Protein AF-A0A357BQ06-F1 (afdb_monomer)

Sequence (525 aa):
MIRSLVMKHKNCSFFTSNKGFTLLEILMVIILIGIVAATAVMFIGNILEQQSVDLTLKDMQNLNHAIVGNPDLVEGGVRNSFGYTGDMGALPANLTALILQGGQLGWRADTGFGGLTNLGTGAGWRGPYVEDKQDDSGTYLALLDGWGRLYSYDAATGRVGSAGSNGVFGGFAAPDADDIIYPQTSVGTILGTVSGRVTNPNGGSIQAPPATNNVTIYAPPPVGAVNLTTYTGATDANGYYTITNVPIGKHKLSVTVGGTTADRAVTALPSATTNMDIVFSTAMTIPDITDVTSFTATPVSTSTIRLDWSPPVTTNTDNSALWDLKGYNIYKGLAVNPTSLYAFLPNTQTSGTVSYIDSNATYFNTYNYRITAVNTSGIESNYSANVSTLGVYGSASIFQTSGASIWNTSCIQFQVKNYSSANIAVANNTVTWSGGPGGYKIAVSTAGQPACPATGAAGCTASGVSVNNAYTLNANGGNIGYITVSFFTNSNNCNNTQAINASNNPYLGFNNNAYIIGDTNNGLR

Mean predicted aligned error: 19.09 Å

Foldseek 3Di:
DDDDDDDDDPPPDDDDDPPPDDPVNVVVVVVVCVVVVVVVVVVVVVVLQVVLVVQQVVLQVLLLCQFQNDQVCDDPNHHAGGHQCQQAVFGDPDSVVLQDLPPWFAWDDPCVAPDDPDQPDTHIDDDNSDDFDADPVRDTQSQATSVRHGWDADRVQRKIKALGPVRDAPDLVDGDPRMDMPPVGRPAAQWFKEKEFEEEPVRAGDFAFPPDQQKWKFGHDHTPDPHTDIFTWGADPRRMIMTTRGGFHWIWIWGDHLNDIDIHIDGGDGHYYHYDYHYDPHGPDPAAAAEWPPWEWAADALQKIKIKTWHGPCAGPVRGGDRFFQWKFKFKDLDWPGPHTDDTDGDPDSGDMDMDMGRGAHAPGKMKMWMWTAGNVGDTHDIYHIYIDHSDAAEKEWEWDPDDPDPPDDWDWDWDWFYQKYKYWYDDDPDDDPDDDDWWKFKAAAPPDPGDKPPDDPRIDIDTDDPGDMDMGGDPPDIRGTTTGTGDDDDDIPPDDDDDPPPDDQWDDDDGTTIGIDGPVDPDD

Structure (mmCIF, N/CA/C/O backbone):
data_AF-A0A357BQ06-F1
#
_entry.id   AF-A0A357BQ06-F1
#
loop_
_atom_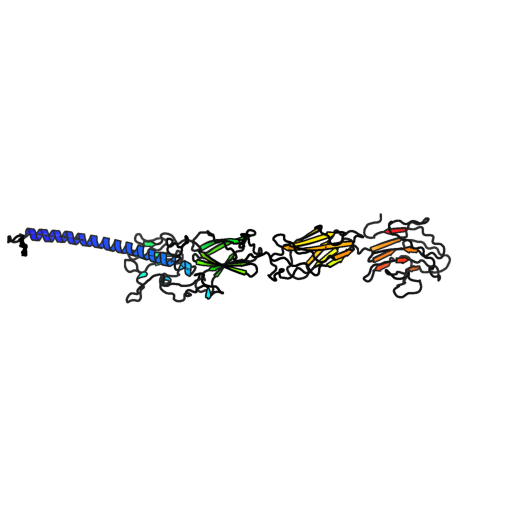site.group_PDB
_atom_site.id
_atom_site.type_symbol
_atom_site.label_atom_id
_atom_site.label_alt_id
_atom_site.label_comp_id
_atom_site.label_asym_id
_atom_site.label_entity_id
_atom_site.label_seq_id
_atom_site.pdbx_PDB_ins_code
_atom_site.Cartn_x
_atom_site.Cartn_y
_atom_site.Cartn_z
_atom_site.occupancy
_atom_site.B_iso_or_equiv
_atom_site.auth_seq_id
_atom_site.auth_comp_id
_atom_site.auth_asym_id
_atom_site.auth_atom_id
_atom_site.pdbx_PDB_model_num
ATOM 1 N N . MET A 1 1 ? -80.725 35.048 26.398 1.00 47.25 1 MET A N 1
ATOM 2 C CA . MET A 1 1 ? -81.448 33.753 26.358 1.00 47.25 1 MET A CA 1
ATOM 3 C C . MET A 1 1 ? -80.541 32.802 25.582 1.00 47.25 1 MET A C 1
ATOM 5 O O . MET A 1 1 ? -80.209 33.160 24.472 1.00 47.25 1 MET A O 1
ATOM 9 N N . ILE A 1 2 ? -79.982 31.701 26.088 1.00 42.41 2 ILE A N 1
ATOM 10 C CA . ILE A 1 2 ? -80.550 30.636 26.921 1.00 42.41 2 ILE A CA 1
ATOM 11 C C . ILE A 1 2 ? -79.471 30.053 27.863 1.00 42.41 2 ILE A C 1
ATOM 13 O O . ILE A 1 2 ? -78.348 29.774 27.468 1.00 42.41 2 ILE A O 1
ATOM 17 N N . ARG A 1 3 ? -79.907 29.930 29.119 1.00 42.78 3 ARG A N 1
ATOM 18 C CA . ARG A 1 3 ? -79.492 29.151 30.299 1.00 42.78 3 ARG A CA 1
ATOM 19 C C . ARG A 1 3 ? -78.233 28.262 30.267 1.00 42.78 3 ARG A C 1
ATOM 21 O O . ARG A 1 3 ? -78.184 27.238 29.598 1.00 42.78 3 ARG A O 1
ATOM 28 N N . SER A 1 4 ? -77.345 28.589 31.212 1.00 46.84 4 SER A N 1
ATOM 29 C CA . SER A 1 4 ? -76.441 27.683 31.934 1.00 46.84 4 SER A CA 1
ATOM 30 C C . SER A 1 4 ? -77.192 26.463 32.488 1.00 46.84 4 SER A C 1
ATOM 32 O O . SER A 1 4 ? -78.196 26.614 33.191 1.00 46.84 4 SER A O 1
ATOM 34 N N . LEU A 1 5 ? -76.698 25.263 32.170 1.00 46.69 5 LEU A N 1
ATOM 35 C CA . LEU A 1 5 ? -77.151 23.998 32.739 1.00 46.69 5 LEU A CA 1
ATOM 36 C C . LEU A 1 5 ? -76.070 23.495 33.706 1.00 46.69 5 LEU A C 1
ATOM 38 O O . LEU A 1 5 ? -75.055 22.932 33.305 1.00 46.69 5 LEU A O 1
ATOM 42 N N . VAL A 1 6 ? -76.289 23.735 34.997 1.00 49.53 6 VAL A N 1
ATOM 43 C CA . VAL A 1 6 ? -75.472 23.195 36.086 1.00 49.53 6 VAL A CA 1
ATOM 44 C C . VAL A 1 6 ? -75.711 21.685 36.169 1.00 49.53 6 VAL A C 1
ATOM 46 O O . VAL A 1 6 ? -76.798 21.239 36.539 1.00 49.53 6 VAL A O 1
ATOM 49 N N . MET A 1 7 ? -74.697 20.888 35.826 1.00 43.00 7 MET A N 1
ATOM 50 C CA . MET A 1 7 ? -74.695 19.444 36.062 1.00 43.00 7 MET A CA 1
ATOM 51 C C . MET A 1 7 ? -74.479 19.165 37.555 1.00 43.00 7 MET A C 1
ATOM 53 O O . MET A 1 7 ? -73.404 19.394 38.105 1.00 43.00 7 MET A O 1
ATOM 57 N N . LYS A 1 8 ? -75.527 18.653 38.212 1.00 46.50 8 LYS A N 1
ATOM 58 C CA . LYS A 1 8 ? -75.477 18.102 39.572 1.00 46.50 8 LYS A CA 1
ATOM 59 C C . LYS A 1 8 ? -74.469 16.950 39.632 1.00 46.50 8 LYS A C 1
ATOM 61 O O . LYS A 1 8 ? -74.704 15.897 39.043 1.00 46.50 8 LYS A O 1
ATOM 66 N N . HIS A 1 9 ? -73.398 17.125 40.404 1.00 47.69 9 HIS A N 1
ATOM 67 C CA . HIS A 1 9 ? -72.592 16.015 40.905 1.00 47.69 9 HIS A CA 1
ATOM 68 C C . HIS A 1 9 ? -73.476 15.091 41.747 1.00 47.69 9 HIS A C 1
ATOM 70 O O . HIS A 1 9 ? -73.965 15.469 42.813 1.00 47.69 9 HIS A O 1
ATOM 76 N N . LYS A 1 10 ? -73.693 13.865 41.265 1.00 52.84 10 LYS A N 1
ATOM 77 C CA . LYS A 1 10 ? -74.113 12.764 42.127 1.00 52.84 10 LYS A CA 1
ATOM 78 C C . LYS A 1 10 ? -72.867 12.284 42.861 1.00 52.84 10 LYS A C 1
ATOM 80 O O . LYS A 1 10 ? -72.077 11.528 42.306 1.00 52.84 10 LYS A O 1
ATOM 85 N N . ASN A 1 11 ? -72.704 12.738 44.099 1.00 49.91 11 ASN A N 1
ATOM 86 C CA . ASN A 1 11 ? -71.793 12.113 45.048 1.00 49.91 11 ASN A CA 1
ATOM 87 C C . ASN A 1 11 ? -72.277 10.680 45.279 1.00 49.91 11 ASN A C 1
ATOM 89 O O . ASN A 1 11 ? -73.255 10.450 45.990 1.00 49.91 11 ASN A O 1
ATOM 93 N N . CYS A 1 12 ? -71.623 9.721 44.630 1.00 50.25 12 CYS A N 1
ATOM 94 C CA . CYS A 1 12 ? -71.807 8.312 44.920 1.00 50.25 12 CYS A CA 1
ATOM 95 C C . CYS A 1 12 ? -71.008 8.013 46.193 1.00 50.25 12 CYS A C 1
ATOM 97 O O . CYS A 1 12 ? -69.803 7.779 46.145 1.00 50.25 12 CYS A O 1
ATOM 99 N N . SER A 1 13 ? -71.668 8.107 47.346 1.00 48.69 13 SER A N 1
ATOM 100 C CA . SER A 1 13 ? -71.112 7.712 48.638 1.00 48.69 13 SER A CA 1
ATOM 101 C C . SER A 1 13 ? -70.910 6.194 48.661 1.00 48.69 13 SER A C 1
ATOM 103 O O . SER A 1 13 ? -71.863 5.438 48.857 1.00 48.69 13 SER A O 1
ATOM 105 N N . PHE A 1 14 ? -69.674 5.744 48.450 1.00 50.91 14 PHE A N 1
ATOM 106 C CA . PHE A 1 14 ? -69.263 4.381 48.770 1.00 50.91 14 PHE A CA 1
ATOM 107 C C . PHE A 1 14 ? -69.140 4.265 50.303 1.00 50.91 14 PHE A C 1
ATOM 109 O O . PHE A 1 14 ? -68.244 4.840 50.906 1.00 50.91 14 PHE A O 1
ATOM 116 N N . PHE A 1 15 ? -70.098 3.549 50.900 1.00 51.62 15 PHE A N 1
ATOM 117 C CA . PHE A 1 15 ? -70.088 2.911 52.224 1.00 51.62 15 PHE A CA 1
ATOM 118 C C . PHE A 1 15 ? -69.736 3.755 53.466 1.00 51.62 15 PHE A C 1
ATOM 120 O O . PHE A 1 15 ? -68.591 3.835 53.893 1.00 51.62 15 PHE A O 1
ATOM 127 N N . THR A 1 16 ? -70.769 4.199 54.187 1.00 52.97 16 THR A N 1
ATOM 128 C CA . THR A 1 16 ? -70.725 4.328 55.653 1.00 52.97 16 THR A CA 1
ATOM 129 C C . THR A 1 16 ? -71.482 3.160 56.284 1.00 52.97 16 THR A C 1
ATOM 131 O O . THR A 1 16 ? -72.656 3.245 56.632 1.00 52.97 16 THR A O 1
ATOM 134 N N . SER A 1 17 ? -70.791 2.031 56.436 1.00 54.25 17 SER A N 1
ATOM 135 C CA . SER A 1 17 ? -71.146 1.011 57.421 1.00 54.25 17 SER A CA 1
ATOM 136 C C . SER A 1 17 ? -69.936 0.836 58.325 1.00 54.25 17 SER A C 1
ATOM 138 O O . SER A 1 17 ? -68.965 0.187 57.950 1.00 54.25 17 SER A O 1
ATOM 140 N N . ASN A 1 18 ? -69.982 1.445 59.512 1.00 56.81 18 ASN A N 1
ATOM 141 C CA . ASN A 1 18 ? -69.029 1.176 60.586 1.00 56.81 18 ASN A CA 1
ATOM 142 C C . ASN A 1 18 ? -69.325 -0.214 61.166 1.00 56.81 18 ASN A C 1
ATOM 144 O O . ASN A 1 18 ? -69.843 -0.344 62.273 1.00 56.81 18 ASN A O 1
ATOM 148 N N . LYS A 1 19 ? -69.028 -1.268 60.405 1.00 63.31 19 LYS A N 1
ATOM 149 C CA . LYS A 1 19 ? -68.700 -2.559 61.000 1.00 63.31 19 LYS A CA 1
ATOM 150 C C . LYS A 1 19 ? -67.218 -2.479 61.327 1.00 63.31 19 LYS A C 1
ATOM 152 O O . LYS A 1 19 ? -66.405 -2.307 60.425 1.00 63.31 19 LYS A O 1
ATOM 157 N N . GLY A 1 20 ? -66.880 -2.500 62.615 1.00 65.94 20 GLY A N 1
ATOM 158 C CA . GLY A 1 20 ? -65.485 -2.596 63.032 1.00 65.94 20 GLY A CA 1
ATOM 159 C C . GLY A 1 20 ? -64.841 -3.786 62.326 1.00 65.94 20 GLY A C 1
ATOM 160 O O . GLY A 1 20 ? -65.440 -4.864 62.293 1.00 65.94 20 GLY A O 1
ATOM 161 N N . PHE A 1 21 ? -63.671 -3.567 61.721 1.00 65.81 21 PHE A N 1
ATOM 162 C CA . PHE A 1 21 ? -62.886 -4.634 61.111 1.00 65.81 21 PHE A CA 1
ATOM 163 C C . PHE A 1 21 ? -62.759 -5.783 62.107 1.00 65.81 21 PHE A C 1
ATOM 165 O O . PHE A 1 21 ? -62.376 -5.581 63.263 1.00 65.81 21 PHE A O 1
ATOM 172 N N . THR A 1 22 ? -63.121 -6.989 61.677 1.00 84.81 22 THR A N 1
ATOM 173 C CA . THR A 1 22 ? -62.916 -8.161 62.523 1.00 84.81 22 THR A CA 1
ATOM 174 C C . THR A 1 22 ? -61.415 -8.411 62.635 1.00 84.81 22 THR A C 1
ATOM 176 O O . THR A 1 22 ? -60.661 -8.188 61.687 1.00 84.81 22 THR A O 1
ATOM 179 N N . LEU A 1 23 ? -60.962 -8.885 63.796 1.00 83.62 23 LEU A N 1
ATOM 180 C CA . LEU A 1 23 ? -59.544 -9.177 64.028 1.00 83.62 23 LEU A CA 1
ATOM 181 C C . LEU A 1 23 ? -58.988 -10.170 62.984 1.00 83.62 23 LEU A C 1
ATOM 183 O O . LEU A 1 23 ? -57.826 -10.075 62.601 1.00 83.62 23 LEU A O 1
ATOM 187 N N . LEU A 1 24 ? -59.844 -11.057 62.460 1.00 86.44 24 LEU A N 1
ATOM 188 C CA . LEU A 1 24 ? -59.527 -12.010 61.394 1.00 86.44 24 LEU A CA 1
ATOM 189 C C . LEU A 1 24 ? -59.248 -11.341 60.038 1.00 86.44 24 LEU A C 1
ATOM 191 O O . LEU A 1 24 ? -58.394 -11.804 59.292 1.00 86.44 24 LEU A O 1
ATOM 195 N N . GLU A 1 25 ? -59.950 -10.260 59.715 1.00 83.56 25 GLU A N 1
ATOM 196 C CA . GLU A 1 25 ? -59.814 -9.562 58.434 1.00 83.56 25 GLU A CA 1
ATOM 197 C C . GLU A 1 25 ? -58.505 -8.774 58.373 1.00 83.56 25 GLU A C 1
ATOM 199 O O . GLU A 1 25 ? -57.763 -8.872 57.398 1.00 83.56 25 GLU A O 1
ATOM 204 N N . ILE A 1 26 ? -58.146 -8.102 59.472 1.00 90.12 26 ILE A N 1
ATOM 205 C CA . ILE A 1 26 ? -56.821 -7.486 59.608 1.00 90.12 26 ILE A CA 1
ATOM 206 C C . ILE A 1 26 ? -55.724 -8.560 59.615 1.00 90.12 26 ILE A C 1
ATOM 208 O O . ILE A 1 26 ? -54.704 -8.375 58.958 1.00 90.12 26 ILE A O 1
ATOM 212 N N . LEU A 1 27 ? -55.945 -9.708 60.270 1.00 90.12 27 LEU A N 1
ATOM 213 C CA . LEU A 1 27 ? -55.002 -10.833 60.265 1.00 90.12 27 LEU A CA 1
ATOM 214 C C . LEU A 1 27 ? -54.775 -11.406 58.853 1.00 90.12 27 LEU A C 1
ATOM 216 O O . LEU A 1 27 ? -53.636 -11.654 58.467 1.00 90.12 27 LEU A O 1
ATOM 220 N N . MET A 1 28 ? -55.830 -11.587 58.055 1.00 89.75 28 MET A N 1
ATOM 221 C CA . MET A 1 28 ? -55.695 -12.053 56.670 1.00 89.75 28 MET A CA 1
ATOM 222 C C . MET A 1 28 ? -54.955 -11.039 55.800 1.00 89.75 28 MET A C 1
ATOM 224 O O . MET A 1 28 ? -54.078 -11.427 55.032 1.00 89.75 28 MET A O 1
ATOM 228 N N . VAL A 1 29 ? -55.258 -9.746 55.937 1.00 92.94 29 VAL A N 1
ATOM 229 C CA . VAL A 1 29 ? -54.598 -8.693 55.154 1.00 92.94 29 VAL A CA 1
ATOM 230 C C . VAL A 1 29 ? -53.103 -8.629 55.463 1.00 92.94 29 VAL A C 1
ATOM 232 O O . VAL A 1 29 ? -52.306 -8.588 54.528 1.00 92.94 29 VAL A O 1
ATOM 235 N N . ILE A 1 30 ? -52.690 -8.688 56.734 1.00 92.56 30 ILE A N 1
ATOM 236 C CA . ILE A 1 30 ? -51.254 -8.666 57.064 1.00 92.56 30 ILE A CA 1
ATOM 237 C C . ILE A 1 30 ? -50.524 -9.924 56.573 1.00 92.56 30 ILE A C 1
ATOM 239 O O . ILE A 1 30 ? -49.382 -9.823 56.130 1.00 92.56 30 ILE A O 1
ATOM 243 N N . ILE A 1 31 ? -51.184 -11.090 56.573 1.00 94.38 31 ILE A N 1
ATOM 244 C CA . ILE A 1 31 ? -50.615 -12.329 56.019 1.00 94.38 31 ILE A CA 1
ATOM 245 C C . ILE A 1 31 ? -50.461 -12.213 54.495 1.00 94.38 31 ILE A C 1
ATOM 247 O O . ILE A 1 31 ? -49.400 -12.528 53.959 1.00 94.38 31 ILE A O 1
ATOM 251 N N . LEU A 1 32 ? -51.485 -11.718 53.793 1.00 93.56 32 LEU A N 1
ATOM 252 C CA . LEU A 1 32 ? -51.449 -11.543 52.339 1.00 93.56 32 LEU A CA 1
ATOM 253 C C . LEU A 1 32 ? -50.403 -10.509 51.912 1.00 93.56 32 LEU A C 1
ATOM 255 O O . LEU A 1 32 ? -49.639 -10.771 50.985 1.00 93.56 32 LEU A O 1
ATOM 259 N N . ILE A 1 33 ? -50.316 -9.372 52.608 1.00 93.00 33 ILE A N 1
ATOM 260 C CA . ILE A 1 33 ? -49.286 -8.357 52.346 1.00 93.00 33 ILE A CA 1
ATOM 261 C C . ILE A 1 33 ? -47.892 -8.941 52.590 1.00 93.00 33 ILE A C 1
ATOM 263 O O . ILE A 1 33 ? -46.998 -8.691 51.788 1.00 93.00 33 ILE A O 1
ATOM 267 N N . GLY A 1 34 ? -47.705 -9.758 53.633 1.00 93.50 34 GLY A N 1
ATOM 268 C CA . GLY A 1 34 ? -46.431 -10.430 53.897 1.00 93.50 34 GLY A CA 1
ATOM 269 C C . GLY A 1 34 ? -45.986 -11.344 52.750 1.00 93.50 34 GLY A C 1
ATOM 270 O O . GLY A 1 34 ? -44.834 -11.280 52.323 1.00 93.50 34 GLY A O 1
ATOM 271 N N . ILE A 1 35 ? -46.906 -12.144 52.202 1.00 93.56 35 ILE A N 1
ATOM 272 C CA . ILE A 1 35 ? -46.618 -13.039 51.069 1.00 93.56 35 ILE A CA 1
ATOM 273 C C . ILE A 1 35 ? -46.313 -12.228 49.802 1.00 93.56 35 ILE A C 1
ATOM 275 O O . ILE A 1 35 ? -45.305 -12.476 49.136 1.00 93.56 35 ILE A O 1
ATOM 279 N N . VAL A 1 36 ? -47.144 -11.229 49.485 1.00 94.25 36 VAL A N 1
ATOM 280 C CA . VAL A 1 36 ? -46.954 -10.382 48.297 1.00 94.25 36 VAL A CA 1
ATOM 281 C C . VAL A 1 36 ? -45.628 -9.628 48.383 1.00 94.25 36 VAL A C 1
ATOM 283 O O . VAL A 1 36 ? -44.859 -9.655 47.425 1.00 94.25 36 VAL A O 1
ATOM 286 N N . ALA A 1 37 ? -45.309 -9.034 49.535 1.00 90.19 37 ALA A N 1
ATOM 287 C CA . ALA A 1 37 ? -44.057 -8.312 49.740 1.00 90.19 37 ALA A CA 1
ATOM 288 C C . ALA A 1 37 ? -42.829 -9.217 49.553 1.00 90.19 37 ALA A C 1
ATOM 290 O O . ALA A 1 37 ? -41.893 -8.828 48.857 1.00 90.19 37 ALA A O 1
ATOM 291 N N . ALA A 1 38 ? -42.844 -10.439 50.098 1.00 87.06 38 ALA A N 1
ATOM 292 C CA . ALA A 1 38 ? -41.739 -11.385 49.933 1.00 87.06 38 ALA A CA 1
ATOM 293 C C . ALA A 1 38 ? -41.524 -11.784 48.461 1.00 87.06 38 ALA A C 1
ATOM 295 O O . ALA A 1 38 ? -40.394 -11.789 47.973 1.00 87.06 38 ALA A O 1
ATOM 296 N N . THR A 1 39 ? -42.604 -12.069 47.724 1.00 88.69 39 THR A N 1
ATOM 297 C CA . THR A 1 39 ? -42.511 -12.409 46.291 1.00 88.69 39 THR A CA 1
ATOM 298 C C . THR A 1 39 ? -42.099 -11.225 45.415 1.00 88.69 39 THR A C 1
ATOM 300 O O . THR A 1 39 ? -41.363 -11.410 44.446 1.00 88.69 39 THR A O 1
ATOM 303 N N . ALA A 1 40 ? -42.501 -10.005 45.780 1.00 86.31 40 ALA A N 1
ATOM 304 C CA . ALA A 1 40 ? -42.143 -8.792 45.054 1.00 86.31 40 ALA A CA 1
ATOM 305 C C . ALA A 1 40 ? -40.630 -8.521 45.084 1.00 86.31 40 ALA A C 1
ATOM 307 O O . ALA A 1 40 ? -40.060 -8.164 44.057 1.00 86.31 40 ALA A O 1
ATOM 308 N N . VAL A 1 41 ? -39.959 -8.744 46.222 1.00 86.44 41 VAL A N 1
ATOM 309 C CA . VAL A 1 41 ? -38.501 -8.545 46.343 1.00 86.44 41 VAL A CA 1
ATOM 310 C C . VAL A 1 41 ? -37.726 -9.488 45.418 1.00 86.44 41 VAL A C 1
ATOM 312 O O . VAL A 1 41 ? -36.820 -9.044 44.715 1.00 86.44 41 VAL A O 1
ATOM 315 N N . MET A 1 42 ? -38.109 -10.768 45.365 1.00 84.38 42 MET A N 1
ATOM 316 C CA . MET A 1 42 ? -37.467 -11.745 44.473 1.00 84.38 42 MET A CA 1
ATOM 317 C C . MET A 1 42 ? -37.643 -11.377 42.993 1.00 84.38 42 MET A C 1
ATOM 319 O O . MET A 1 42 ? -36.725 -11.547 42.197 1.00 84.38 42 MET A O 1
ATOM 323 N N . PHE A 1 43 ? -38.804 -10.832 42.622 1.00 87.94 43 PHE A N 1
ATOM 324 C CA . PHE A 1 43 ? -39.073 -10.400 41.251 1.00 87.94 43 PHE A CA 1
ATOM 325 C C . PHE A 1 43 ? -38.254 -9.164 40.847 1.00 87.94 43 PHE A C 1
ATOM 327 O O . PHE A 1 43 ? -37.738 -9.110 39.732 1.00 87.94 43 PHE A O 1
ATOM 334 N N . ILE A 1 44 ? -38.088 -8.198 41.757 1.00 87.75 44 ILE A N 1
ATOM 335 C CA . ILE A 1 44 ? -37.289 -6.989 41.507 1.00 87.75 44 ILE A CA 1
ATOM 336 C C . ILE A 1 44 ? -35.820 -7.342 41.241 1.00 87.75 44 ILE A C 1
ATOM 338 O O . ILE A 1 44 ? -35.234 -6.784 40.318 1.00 87.75 44 ILE A O 1
ATOM 342 N N . GLY A 1 45 ? -35.243 -8.288 41.992 1.00 84.56 45 GLY A N 1
ATOM 343 C CA . GLY A 1 45 ? -33.855 -8.723 41.788 1.00 84.56 45 GLY A CA 1
ATOM 344 C C . GLY A 1 45 ? -33.593 -9.234 40.367 1.00 84.56 45 GLY A C 1
ATOM 345 O O . GLY A 1 45 ? -32.654 -8.786 39.718 1.00 84.56 45 GLY A O 1
ATOM 346 N N . ASN A 1 46 ? -34.480 -10.086 39.845 1.00 87.81 46 ASN A N 1
ATOM 347 C CA . ASN A 1 46 ? -34.353 -10.627 38.487 1.00 87.81 46 ASN A CA 1
ATOM 348 C C . ASN A 1 46 ? -34.516 -9.553 37.397 1.00 87.81 46 ASN A C 1
ATOM 350 O O . ASN A 1 46 ? -33.894 -9.651 36.343 1.00 87.81 46 ASN A O 1
ATOM 354 N N . ILE A 1 47 ? -35.350 -8.531 37.632 1.00 90.06 47 ILE A N 1
ATOM 355 C CA . ILE A 1 47 ? -35.511 -7.415 36.688 1.00 90.06 47 ILE A CA 1
ATOM 356 C C . ILE A 1 47 ? -34.241 -6.575 36.623 1.00 90.06 47 ILE A C 1
ATOM 358 O O . ILE A 1 47 ? -33.797 -6.248 35.527 1.00 90.06 47 ILE A O 1
ATOM 362 N N . LEU A 1 48 ? -33.679 -6.211 37.778 1.00 90.00 48 LEU A N 1
ATOM 363 C CA . LEU A 1 48 ? -32.456 -5.410 37.830 1.00 90.00 48 LEU A CA 1
ATOM 364 C C . LEU A 1 48 ? -31.295 -6.152 37.167 1.00 90.00 48 LEU A C 1
ATOM 366 O O . LEU A 1 48 ? -30.560 -5.554 36.392 1.00 90.00 48 LEU A O 1
ATOM 370 N N . GLU A 1 49 ? -31.196 -7.460 37.392 1.00 91.06 49 GLU A N 1
ATOM 371 C CA . GLU A 1 49 ? -30.180 -8.295 36.758 1.00 91.06 49 GLU A CA 1
ATOM 372 C C . GLU A 1 49 ? -30.320 -8.315 35.230 1.00 91.06 49 GLU A C 1
ATOM 374 O O . GLU A 1 49 ? -29.355 -8.061 34.511 1.00 91.06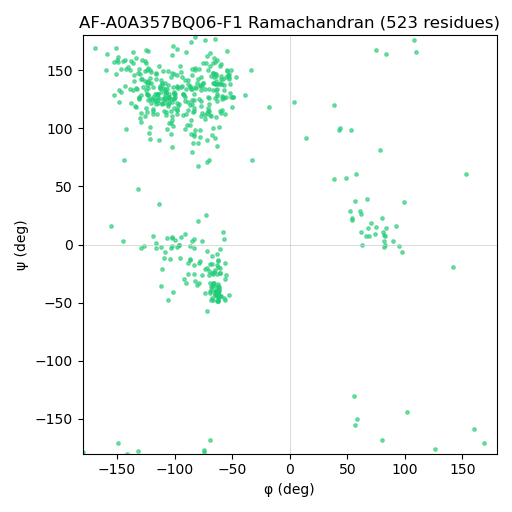 49 GLU A O 1
ATOM 379 N N . GLN A 1 50 ? -31.537 -8.522 34.713 1.00 93.50 50 GLN A N 1
ATOM 380 C CA . GLN A 1 50 ? -31.779 -8.466 33.270 1.00 93.50 50 GLN A CA 1
ATOM 381 C C . GLN A 1 50 ? -31.451 -7.081 32.692 1.00 93.50 50 GLN A C 1
ATOM 383 O O . GLN A 1 50 ? -30.892 -6.984 31.602 1.00 93.50 50 GLN A O 1
ATOM 388 N N . GLN A 1 51 ? -31.760 -6.008 33.427 1.00 95.38 51 GLN A N 1
ATOM 389 C CA . GLN A 1 51 ? -31.402 -4.648 33.025 1.00 95.38 51 GLN A CA 1
ATOM 390 C C . GLN A 1 51 ? -29.884 -4.457 32.963 1.00 95.38 51 GLN A C 1
ATOM 392 O O . GLN A 1 51 ? -29.397 -3.880 31.993 1.00 95.38 51 GLN A O 1
ATOM 397 N N . SER A 1 52 ? -29.134 -4.958 33.946 1.00 95.69 52 SER A N 1
ATOM 398 C CA . SER A 1 52 ? -27.670 -4.900 33.944 1.00 95.69 52 SER A CA 1
ATOM 399 C C . SER A 1 52 ? -27.075 -5.665 32.761 1.00 95.69 52 SER A C 1
ATOM 401 O O . SER A 1 52 ? -26.183 -5.137 32.097 1.00 95.69 52 SER A O 1
ATOM 403 N N . VAL A 1 53 ? -27.605 -6.844 32.422 1.00 95.94 53 VAL A N 1
ATOM 404 C CA . VAL A 1 53 ? -27.186 -7.615 31.236 1.00 95.94 53 VAL A CA 1
ATOM 405 C C . VAL A 1 53 ? -27.471 -6.849 29.938 1.00 95.94 53 VAL A C 1
ATOM 407 O O . VAL A 1 53 ? -26.580 -6.709 29.097 1.00 95.94 53 VAL A O 1
ATOM 410 N N . ASP A 1 54 ? -28.686 -6.320 29.775 1.00 95.81 54 ASP A N 1
ATOM 411 C CA . ASP A 1 54 ? -29.098 -5.613 28.557 1.00 95.81 54 ASP A CA 1
ATOM 412 C C . ASP A 1 54 ? -28.288 -4.320 28.343 1.00 95.81 54 ASP A C 1
ATOM 414 O O . ASP A 1 54 ? -27.874 -4.019 27.218 1.00 95.81 54 ASP A O 1
ATOM 418 N N . LEU A 1 55 ? -28.030 -3.568 29.421 1.00 94.81 55 LEU A N 1
ATOM 419 C CA . LEU A 1 55 ? -27.165 -2.384 29.399 1.00 94.81 55 LEU A CA 1
ATOM 420 C C . LEU A 1 55 ? -25.733 -2.761 29.019 1.00 94.81 55 LEU A C 1
ATOM 422 O O . LEU A 1 55 ? -25.179 -2.186 28.086 1.00 94.81 55 LEU A O 1
ATOM 426 N N . THR A 1 56 ? -25.182 -3.787 29.668 1.00 96.56 56 THR A N 1
ATOM 427 C CA . THR A 1 56 ? -23.829 -4.288 29.403 1.00 96.56 56 THR A CA 1
ATOM 428 C C . THR A 1 56 ? -23.649 -4.666 27.936 1.00 96.56 56 THR A C 1
ATOM 430 O O . THR A 1 56 ? -22.687 -4.253 27.292 1.00 96.56 56 THR A O 1
ATOM 433 N N . LEU A 1 57 ? -24.593 -5.417 27.363 1.00 96.00 57 LEU A N 1
ATOM 434 C CA . LEU A 1 57 ? -24.512 -5.824 25.963 1.00 96.00 57 LEU A CA 1
ATOM 435 C C . LEU A 1 57 ? -24.562 -4.616 25.019 1.00 96.00 57 LEU A C 1
ATOM 437 O O . LEU A 1 57 ? -23.801 -4.553 24.052 1.00 96.00 57 LEU A O 1
ATOM 441 N N . LYS A 1 58 ? -25.439 -3.650 25.302 1.00 94.88 58 LYS A N 1
ATOM 442 C CA . LYS A 1 58 ? -25.558 -2.424 24.512 1.00 94.88 58 LYS A CA 1
ATOM 443 C C . LYS A 1 58 ? -24.284 -1.581 24.571 1.00 94.88 58 LYS A C 1
ATOM 445 O O . LYS A 1 58 ? -23.833 -1.080 23.540 1.00 94.88 58 LYS A O 1
ATOM 450 N N . ASP A 1 59 ? -23.686 -1.455 25.745 1.00 95.00 59 ASP A N 1
ATOM 451 C CA . ASP A 1 59 ? -22.454 -0.696 25.931 1.00 95.00 59 ASP A CA 1
ATOM 452 C C . ASP A 1 59 ? -21.270 -1.395 25.266 1.00 95.00 59 ASP A C 1
ATOM 454 O O . ASP A 1 59 ? -20.513 -0.757 24.536 1.00 95.00 59 ASP A O 1
ATOM 458 N N . MET A 1 60 ? -21.164 -2.721 25.374 1.00 95.88 60 MET A N 1
ATOM 459 C CA . MET A 1 60 ? -20.160 -3.481 24.629 1.00 95.88 60 MET A CA 1
ATOM 460 C C . MET A 1 60 ? -20.329 -3.375 23.108 1.00 95.88 60 MET A C 1
ATOM 462 O O . MET A 1 60 ? -19.334 -3.330 22.383 1.00 95.88 60 MET A O 1
ATOM 466 N N . GLN A 1 61 ? -21.564 -3.317 22.600 1.00 94.75 61 GLN A N 1
ATOM 467 C CA . GLN A 1 61 ? -21.824 -3.062 21.179 1.00 94.75 61 GLN A CA 1
ATOM 468 C C . GLN A 1 61 ? -21.343 -1.669 20.766 1.00 94.75 61 GLN A C 1
ATOM 470 O O . GLN A 1 61 ? -20.680 -1.530 19.737 1.00 94.75 61 GLN A O 1
ATOM 475 N N . ASN A 1 62 ? -21.612 -0.651 21.585 1.00 94.38 62 ASN A N 1
ATOM 476 C CA . ASN A 1 62 ? -21.112 0.703 21.356 1.00 94.38 62 ASN A CA 1
ATOM 477 C C . ASN A 1 62 ? -19.576 0.750 21.381 1.00 94.38 62 ASN A C 1
ATOM 479 O O . ASN A 1 62 ? -18.972 1.332 20.481 1.00 94.38 62 ASN A O 1
ATOM 483 N N . LEU A 1 63 ? -18.938 0.081 22.347 1.00 95.75 63 LEU A N 1
ATOM 484 C CA . LEU A 1 63 ? -17.481 -0.046 22.426 1.00 95.75 63 LEU A CA 1
ATOM 485 C C . LEU A 1 63 ? -16.917 -0.759 21.196 1.00 95.75 63 LEU A C 1
ATOM 487 O O . LEU A 1 63 ? -15.943 -0.299 20.607 1.00 95.75 63 LEU A O 1
ATOM 491 N N . ASN A 1 64 ? -17.541 -1.846 20.749 1.00 95.00 64 ASN A N 1
ATOM 492 C CA . ASN A 1 64 ? -17.109 -2.543 19.545 1.00 95.00 64 ASN A CA 1
ATOM 493 C C . ASN A 1 64 ? -17.221 -1.654 18.296 1.00 95.00 64 ASN A C 1
ATOM 495 O O . ASN A 1 64 ? -16.271 -1.583 17.518 1.00 95.00 64 ASN A O 1
ATOM 499 N N . HIS A 1 65 ? -18.322 -0.916 18.135 1.00 94.00 65 HIS A N 1
ATOM 500 C CA . HIS A 1 65 ? -18.457 0.067 17.059 1.00 94.00 65 HIS A CA 1
ATOM 501 C C . HIS A 1 65 ? -17.426 1.196 17.166 1.00 94.00 65 HIS A C 1
ATOM 503 O O . HIS A 1 65 ? -16.938 1.666 16.141 1.00 94.00 65 HIS A O 1
ATOM 509 N N . ALA A 1 66 ? -17.036 1.611 18.369 1.00 95.38 66 ALA A N 1
ATOM 510 C CA . ALA A 1 66 ? -15.949 2.565 18.548 1.00 95.38 66 ALA A CA 1
ATOM 511 C C . ALA A 1 66 ? -14.583 1.972 18.158 1.00 95.38 66 ALA A C 1
ATOM 513 O O . ALA A 1 66 ? -13.762 2.672 17.569 1.00 95.38 66 ALA A O 1
ATOM 514 N N . ILE A 1 67 ? -14.344 0.682 18.423 1.00 94.81 67 ILE A N 1
ATOM 515 C CA . ILE A 1 67 ? -13.093 -0.010 18.080 1.00 94.81 67 ILE A CA 1
ATOM 516 C C . ILE A 1 67 ? -12.981 -0.235 16.568 1.00 94.81 67 ILE A C 1
ATOM 518 O O . ILE A 1 67 ? -11.997 0.192 15.966 1.00 94.81 67 ILE A O 1
ATOM 522 N N . VAL A 1 68 ? -13.952 -0.911 15.945 1.00 92.81 68 VAL A N 1
ATOM 523 C CA . VAL A 1 68 ? -13.859 -1.373 14.543 1.00 92.81 68 VAL A CA 1
ATOM 524 C C . VAL A 1 68 ? -14.808 -0.668 13.576 1.00 92.81 68 VAL A C 1
ATOM 526 O O . VAL A 1 68 ? -14.772 -0.952 12.376 1.00 92.81 68 VAL A O 1
ATOM 529 N N . GLY A 1 69 ? -15.653 0.243 14.059 1.00 92.56 69 GLY A N 1
ATOM 530 C CA . GLY A 1 69 ? -16.686 0.919 13.275 1.00 92.56 69 GLY A CA 1
ATOM 531 C C . GLY A 1 69 ? -17.973 0.110 13.144 1.00 92.56 69 GLY A C 1
ATOM 532 O O . GLY A 1 69 ? -17.985 -1.107 13.312 1.00 92.56 69 GLY A O 1
ATOM 533 N N . ASN A 1 70 ? -19.056 0.770 12.742 1.00 90.94 70 ASN A N 1
ATOM 534 C CA . ASN A 1 70 ? -20.318 0.099 12.432 1.00 90.94 70 ASN A CA 1
ATOM 535 C C . ASN A 1 70 ? -20.329 -0.367 10.953 1.00 90.94 70 ASN A C 1
ATOM 537 O O . ASN A 1 70 ? -20.168 0.468 10.056 1.00 90.94 70 ASN A O 1
ATOM 541 N N . PRO A 1 71 ? -20.473 -1.675 10.659 1.00 87.69 71 PRO A N 1
ATOM 542 C CA . PRO A 1 71 ? -20.532 -2.185 9.286 1.00 87.69 71 PRO A CA 1
ATOM 543 C C . PRO A 1 71 ? -21.776 -1.748 8.499 1.00 87.69 71 PRO A C 1
ATOM 545 O O . PRO A 1 71 ? -21.689 -1.642 7.277 1.00 87.69 71 PRO A O 1
ATOM 548 N N . ASP A 1 72 ? -22.880 -1.424 9.173 1.00 88.25 72 ASP A N 1
ATOM 549 C CA . ASP A 1 72 ? -24.155 -1.060 8.542 1.00 88.25 72 ASP A CA 1
ATOM 550 C C . ASP A 1 72 ? -24.175 0.387 8.027 1.00 88.25 72 ASP A C 1
ATOM 552 O O . ASP A 1 72 ? -25.022 0.768 7.216 1.00 88.25 72 ASP A O 1
ATOM 556 N N . LEU A 1 73 ? -23.224 1.216 8.473 1.00 86.12 73 LEU A N 1
ATOM 557 C CA . LEU A 1 73 ? -23.080 2.594 8.010 1.00 86.12 73 LEU A CA 1
ATOM 558 C C . LEU A 1 73 ? -22.360 2.622 6.659 1.00 86.12 73 LEU A C 1
ATOM 560 O O . LEU A 1 73 ? -21.135 2.756 6.576 1.00 86.12 73 LEU A O 1
ATOM 564 N N . VAL A 1 74 ? -23.154 2.503 5.599 1.00 84.31 74 VAL A N 1
ATOM 565 C CA . VAL A 1 74 ? -22.726 2.516 4.198 1.00 84.31 74 VAL A CA 1
ATOM 566 C C . VAL A 1 74 ? -23.162 3.825 3.538 1.00 84.31 74 VAL A C 1
ATOM 568 O O . VAL A 1 74 ? -24.333 4.191 3.579 1.00 84.31 74 VAL A O 1
ATOM 571 N N . GLU A 1 75 ? -22.232 4.522 2.889 1.00 77.62 75 GLU A N 1
ATOM 572 C CA . GLU A 1 75 ? -22.500 5.736 2.112 1.00 77.62 75 GLU A CA 1
ATOM 573 C C . GLU A 1 75 ? -21.983 5.541 0.684 1.00 77.62 75 GLU A C 1
ATOM 575 O O . GLU A 1 75 ? -20.862 5.080 0.475 1.00 77.62 75 GLU A O 1
ATOM 580 N N . GLY A 1 76 ? -22.817 5.820 -0.323 1.00 73.50 76 GLY A N 1
ATOM 581 C CA . GLY A 1 76 ? -22.445 5.592 -1.726 1.00 73.50 76 GLY A CA 1
ATOM 582 C C . GLY A 1 76 ? -22.149 4.123 -2.071 1.00 73.50 76 GLY A C 1
ATOM 583 O O . GLY A 1 76 ? -21.379 3.858 -2.988 1.00 73.50 76 GLY A O 1
ATOM 584 N N . GLY A 1 77 ? -22.725 3.168 -1.330 1.00 76.12 77 GLY A N 1
ATOM 585 C CA . GLY A 1 77 ? -22.496 1.729 -1.524 1.00 76.12 77 GLY A CA 1
ATOM 586 C C . GLY A 1 77 ? -21.213 1.187 -0.884 1.00 76.12 77 GLY A C 1
ATOM 587 O O . GLY A 1 77 ? -20.930 0.000 -1.019 1.00 76.12 77 GLY A O 1
ATOM 588 N N . VAL A 1 78 ? -20.456 2.022 -0.162 1.00 78.50 78 VAL A N 1
ATOM 589 C CA . VAL A 1 78 ? -19.212 1.636 0.517 1.00 78.50 78 VAL A CA 1
ATOM 590 C C . VAL A 1 78 ? -19.300 1.947 2.014 1.00 78.50 78 VAL A C 1
ATOM 592 O O . VAL A 1 78 ? -19.860 2.964 2.422 1.00 78.50 78 VAL A O 1
ATOM 595 N N . ARG A 1 79 ? -18.759 1.061 2.858 1.00 85.06 79 ARG A N 1
ATOM 596 C CA . ARG A 1 79 ? -18.709 1.262 4.316 1.00 85.06 79 ARG A CA 1
ATOM 597 C C . ARG A 1 79 ? -17.988 2.570 4.654 1.00 85.06 79 ARG A C 1
ATOM 599 O O . ARG A 1 79 ? -16.909 2.837 4.133 1.00 85.06 79 ARG A O 1
ATOM 606 N N . ASN A 1 80 ? -18.570 3.367 5.545 1.00 83.00 80 ASN A N 1
ATOM 607 C CA . ASN A 1 80 ? -18.054 4.681 5.932 1.00 83.00 80 ASN A CA 1
ATOM 608 C C . ASN A 1 80 ? -17.517 4.723 7.376 1.00 83.00 80 ASN A C 1
ATOM 610 O O . ASN A 1 80 ? -16.701 5.580 7.705 1.00 83.00 80 ASN A O 1
ATOM 614 N N . SER A 1 81 ? -17.930 3.795 8.243 1.00 89.31 81 SER A N 1
ATOM 615 C CA . SER A 1 81 ? -17.517 3.766 9.652 1.00 89.31 81 SER A CA 1
ATOM 616 C C . SER A 1 81 ? -16.506 2.654 9.929 1.00 89.31 81 SER A C 1
ATOM 618 O O . SER A 1 81 ? -16.816 1.479 9.743 1.00 89.31 81 SER A O 1
ATOM 620 N N . PHE A 1 82 ? -15.316 3.026 10.412 1.00 91.50 82 PHE A N 1
ATOM 621 C CA . PHE A 1 82 ? -14.225 2.096 10.753 1.00 91.50 82 PHE A CA 1
ATOM 622 C C . PHE A 1 82 ? -13.678 2.263 12.180 1.00 91.50 82 PHE A C 1
ATOM 624 O O . PHE A 1 82 ? -12.790 1.513 12.587 1.00 91.50 82 PHE A O 1
ATOM 631 N N . GLY A 1 83 ? -14.220 3.220 12.939 1.00 92.31 83 GLY A N 1
ATOM 632 C CA . GLY A 1 83 ? -13.828 3.486 14.322 1.00 92.31 83 GLY A CA 1
ATOM 633 C C . GLY A 1 83 ? -12.334 3.774 14.484 1.00 92.31 83 GLY A C 1
ATOM 634 O O . GLY A 1 83 ? -11.647 4.173 13.542 1.00 92.31 83 GLY A O 1
ATOM 635 N N . TYR A 1 84 ? -11.834 3.510 15.686 1.00 93.06 84 TYR A N 1
ATOM 636 C CA . TYR A 1 84 ? -10.429 3.642 16.053 1.00 93.06 84 TYR A CA 1
ATOM 637 C C . TYR A 1 84 ? -9.504 2.886 15.093 1.00 93.06 84 TYR A C 1
ATOM 639 O O . TYR A 1 84 ? -8.483 3.416 14.665 1.00 93.06 84 TYR A O 1
ATOM 647 N N . THR A 1 85 ? -9.870 1.659 14.721 1.00 91.56 85 THR A N 1
ATOM 648 C CA . THR A 1 85 ? -9.025 0.787 13.895 1.00 91.56 85 THR A CA 1
ATOM 649 C C . THR A 1 85 ? -8.826 1.345 12.490 1.00 91.56 85 THR A C 1
ATOM 651 O O . THR A 1 85 ? -7.735 1.223 11.943 1.00 91.56 85 THR A O 1
ATOM 654 N N . GLY A 1 86 ? -9.844 1.986 11.909 1.00 90.56 86 GLY A N 1
ATOM 655 C CA . GLY A 1 86 ? -9.718 2.623 10.598 1.00 90.56 86 GLY A CA 1
ATOM 656 C C . GLY A 1 86 ? -8.791 3.830 10.587 1.00 90.56 86 GLY A C 1
ATOM 657 O O . GLY A 1 86 ? -8.030 4.023 9.642 1.00 90.56 86 GLY A O 1
ATOM 658 N N . ASP A 1 87 ? -8.852 4.619 11.654 1.00 89.31 87 ASP A N 1
ATOM 659 C CA . ASP A 1 87 ? -8.103 5.867 11.777 1.00 89.31 87 ASP A CA 1
ATOM 660 C C . ASP A 1 87 ? -6.654 5.622 12.242 1.00 89.31 87 ASP A C 1
ATOM 662 O O . ASP A 1 87 ? -5.733 6.344 11.851 1.00 89.31 87 ASP A O 1
ATOM 666 N N . MET A 1 88 ? -6.435 4.575 13.046 1.00 87.69 88 MET A N 1
ATOM 667 C CA . MET A 1 88 ? -5.141 4.226 13.649 1.00 87.69 88 MET A CA 1
ATOM 668 C C . MET A 1 88 ? -4.442 3.037 12.981 1.00 87.69 88 MET A C 1
ATOM 670 O O . MET A 1 88 ? -3.270 2.795 13.252 1.00 87.69 88 MET A O 1
ATOM 674 N N . GLY A 1 89 ? -5.133 2.277 12.126 1.00 88.19 89 GLY A N 1
ATOM 675 C CA . GLY A 1 89 ? -4.595 1.095 11.440 1.00 88.19 89 GLY A CA 1
ATOM 676 C C . GLY A 1 89 ? -4.309 -0.107 12.351 1.00 88.19 89 GLY A C 1
ATOM 677 O O . GLY A 1 89 ? -3.721 -1.088 11.897 1.00 88.19 89 GLY A O 1
ATOM 678 N N . ALA A 1 90 ? -4.700 -0.039 13.626 1.00 89.50 90 ALA A N 1
ATOM 679 C CA . ALA A 1 90 ? -4.463 -1.057 14.643 1.00 89.50 90 ALA A CA 1
ATOM 680 C C . ALA A 1 90 ? -5.583 -1.053 15.694 1.00 89.50 90 ALA A C 1
ATOM 682 O O . ALA A 1 90 ? -6.266 -0.044 15.878 1.00 89.50 90 ALA A O 1
ATOM 683 N N . LEU A 1 91 ? -5.746 -2.170 16.408 1.00 91.88 91 LEU A N 1
ATOM 684 C CA . LEU A 1 91 ? -6.629 -2.229 17.573 1.00 91.88 91 LEU A CA 1
ATOM 685 C C . LEU A 1 91 ? -6.076 -1.351 18.709 1.00 91.88 91 LEU A C 1
ATOM 687 O O . LEU A 1 91 ? -4.854 -1.231 18.852 1.00 91.88 91 LEU A O 1
ATOM 691 N N . PRO A 1 92 ? -6.945 -0.738 19.531 1.00 93.12 92 PRO A N 1
ATOM 692 C CA . PRO A 1 92 ? -6.492 0.057 20.660 1.00 93.12 92 PRO A CA 1
ATOM 693 C C . PRO A 1 92 ? -5.764 -0.835 21.665 1.00 93.12 92 PRO A C 1
ATOM 695 O O . PRO A 1 92 ? -6.135 -1.989 21.865 1.00 93.12 92 PRO A O 1
ATOM 698 N N . ALA A 1 93 ? -4.737 -0.296 22.322 1.00 92.62 93 ALA A N 1
ATOM 699 C CA . ALA A 1 93 ? -3.992 -1.027 23.351 1.00 92.62 93 ALA A CA 1
ATOM 700 C C . ALA A 1 93 ? -4.816 -1.242 24.636 1.00 92.62 93 ALA A C 1
ATOM 702 O O . ALA A 1 93 ? -4.563 -2.171 25.396 1.00 92.62 93 ALA A O 1
ATOM 703 N N . ASN A 1 94 ? -5.788 -0.365 24.889 1.00 93.31 94 ASN A N 1
ATOM 704 C CA . ASN A 1 94 ? -6.721 -0.398 26.011 1.00 93.31 94 ASN A CA 1
ATOM 705 C C . ASN A 1 94 ? -7.968 0.433 25.667 1.00 93.31 94 ASN A C 1
ATOM 707 O O . ASN A 1 94 ? -7.938 1.253 24.750 1.00 93.31 94 ASN A O 1
ATOM 711 N N . LEU A 1 95 ? -9.061 0.254 26.413 1.00 94.94 95 LEU A N 1
ATOM 712 C CA . LEU A 1 95 ? -10.311 0.974 26.141 1.00 94.94 95 LEU A CA 1
ATOM 713 C C . LEU A 1 95 ? -10.214 2.484 26.400 1.00 94.94 95 LEU A C 1
ATOM 715 O O . LEU A 1 95 ? -10.922 3.258 25.761 1.00 94.94 95 LEU A O 1
ATOM 719 N N . THR A 1 96 ? -9.302 2.937 27.266 1.00 93.56 96 THR A N 1
ATOM 720 C CA . THR A 1 96 ? -9.107 4.375 27.509 1.00 93.56 96 THR A CA 1
ATOM 721 C C . THR A 1 96 ? -8.566 5.108 26.278 1.00 93.56 96 THR A C 1
ATOM 723 O O . THR A 1 96 ? -8.851 6.294 26.117 1.00 93.56 96 THR A O 1
ATOM 726 N N . ALA A 1 97 ? -7.890 4.415 25.352 1.00 92.94 97 ALA A N 1
ATOM 727 C CA . ALA A 1 97 ? -7.467 4.970 24.064 1.00 92.94 97 ALA A CA 1
ATOM 728 C C . ALA A 1 97 ? -8.638 5.421 23.167 1.00 92.94 97 ALA A C 1
ATOM 730 O O . ALA A 1 97 ? -8.428 6.225 22.256 1.00 92.94 97 ALA A O 1
ATOM 731 N N . LEU A 1 98 ? -9.859 4.931 23.419 1.00 94.62 98 LEU A N 1
ATOM 732 C CA . LEU A 1 98 ? -11.070 5.360 22.714 1.00 94.62 98 LEU A CA 1
ATOM 733 C C . LEU A 1 98 ? -11.565 6.733 23.189 1.00 94.62 98 LEU A C 1
ATOM 735 O O . LEU A 1 98 ? -12.200 7.450 22.421 1.00 94.62 98 LEU A O 1
ATOM 739 N N . ILE A 1 99 ? -11.258 7.105 24.433 1.00 94.31 99 ILE A N 1
ATOM 740 C CA . ILE A 1 99 ? -11.751 8.326 25.088 1.00 94.31 99 ILE A CA 1
ATOM 741 C C . ILE A 1 99 ? -10.669 9.410 25.083 1.00 94.31 99 ILE A C 1
ATOM 743 O O . ILE A 1 99 ? -10.945 10.576 24.809 1.00 94.31 99 ILE A O 1
ATOM 747 N N . LEU A 1 100 ? -9.415 9.031 25.341 1.00 91.19 100 LEU A N 1
ATOM 748 C CA . LEU A 1 100 ? -8.287 9.949 25.425 1.00 91.19 100 LEU A CA 1
ATOM 749 C C . LEU A 1 100 ? -7.296 9.749 24.284 1.00 91.19 100 LEU A C 1
ATOM 751 O O . LEU A 1 100 ? -6.819 8.641 24.037 1.00 91.19 100 LEU A O 1
ATOM 755 N N . GLN A 1 101 ? -6.864 10.860 23.688 1.00 88.81 101 GLN A N 1
ATOM 756 C CA . GLN A 1 101 ? -5.728 10.856 22.773 1.00 88.81 101 GLN A CA 1
ATOM 757 C C . GLN A 1 101 ? -4.440 10.417 23.491 1.00 88.81 101 GLN A C 1
ATOM 759 O O . GLN A 1 101 ? -3.722 9.540 23.015 1.00 88.81 101 GLN A O 1
ATOM 764 N N . GLY A 1 102 ? -4.135 11.002 24.656 1.00 86.06 102 GLY A N 1
ATOM 765 C CA . GLY A 1 102 ? -2.883 10.740 25.372 1.00 86.06 102 GLY A CA 1
ATOM 766 C C . GLY A 1 102 ? -1.651 11.011 24.497 1.00 86.06 102 GLY A C 1
ATOM 767 O O . GLY A 1 102 ? -1.557 12.054 23.857 1.00 86.06 102 GLY A O 1
ATOM 768 N N . GLY A 1 103 ? -0.713 10.058 24.452 1.00 83.75 103 GLY A N 1
ATOM 769 C CA . GLY A 1 103 ? 0.482 10.115 23.594 1.00 83.75 103 GLY A CA 1
ATOM 770 C C . GLY A 1 103 ? 0.261 9.660 22.145 1.00 83.75 103 GLY A C 1
ATOM 771 O O . GLY A 1 103 ? 1.225 9.548 21.390 1.00 83.75 103 GLY A O 1
ATOM 772 N N . GLN A 1 104 ? -0.977 9.352 21.754 1.00 86.19 104 GLN A N 1
ATOM 773 C CA . GLN A 1 104 ? -1.291 8.939 20.391 1.00 86.19 104 GLN A CA 1
ATOM 774 C C . GLN A 1 104 ? -1.177 10.125 19.431 1.00 86.19 104 GLN A C 1
ATOM 776 O O . GLN A 1 104 ? -1.428 11.283 19.779 1.00 86.19 104 GLN A O 1
ATOM 781 N N . LEU A 1 105 ? -0.822 9.833 18.185 1.00 81.88 105 LEU A N 1
ATOM 782 C CA . LEU A 1 105 ? -0.768 10.848 17.141 1.00 81.88 105 LEU A CA 1
ATOM 783 C C . LEU A 1 105 ? -2.172 11.371 16.890 1.00 81.88 105 LEU A C 1
ATOM 785 O O . LEU A 1 105 ? -3.063 10.579 16.611 1.00 81.88 105 LEU A O 1
ATOM 789 N N . GLY A 1 106 ? -2.365 12.683 16.971 1.00 85.19 106 GLY A N 1
ATOM 790 C CA . GLY A 1 106 ? -3.647 13.293 16.628 1.00 85.19 106 GLY A CA 1
ATOM 791 C C . GLY A 1 106 ? -3.946 13.155 15.140 1.00 85.19 106 GLY A C 1
ATOM 792 O O . GLY A 1 106 ? -3.022 13.028 14.331 1.00 85.19 106 GLY A O 1
ATOM 793 N N . TRP A 1 107 ? -5.230 13.202 14.791 1.00 85.06 107 TRP A N 1
ATOM 794 C CA . TRP A 1 107 ? -5.690 13.159 13.410 1.00 85.06 107 TRP A CA 1
ATOM 795 C C . TRP A 1 107 ? -4.972 14.197 12.550 1.00 85.06 107 TRP A C 1
ATOM 797 O O . TRP A 1 107 ? -4.953 15.396 12.844 1.00 85.06 107 TRP A O 1
ATOM 807 N N . ARG A 1 108 ? -4.408 13.723 11.446 1.00 78.88 108 ARG A N 1
ATOM 808 C CA . ARG A 1 108 ? -3.775 14.538 10.420 1.00 78.88 108 ARG A CA 1
ATOM 809 C C . ARG A 1 108 ? -4.445 14.226 9.095 1.00 78.88 108 ARG A C 1
ATOM 811 O O . ARG A 1 108 ? -4.336 13.118 8.571 1.00 78.88 108 ARG A O 1
ATOM 818 N N . ALA A 1 109 ? -5.137 15.232 8.569 1.00 72.25 109 ALA A N 1
ATOM 819 C CA . ALA A 1 109 ? -5.609 15.212 7.195 1.00 72.25 109 ALA A CA 1
ATOM 820 C C . ALA A 1 109 ? -4.413 15.176 6.229 1.00 72.25 109 ALA A C 1
ATOM 822 O O . ALA A 1 109 ? -3.294 15.561 6.589 1.00 72.25 109 ALA A O 1
ATOM 823 N N . ASP A 1 110 ? -4.657 14.719 5.003 1.00 63.06 110 ASP A N 1
ATOM 824 C CA . ASP A 1 110 ? -3.605 14.446 4.017 1.00 63.06 110 ASP A CA 1
ATOM 825 C C . ASP A 1 110 ? -2.665 15.636 3.687 1.00 63.06 110 ASP A C 1
ATOM 827 O O . ASP A 1 110 ? -1.544 15.426 3.214 1.00 63.06 110 ASP A O 1
ATOM 831 N N . THR A 1 111 ? -3.049 16.871 4.034 1.00 54.31 111 THR A N 1
ATOM 832 C CA . THR A 1 111 ? -2.269 18.099 3.814 1.00 54.31 111 THR A CA 1
ATOM 833 C C . THR A 1 111 ? -0.941 18.123 4.585 1.00 54.31 111 THR A C 1
ATOM 835 O O . THR A 1 111 ? -0.045 18.888 4.231 1.00 54.31 111 THR A O 1
ATOM 838 N N . GLY A 1 112 ? -0.773 17.269 5.605 1.00 50.97 112 GLY A N 1
ATOM 839 C CA . GLY A 1 112 ? 0.437 17.171 6.434 1.00 50.97 112 GLY A CA 1
ATOM 840 C C . GLY A 1 112 ? 1.436 16.066 6.056 1.00 50.97 112 GLY A C 1
ATOM 841 O O . GLY A 1 112 ? 2.475 15.971 6.706 1.00 50.97 112 GLY A O 1
ATOM 842 N N . PHE A 1 113 ? 1.148 15.238 5.041 1.00 56.97 113 PHE A N 1
ATOM 843 C CA . PHE A 1 113 ? 1.928 14.034 4.700 1.00 56.97 113 PHE A CA 1
ATOM 844 C C . PHE A 1 113 ? 2.272 13.920 3.206 1.00 56.97 113 PHE A C 1
ATOM 846 O O . PHE A 1 113 ? 2.122 12.866 2.593 1.00 56.97 113 PHE A O 1
ATOM 853 N N . GLY A 1 114 ? 2.777 15.005 2.612 1.00 50.69 114 GLY A N 1
ATOM 854 C CA . GLY A 1 114 ? 3.313 14.966 1.244 1.00 50.69 114 GLY A CA 1
ATOM 855 C C . GLY A 1 114 ? 2.368 15.473 0.155 1.00 50.69 114 GLY A C 1
ATOM 856 O O . GLY A 1 114 ? 2.399 14.959 -0.957 1.00 50.69 114 GLY A O 1
ATOM 857 N N . GLY A 1 115 ? 1.582 16.511 0.452 1.00 49.00 115 GLY A N 1
ATOM 858 C CA . GLY A 1 115 ? 0.980 17.368 -0.573 1.00 49.00 115 GLY A CA 1
ATOM 859 C C . GLY A 1 115 ? -0.252 16.775 -1.247 1.00 49.00 115 GLY A C 1
ATOM 860 O O . GLY A 1 115 ? -0.188 16.287 -2.371 1.00 49.00 115 GLY A O 1
ATOM 861 N N . LEU A 1 116 ? -1.396 16.897 -0.585 1.00 50.12 116 LEU A N 1
ATOM 862 C CA . LEU A 1 116 ? -2.697 16.640 -1.182 1.00 50.12 116 LEU A CA 1
ATOM 863 C C . LEU A 1 116 ? -3.700 17.749 -0.865 1.00 50.12 116 LEU A C 1
ATOM 865 O O . LEU A 1 116 ? -3.527 18.533 0.069 1.00 50.12 116 LEU A O 1
ATOM 869 N N . THR A 1 117 ? -4.750 17.800 -1.685 1.00 48.22 117 THR A N 1
ATOM 870 C CA . THR A 1 117 ? -5.917 18.662 -1.530 1.00 48.22 117 THR A CA 1
ATOM 871 C C . THR A 1 117 ? -7.182 17.806 -1.366 1.00 48.22 117 THR A C 1
ATOM 873 O O . THR A 1 117 ? -7.628 17.136 -2.290 1.00 48.22 117 THR A O 1
ATOM 876 N N . ASN A 1 118 ? -7.813 17.887 -0.190 1.00 56.69 118 ASN A N 1
ATOM 877 C CA . ASN A 1 118 ? -9.250 17.653 0.029 1.00 56.69 118 ASN A CA 1
ATOM 878 C C . ASN A 1 118 ? -9.854 16.293 -0.404 1.00 56.69 118 ASN A C 1
ATOM 880 O O . ASN A 1 118 ? -11.013 16.263 -0.818 1.00 56.69 118 ASN A O 1
ATOM 884 N N . LEU A 1 119 ? -9.157 15.157 -0.256 1.00 69.00 119 LEU A N 1
ATOM 885 C CA . LEU A 1 119 ? -9.773 13.831 -0.489 1.00 69.00 119 LEU A CA 1
ATOM 886 C C . LEU A 1 119 ? -10.553 13.279 0.718 1.00 69.00 119 LEU A C 1
ATOM 888 O O . LEU A 1 119 ? -11.145 12.203 0.639 1.00 69.00 119 LEU A O 1
ATOM 892 N N . GLY A 1 120 ? -10.557 13.995 1.848 1.00 70.62 120 GLY A N 1
ATOM 893 C CA . GLY A 1 120 ? -11.205 13.538 3.083 1.00 70.62 120 GLY A CA 1
ATOM 894 C C . GLY A 1 120 ? -10.524 12.321 3.722 1.00 70.62 120 GLY A C 1
ATOM 895 O O . GLY A 1 120 ? -11.112 11.679 4.588 1.00 70.62 120 GLY A O 1
ATOM 896 N N . THR A 1 121 ? -9.299 12.002 3.296 1.00 75.94 121 THR A N 1
ATOM 897 C CA . THR A 1 121 ? -8.454 10.942 3.856 1.00 75.94 121 THR A CA 1
ATOM 898 C C . THR A 1 121 ? -7.482 11.506 4.890 1.00 75.94 121 THR A C 1
ATOM 900 O O . THR A 1 121 ? -7.098 12.679 4.839 1.00 75.94 121 THR A O 1
ATOM 903 N N . GLY A 1 122 ? -7.059 10.667 5.827 1.00 77.75 122 GLY A N 1
ATOM 904 C CA . GLY A 1 122 ? -6.116 11.031 6.875 1.00 77.75 122 GLY A CA 1
ATOM 905 C C . GLY A 1 122 ? -5.828 9.844 7.780 1.00 77.75 122 GLY A C 1
ATOM 906 O O . GLY A 1 122 ? -6.337 8.748 7.555 1.00 77.75 122 GLY A O 1
ATOM 907 N N . ALA A 1 123 ? -4.998 10.072 8.788 1.00 83.25 123 ALA A N 1
ATOM 908 C CA . ALA A 1 123 ? -4.713 9.074 9.805 1.00 83.25 123 ALA A CA 1
ATOM 909 C C . ALA A 1 123 ? -4.411 9.728 11.148 1.00 83.25 123 ALA A C 1
ATOM 911 O O . ALA A 1 123 ? -4.031 10.900 11.221 1.00 83.25 123 ALA A O 1
ATOM 912 N N . GLY A 1 124 ? -4.516 8.932 12.203 1.00 86.19 124 GLY A N 1
ATOM 913 C CA . GLY A 1 124 ? -4.289 9.352 13.576 1.00 86.19 124 GLY A CA 1
ATOM 914 C C . GLY A 1 124 ? -5.589 9.444 14.360 1.00 86.19 124 GLY A C 1
ATOM 915 O O . GLY A 1 124 ? -6.682 9.255 13.847 1.00 86.19 124 GLY A O 1
ATOM 916 N N . TRP A 1 125 ? -5.463 9.736 15.641 1.00 89.31 125 TRP A N 1
ATOM 917 C CA . TRP A 1 125 ? -6.559 9.717 16.586 1.00 89.31 125 TRP A CA 1
ATOM 918 C C . TRP A 1 125 ? -7.546 10.843 16.269 1.00 89.31 125 TRP A C 1
ATOM 920 O O . TRP A 1 125 ? -7.224 12.023 16.427 1.00 89.31 125 TRP A O 1
ATOM 930 N N . ARG A 1 126 ? -8.740 10.472 15.801 1.00 88.31 126 ARG A N 1
ATOM 931 C CA . ARG A 1 126 ? -9.831 11.377 15.407 1.00 88.31 126 ARG A CA 1
ATOM 932 C C . ARG A 1 126 ? -10.941 11.476 16.457 1.00 88.31 126 ARG A C 1
ATOM 934 O O . ARG A 1 126 ? -11.989 12.060 16.198 1.00 88.31 126 ARG A O 1
ATOM 941 N N . GLY A 1 127 ? -10.713 10.860 17.612 1.00 87.81 127 GLY A N 1
ATOM 942 C CA . GLY A 1 127 ? -11.685 10.738 18.681 1.00 87.81 127 GLY A CA 1
ATOM 943 C C . GLY A 1 127 ? -12.022 12.058 19.393 1.00 87.81 127 GLY A C 1
ATOM 944 O O . GLY A 1 127 ? -11.637 13.144 18.948 1.00 87.81 127 GLY A O 1
ATOM 945 N N . PRO A 1 128 ? -12.723 11.968 20.535 1.00 93.19 128 PRO A N 1
ATOM 946 C CA . PRO A 1 128 ? -13.093 10.732 21.235 1.00 93.19 128 PRO A CA 1
ATOM 947 C C . PRO A 1 128 ? -14.069 9.861 20.426 1.00 93.19 128 PRO A C 1
ATOM 949 O O . PRO A 1 128 ? -14.968 10.371 19.767 1.00 93.19 128 PRO A O 1
ATOM 952 N N . TYR A 1 129 ? -13.859 8.543 20.442 1.00 94.00 129 TYR A N 1
ATOM 953 C CA . TYR A 1 129 ? -14.692 7.559 19.732 1.00 94.00 129 TYR A CA 1
ATOM 954 C C . TYR A 1 129 ? -15.877 7.072 20.571 1.00 94.00 129 TYR A C 1
ATOM 956 O O . TYR A 1 129 ? -16.811 6.478 20.037 1.00 94.00 129 TYR A O 1
ATOM 964 N N . VAL A 1 130 ? -15.824 7.313 21.880 1.00 93.56 130 VAL A N 1
ATOM 965 C CA . VAL A 1 130 ? -16.888 7.035 22.843 1.00 93.56 130 VAL A CA 1
ATOM 966 C C . VAL A 1 130 ? -17.111 8.314 23.634 1.00 93.56 130 VAL A C 1
ATOM 968 O O . VAL A 1 130 ? -16.153 8.908 24.133 1.00 93.56 130 VAL A O 1
ATOM 971 N N . GLU A 1 131 ? -18.362 8.756 23.720 1.00 86.50 131 GLU A N 1
ATOM 972 C CA . GLU A 1 131 ? -18.731 9.845 24.619 1.00 86.50 131 GLU A CA 1
ATOM 973 C C . GLU A 1 131 ? -18.736 9.332 26.050 1.00 86.50 131 GLU A C 1
ATOM 975 O O . GLU A 1 131 ? -19.290 8.269 26.326 1.00 86.50 131 GLU A O 1
ATOM 980 N N . ASP A 1 132 ? -18.139 10.094 26.962 1.00 87.50 132 ASP A N 1
ATOM 981 C CA . ASP A 1 132 ? -18.069 9.664 28.344 1.00 87.50 132 ASP A CA 1
ATOM 982 C C . ASP A 1 132 ? -18.076 10.814 29.356 1.00 87.50 132 ASP A C 1
ATOM 984 O O . ASP A 1 132 ? -17.730 11.959 29.052 1.00 87.50 132 ASP A O 1
ATOM 988 N N . LYS A 1 133 ? -18.480 10.480 30.582 1.00 82.62 133 LYS A N 1
ATOM 989 C CA . LYS A 1 133 ? -18.378 11.303 31.781 1.00 82.62 133 LYS A CA 1
ATOM 990 C C . LYS A 1 133 ? -17.556 10.548 32.816 1.00 82.62 133 LYS A C 1
ATOM 992 O O . LYS A 1 133 ? -17.687 9.340 32.957 1.00 82.62 133 LYS A O 1
ATOM 997 N N . GLN A 1 134 ? -16.752 11.282 33.572 1.00 88.19 134 GLN A N 1
ATOM 998 C CA . GLN A 1 134 ? -16.071 10.715 34.728 1.00 88.19 134 GLN A CA 1
ATOM 999 C C . GLN A 1 134 ? -16.974 10.761 35.962 1.00 88.19 134 GLN A C 1
ATOM 1001 O O . GLN A 1 134 ? -17.750 11.707 36.123 1.00 88.19 134 GLN A O 1
ATOM 1006 N N . ASP A 1 135 ? -16.860 9.756 36.826 1.00 85.75 135 ASP A N 1
ATOM 1007 C CA . ASP A 1 135 ? -17.369 9.830 38.195 1.00 85.75 135 ASP A CA 1
ATOM 1008 C C . ASP A 1 135 ? -16.488 10.736 39.081 1.00 85.75 135 ASP A C 1
ATOM 1010 O O . ASP A 1 135 ? -15.432 11.221 38.663 1.00 85.75 135 ASP A O 1
ATOM 1014 N N . ASP A 1 136 ? -16.898 10.946 40.335 1.00 86.38 136 ASP A N 1
ATOM 1015 C CA . ASP A 1 136 ? -16.150 11.758 41.310 1.00 86.38 136 ASP A CA 1
ATOM 1016 C C . ASP A 1 136 ? -14.751 11.188 41.636 1.00 86.38 136 ASP A C 1
ATOM 1018 O O . ASP A 1 136 ? -13.914 11.880 42.218 1.00 86.38 136 ASP A O 1
ATOM 1022 N N . SER A 1 137 ? -14.483 9.934 41.256 1.00 84.44 137 SER A N 1
ATOM 1023 C CA . SER A 1 137 ? -13.194 9.252 41.418 1.00 84.44 137 SER A CA 1
ATOM 1024 C C . SER A 1 137 ? -12.318 9.324 40.156 1.00 84.44 137 SER A C 1
ATOM 1026 O O . SER A 1 137 ? -11.193 8.822 40.166 1.00 84.44 137 SER A O 1
ATOM 1028 N N . GLY A 1 138 ? -12.798 9.957 39.078 1.00 83.69 138 GLY A N 1
ATOM 1029 C CA . GLY A 1 138 ? -12.104 10.061 37.793 1.00 83.69 138 GLY A CA 1
ATOM 1030 C C . GLY A 1 138 ? -12.253 8.832 36.887 1.00 83.69 138 GLY A C 1
ATOM 1031 O O . GLY A 1 138 ? -11.584 8.761 35.852 1.00 83.69 138 GLY A O 1
ATOM 1032 N N . THR A 1 139 ? -13.107 7.870 37.245 1.00 88.12 139 THR A N 1
ATOM 1033 C CA . THR A 1 139 ? -13.383 6.667 36.452 1.00 88.12 139 THR A CA 1
ATOM 1034 C C . THR A 1 139 ? -14.304 7.005 35.294 1.00 88.12 139 THR A C 1
ATOM 1036 O O . THR A 1 139 ? -15.333 7.651 35.471 1.00 88.12 139 THR A O 1
ATOM 1039 N N . TYR A 1 140 ? -13.946 6.533 34.109 1.00 90.12 140 TYR A N 1
ATOM 1040 C CA . TYR A 1 140 ? -14.737 6.681 32.896 1.00 90.12 140 TYR A CA 1
ATOM 1041 C C . TYR A 1 140 ? -15.981 5.780 32.935 1.00 90.12 140 TYR A C 1
ATOM 1043 O O . TYR A 1 140 ? -15.847 4.554 32.934 1.00 90.12 140 TYR A O 1
ATOM 1051 N N . LEU A 1 141 ? -17.179 6.370 32.991 1.00 89.50 141 LEU A N 1
ATOM 1052 C CA . LEU A 1 141 ? -18.441 5.640 33.178 1.00 89.50 141 LEU A CA 1
ATOM 1053 C C . LEU A 1 141 ? -18.772 4.724 31.992 1.00 89.50 141 LEU A C 1
ATOM 1055 O O . LEU A 1 141 ? -19.300 3.637 32.191 1.00 89.50 141 LEU A O 1
ATOM 1059 N N . ALA A 1 142 ? -18.399 5.112 30.774 1.00 89.75 142 ALA A N 1
ATOM 1060 C CA . ALA A 1 142 ? -18.556 4.322 29.554 1.00 89.75 142 ALA A CA 1
ATOM 1061 C C . ALA A 1 142 ? -17.675 3.061 29.533 1.00 89.75 142 ALA A C 1
ATOM 1063 O O . ALA A 1 142 ? -17.810 2.224 28.640 1.00 89.75 142 ALA A O 1
ATOM 1064 N N . LEU A 1 143 ? -16.747 2.933 30.488 1.00 94.50 143 LEU A N 1
ATOM 1065 C CA . LEU A 1 143 ? -15.914 1.747 30.669 1.00 94.50 143 LEU A CA 1
ATOM 1066 C C . LEU A 1 143 ? -16.424 0.828 31.786 1.00 94.50 143 LEU A C 1
ATOM 1068 O O . LEU A 1 143 ? -15.753 -0.162 32.087 1.00 94.50 143 LEU A O 1
ATOM 1072 N N . LEU A 1 144 ? -17.571 1.150 32.391 1.00 94.50 144 LEU A N 1
ATOM 1073 C CA . LEU A 1 144 ? -18.227 0.328 33.398 1.00 94.50 144 LEU A CA 1
ATOM 1074 C C . LEU A 1 144 ? -19.348 -0.515 32.781 1.00 94.50 144 LEU A C 1
ATOM 1076 O O . LEU A 1 144 ? -20.031 -0.090 31.852 1.00 94.50 144 LEU A O 1
ATOM 1080 N N . ASP A 1 145 ? -19.535 -1.712 33.322 1.00 95.62 145 ASP A N 1
ATOM 1081 C CA . ASP A 1 145 ? -20.655 -2.588 33.006 1.00 95.62 145 ASP A CA 1
ATOM 1082 C C . ASP A 1 145 ? -21.926 -2.224 33.786 1.00 95.62 145 ASP A C 1
ATOM 1084 O O . ASP A 1 145 ? -21.948 -1.318 34.625 1.00 95.62 145 ASP A O 1
ATOM 1088 N N . GLY A 1 146 ? -23.010 -2.959 33.525 1.00 93.38 146 GLY A N 1
ATOM 1089 C CA . GLY A 1 146 ? -24.303 -2.765 34.180 1.00 93.38 146 GLY A CA 1
ATOM 1090 C C . GLY A 1 146 ? -24.302 -3.015 35.694 1.00 93.38 146 GLY A C 1
ATOM 1091 O O . GLY A 1 146 ? -25.303 -2.716 36.347 1.00 93.38 146 GLY A O 1
ATOM 1092 N N . TRP A 1 147 ? -23.209 -3.535 36.262 1.00 94.62 147 TRP A N 1
ATOM 1093 C CA . TRP A 1 147 ? -22.998 -3.689 37.705 1.00 94.62 147 TRP A CA 1
ATOM 1094 C C . TRP A 1 147 ? -21.981 -2.675 38.262 1.00 94.62 147 TRP A C 1
ATOM 1096 O O . TRP A 1 147 ? -21.640 -2.734 39.446 1.00 94.62 147 TRP A O 1
ATOM 1106 N N . GLY A 1 148 ? -21.511 -1.728 37.442 1.00 92.62 148 GLY A N 1
ATOM 1107 C CA . GLY A 1 148 ? -20.587 -0.666 37.834 1.00 92.62 148 GLY A CA 1
ATOM 1108 C C . GLY A 1 148 ? -19.122 -1.099 37.909 1.00 92.62 148 GLY A C 1
ATOM 1109 O O . GLY A 1 148 ? -18.345 -0.476 38.634 1.00 92.62 148 GLY A O 1
ATOM 1110 N N . ARG A 1 149 ? -18.727 -2.169 37.209 1.00 93.75 149 ARG A N 1
ATOM 1111 C CA . ARG A 1 149 ? -17.353 -2.703 37.204 1.00 93.75 149 ARG A CA 1
ATOM 1112 C C . ARG A 1 149 ? -16.673 -2.459 35.866 1.00 93.75 149 ARG A C 1
ATOM 1114 O O . ARG A 1 149 ? -17.324 -2.442 34.833 1.00 93.75 149 ARG A O 1
ATOM 1121 N N . LEU A 1 150 ? -15.351 -2.292 35.872 1.00 94.62 150 LEU A N 1
ATOM 1122 C CA . LEU A 1 150 ? -14.594 -2.062 34.640 1.00 94.62 150 LEU A CA 1
ATOM 1123 C C . LEU A 1 150 ? -14.642 -3.273 33.707 1.00 94.62 150 LEU A C 1
ATOM 1125 O O . LEU A 1 150 ? -14.436 -4.410 34.134 1.00 94.62 150 LEU A O 1
ATOM 1129 N N . TYR A 1 151 ? -14.804 -3.003 32.415 1.00 97.19 151 TYR A N 1
ATOM 1130 C CA . TYR A 1 151 ? -14.643 -4.021 31.389 1.00 97.19 151 TYR A CA 1
ATOM 1131 C C . TYR A 1 151 ? -13.210 -4.561 31.325 1.00 97.19 151 TYR A C 1
ATOM 1133 O O . TYR A 1 151 ? -12.226 -3.817 31.361 1.00 97.19 151 TYR A O 1
ATOM 1141 N N . SER A 1 152 ? -13.101 -5.868 31.114 1.00 96.44 152 SER A N 1
ATOM 1142 C CA . SER A 1 152 ? -11.876 -6.511 30.645 1.00 96.44 152 SER A CA 1
ATOM 1143 C C . SER A 1 152 ? -11.749 -6.336 29.132 1.00 96.44 152 SER A C 1
ATOM 1145 O O . SER A 1 152 ? -12.740 -6.414 28.408 1.00 96.44 152 SER A O 1
ATOM 1147 N N . TYR A 1 153 ? -10.534 -6.128 28.624 1.00 97.00 153 TYR A N 1
ATOM 1148 C CA . TYR A 1 153 ? -10.288 -5.949 27.192 1.00 97.00 153 TYR A CA 1
ATOM 1149 C C . TYR A 1 153 ? -9.073 -6.746 26.723 1.00 97.00 153 TYR A C 1
ATOM 1151 O O . TYR A 1 153 ? -8.008 -6.686 27.337 1.00 97.00 153 TYR A O 1
ATOM 1159 N N . ASP A 1 154 ? -9.236 -7.463 25.614 1.00 95.69 154 ASP A N 1
ATOM 1160 C CA . ASP A 1 154 ? -8.162 -8.178 24.934 1.00 95.69 154 ASP A CA 1
ATOM 1161 C C . ASP A 1 154 ? -7.741 -7.425 23.666 1.00 95.69 154 ASP A C 1
ATOM 1163 O O . ASP A 1 154 ? -8.413 -7.472 22.632 1.00 95.69 154 ASP A O 1
ATOM 1167 N N . ALA A 1 155 ? -6.587 -6.759 23.741 1.00 92.69 155 ALA A N 1
ATOM 1168 C CA . ALA A 1 155 ? -6.030 -5.969 22.646 1.00 92.69 155 ALA A CA 1
ATOM 1169 C C . ALA A 1 155 ? -5.636 -6.796 21.413 1.00 92.69 155 ALA A C 1
ATOM 1171 O O . ALA A 1 155 ? -5.561 -6.244 20.316 1.00 92.69 155 ALA A O 1
ATOM 1172 N N . ALA A 1 156 ? -5.390 -8.103 21.564 1.00 91.50 156 ALA A N 1
ATOM 1173 C CA . ALA A 1 156 ? -5.036 -8.963 20.438 1.00 91.50 156 ALA A CA 1
ATOM 1174 C C . ALA A 1 156 ? -6.267 -9.357 19.615 1.00 91.50 156 ALA A C 1
ATOM 1176 O O . ALA A 1 156 ? -6.173 -9.521 18.399 1.00 91.50 156 ALA A O 1
ATOM 1177 N N . THR A 1 157 ? -7.421 -9.511 20.270 1.00 93.19 157 THR A N 1
ATOM 1178 C CA . THR A 1 157 ? -8.644 -9.998 19.621 1.00 93.19 157 THR A CA 1
ATOM 1179 C C . THR A 1 157 ? -9.725 -8.938 19.447 1.00 93.19 157 THR A C 1
ATOM 1181 O O . THR A 1 157 ? -10.689 -9.202 18.720 1.00 93.19 157 THR A O 1
ATOM 1184 N N . GLY A 1 158 ? -9.582 -7.772 20.084 1.00 94.00 158 GLY A N 1
ATOM 1185 C CA . GLY A 1 158 ? -10.559 -6.683 20.080 1.00 94.00 158 GLY A CA 1
ATOM 1186 C C . GLY A 1 158 ? -11.829 -6.999 20.876 1.00 94.00 158 GLY A C 1
ATOM 1187 O O . GLY A 1 158 ? -12.861 -6.370 20.640 1.00 94.00 158 GLY A O 1
ATOM 1188 N N . ARG A 1 159 ? -11.783 -8.002 21.764 1.00 95.94 159 ARG A N 1
ATOM 1189 C CA . ARG A 1 159 ? -12.933 -8.467 22.554 1.00 95.94 159 ARG A CA 1
ATOM 1190 C C . ARG A 1 159 ? -13.013 -7.724 23.881 1.00 95.94 159 ARG A C 1
ATOM 1192 O O . ARG A 1 159 ? -11.996 -7.464 24.523 1.00 95.94 159 ARG A O 1
ATOM 1199 N N . VAL A 1 160 ? -14.239 -7.423 24.292 1.00 97.44 160 VAL A N 1
ATOM 1200 C CA . VAL A 1 160 ? -14.582 -6.790 25.567 1.00 97.44 160 VAL A CA 1
ATOM 1201 C C . VAL A 1 160 ? -15.342 -7.806 26.416 1.00 97.44 160 VAL A C 1
ATOM 1203 O O . VAL A 1 160 ? -16.186 -8.534 25.895 1.00 97.44 160 VAL A O 1
ATOM 1206 N N . GLY A 1 161 ? -15.010 -7.893 27.701 1.00 96.75 161 GLY A N 1
ATOM 1207 C CA . GLY A 1 161 ? -15.596 -8.830 28.655 1.00 96.75 161 GLY A CA 1
ATOM 1208 C C . GLY A 1 161 ? -16.095 -8.130 29.916 1.00 96.75 161 GLY A C 1
ATOM 1209 O O . GLY A 1 161 ? -15.458 -7.192 30.391 1.00 96.75 161 GLY A O 1
ATOM 1210 N N . SER A 1 162 ? -17.220 -8.583 30.459 1.00 97.50 162 SER A N 1
ATOM 1211 C CA . SER A 1 162 ? -17.752 -8.195 31.770 1.00 97.50 162 SER A CA 1
ATOM 1212 C C . SER A 1 162 ? -17.760 -9.425 32.662 1.00 97.50 162 SER A C 1
ATOM 1214 O O . SER A 1 162 ? -18.062 -10.522 32.196 1.00 97.50 162 SER A O 1
ATOM 1216 N N . ALA A 1 163 ? -17.443 -9.196 33.934 1.00 96.19 163 ALA A N 1
ATOM 1217 C CA . ALA A 1 163 ? -17.428 -10.197 34.994 1.00 96.19 163 ALA A CA 1
ATOM 1218 C C . ALA A 1 163 ? -18.836 -10.584 35.492 1.00 96.19 163 ALA A C 1
ATOM 1220 O O . ALA A 1 163 ? -18.968 -11.282 36.493 1.00 96.19 163 ALA A O 1
ATOM 1221 N N . GLY A 1 164 ? -19.882 -10.028 34.874 1.00 94.75 164 GLY A N 1
ATOM 1222 C CA . GLY A 1 164 ? -21.265 -10.380 35.149 1.00 94.75 164 GLY A CA 1
ATOM 1223 C C . GLY A 1 164 ? -21.701 -10.177 36.601 1.00 94.75 164 GLY A C 1
ATOM 1224 O O . GLY A 1 164 ? -21.221 -9.309 37.344 1.00 94.75 164 GLY A O 1
ATOM 1225 N N . SER A 1 165 ? -22.653 -11.017 36.994 1.00 92.94 165 SER A N 1
ATOM 1226 C CA . SER A 1 165 ? -23.351 -10.977 38.278 1.00 92.94 165 SER A CA 1
ATOM 1227 C C . SER A 1 165 ? -22.421 -11.199 39.476 1.00 92.94 165 SER A C 1
ATOM 1229 O O . SER A 1 165 ? -22.533 -10.518 40.503 1.00 92.94 165 SER A O 1
ATOM 1231 N N . ASN A 1 166 ? -21.468 -12.126 39.340 1.00 92.31 166 ASN A N 1
ATOM 1232 C CA . ASN A 1 166 ? -20.603 -12.590 40.417 1.00 92.31 166 ASN A CA 1
ATOM 1233 C C . ASN A 1 166 ? -19.393 -11.655 40.629 1.00 92.31 166 ASN A C 1
ATOM 1235 O O . ASN A 1 166 ? -18.791 -11.658 41.706 1.00 92.31 166 ASN A O 1
ATOM 1239 N N . GLY A 1 167 ? -19.078 -10.806 39.640 1.00 93.75 167 GLY A N 1
ATOM 1240 C CA . GLY A 1 167 ? -17.985 -9.837 39.680 1.00 93.75 167 GLY A CA 1
ATOM 1241 C C . GLY A 1 167 ? -16.581 -10.432 39.520 1.00 93.75 167 GLY A C 1
ATOM 1242 O O . GLY A 1 167 ? -15.603 -9.741 39.811 1.00 93.75 167 GLY A O 1
ATOM 1243 N N . VAL A 1 168 ? -16.466 -11.678 39.068 1.00 95.25 168 VAL A N 1
ATOM 1244 C CA . VAL A 1 168 ? -15.229 -12.419 38.812 1.00 95.25 168 VAL A CA 1
ATOM 1245 C C . VAL A 1 168 ? -15.171 -12.786 37.333 1.00 95.25 168 VAL A C 1
ATOM 1247 O O . VAL A 1 168 ? -15.991 -13.549 36.854 1.00 95.25 168 VAL A O 1
ATOM 1250 N N . PHE A 1 169 ? -14.176 -12.252 36.620 1.00 95.88 169 PHE A N 1
ATOM 1251 C CA . PHE A 1 169 ? -13.978 -12.560 35.204 1.00 95.88 169 PHE A CA 1
ATOM 1252 C C . PHE A 1 169 ? -13.084 -13.795 35.044 1.00 95.88 169 PHE A C 1
ATOM 1254 O O . PHE A 1 169 ? -11.896 -13.745 35.385 1.00 95.88 169 PHE A O 1
ATOM 1261 N N . GLY A 1 170 ? -13.630 -14.878 34.490 1.00 93.50 170 GLY A N 1
ATOM 1262 C CA . GLY A 1 170 ? -12.921 -16.142 34.245 1.00 93.50 170 GLY A CA 1
ATOM 1263 C C . GLY A 1 170 ? -11.899 -16.061 33.104 1.00 93.50 170 GLY A C 1
ATOM 1264 O O . GLY A 1 170 ? -10.932 -16.826 33.048 1.00 93.50 170 GLY A O 1
ATOM 1265 N N . GLY A 1 171 ? -12.050 -15.067 32.222 1.00 94.06 171 GLY A N 1
ATOM 1266 C CA . GLY A 1 171 ? -11.119 -14.766 31.137 1.00 94.06 171 GLY A CA 1
ATOM 1267 C C . GLY A 1 171 ? -11.664 -15.085 29.743 1.00 94.06 171 GLY A C 1
ATOM 1268 O O . GLY A 1 171 ? -12.626 -15.819 29.554 1.00 94.06 171 GLY A O 1
ATOM 1269 N N . PHE A 1 172 ? -11.005 -14.564 28.706 1.00 94.25 172 PHE A N 1
ATOM 1270 C CA . PHE A 1 172 ? -11.506 -14.652 27.325 1.00 94.25 172 PHE A CA 1
ATOM 1271 C C . PHE A 1 172 ? -11.473 -16.051 26.693 1.00 94.25 172 PHE A C 1
ATOM 1273 O O . PHE A 1 172 ? -12.177 -16.287 25.705 1.00 94.25 172 PHE A O 1
ATOM 1280 N N . ALA A 1 173 ? -10.617 -16.940 27.203 1.00 92.31 173 ALA A N 1
ATOM 1281 C CA . ALA A 1 173 ? -10.434 -18.297 26.686 1.00 92.31 173 ALA A CA 1
ATOM 1282 C C . ALA A 1 173 ? -11.335 -19.327 27.384 1.00 92.31 173 ALA A C 1
ATOM 1284 O O . ALA A 1 173 ? -11.709 -20.324 26.770 1.00 92.31 173 ALA A O 1
ATOM 1285 N N . ALA A 1 174 ? -11.673 -19.081 28.650 1.00 92.12 174 ALA A N 1
ATOM 1286 C CA . ALA A 1 174 ? -12.510 -19.938 29.478 1.00 92.12 174 ALA A CA 1
ATOM 1287 C C . ALA A 1 174 ? -13.384 -19.049 30.384 1.00 92.12 174 ALA A C 1
ATOM 1289 O O . ALA A 1 174 ? -13.077 -18.923 31.565 1.00 92.12 174 ALA A O 1
ATOM 1290 N N . PRO A 1 175 ? -14.406 -18.381 29.814 1.00 93.25 175 PRO A N 1
ATOM 1291 C CA . PRO A 1 175 ? -15.301 -17.523 30.583 1.00 93.25 175 PRO A CA 1
ATOM 1292 C C . PRO A 1 175 ? -16.110 -18.326 31.600 1.00 93.25 175 PRO A C 1
ATOM 1294 O O . PRO A 1 175 ? -16.497 -19.470 31.330 1.00 93.25 175 PRO A O 1
ATOM 1297 N N . ASP A 1 176 ? -16.402 -17.698 32.734 1.00 94.69 176 ASP A N 1
ATOM 1298 C CA . ASP A 1 176 ? -17.360 -18.208 33.707 1.00 94.69 176 ASP A CA 1
ATOM 1299 C C . ASP A 1 176 ? -18.792 -18.134 33.145 1.00 94.69 176 ASP A C 1
ATOM 1301 O O . ASP A 1 176 ? -19.065 -17.496 32.127 1.00 94.69 176 ASP A O 1
ATOM 1305 N N . ALA A 1 177 ? -19.735 -18.838 33.776 1.00 93.31 177 ALA A N 1
ATOM 1306 C CA . ALA A 1 177 ? -21.091 -18.994 33.238 1.00 93.31 177 ALA A CA 1
ATOM 1307 C C . ALA A 1 177 ? -21.871 -17.673 33.118 1.00 93.31 177 ALA A C 1
ATOM 1309 O O . ALA A 1 177 ? -22.790 -17.583 32.304 1.00 93.31 177 ALA A O 1
ATOM 1310 N N . ASP A 1 178 ? -21.529 -16.679 33.933 1.00 93.31 178 ASP A N 1
ATOM 1311 C CA . ASP A 1 178 ? -22.127 -15.348 33.931 1.00 93.31 178 ASP A CA 1
ATOM 1312 C C . ASP A 1 178 ? -21.265 -14.281 33.245 1.00 93.31 178 ASP A C 1
ATOM 1314 O O . ASP A 1 178 ? -21.711 -13.140 33.117 1.00 93.31 178 ASP A O 1
ATOM 1318 N N . ASP A 1 179 ? -20.078 -14.641 32.747 1.00 96.00 179 ASP A N 1
ATOM 1319 C CA . ASP A 1 179 ? -19.254 -13.725 31.967 1.00 96.00 179 ASP A CA 1
ATOM 1320 C C . ASP A 1 179 ? -19.935 -13.394 30.637 1.00 96.00 179 ASP A C 1
ATOM 1322 O O . ASP A 1 179 ? -20.354 -14.261 29.862 1.00 96.00 179 ASP A O 1
ATOM 1326 N N . ILE A 1 180 ? -19.969 -12.104 30.318 1.00 96.81 180 ILE A N 1
ATOM 1327 C CA . ILE A 1 180 ? -20.472 -11.612 29.037 1.00 96.81 180 ILE A CA 1
ATOM 1328 C C . ILE A 1 180 ? -19.263 -11.219 28.202 1.00 96.81 180 ILE A C 1
ATOM 1330 O O . ILE A 1 180 ? -18.432 -10.435 28.650 1.00 96.81 180 ILE A O 1
ATOM 1334 N N . ILE A 1 181 ? -19.154 -11.741 26.979 1.00 97.06 181 ILE A N 1
ATOM 1335 C CA . ILE A 1 181 ? -18.090 -11.360 26.044 1.00 97.06 181 ILE A CA 1
ATOM 1336 C C . ILE A 1 181 ? -18.694 -10.881 24.730 1.00 97.06 181 ILE A C 1
ATOM 1338 O O . ILE A 1 181 ? -19.543 -11.546 24.133 1.00 97.06 181 ILE A O 1
ATOM 1342 N N . TYR A 1 182 ? -18.211 -9.750 24.230 1.00 95.62 182 TYR A N 1
ATOM 1343 C CA . TYR A 1 182 ? -18.603 -9.235 22.930 1.00 95.62 182 TYR A CA 1
ATOM 1344 C C . TYR A 1 182 ? -17.417 -8.576 22.201 1.00 95.62 182 TYR A C 1
ATOM 1346 O O . TYR A 1 182 ? -16.665 -7.808 22.802 1.00 95.62 182 TYR A O 1
ATOM 1354 N N . PRO A 1 183 ? -17.239 -8.827 20.893 1.00 93.94 183 PRO A N 1
ATOM 1355 C CA . PRO A 1 183 ? -17.917 -9.857 20.110 1.00 93.94 183 PRO A CA 1
ATOM 1356 C C . PRO A 1 183 ? -17.547 -11.280 20.572 1.00 93.94 183 PRO A C 1
ATOM 1358 O O . PRO A 1 183 ? -16.514 -11.523 21.202 1.00 93.94 183 PRO A O 1
ATOM 1361 N N . GLN A 1 184 ? -18.425 -12.239 20.265 1.00 91.12 184 GLN A N 1
ATOM 1362 C CA . GLN A 1 184 ? -18.249 -13.647 20.650 1.00 91.12 184 GLN A CA 1
ATOM 1363 C C . GLN A 1 184 ? -16.985 -14.255 20.030 1.00 91.12 184 GLN A C 1
ATOM 1365 O O . GLN A 1 184 ? -16.269 -15.007 20.688 1.00 91.12 184 GLN A O 1
ATOM 1370 N N . THR A 1 185 ? -16.665 -13.865 18.798 1.00 90.56 185 THR A N 1
ATOM 1371 C CA . THR A 1 185 ? -15.403 -14.170 18.119 1.00 90.56 185 THR A CA 1
ATOM 1372 C C . THR A 1 185 ? -14.482 -12.957 18.134 1.00 90.56 185 THR A C 1
ATOM 1374 O O . THR A 1 185 ? -14.937 -11.833 18.324 1.00 90.56 185 THR A O 1
ATOM 1377 N N . SER A 1 186 ? -13.187 -13.158 17.880 1.00 89.88 186 SER A N 1
ATOM 1378 C CA . SER A 1 186 ? -12.293 -12.032 17.587 1.00 89.88 186 SER A CA 1
ATOM 1379 C C . SER A 1 186 ? -12.849 -11.195 16.430 1.00 89.88 186 SER A C 1
ATOM 1381 O O . SER A 1 186 ? -13.499 -11.734 15.531 1.00 89.88 186 SER A O 1
ATOM 1383 N N . VAL A 1 187 ? -12.554 -9.893 16.430 1.00 84.25 187 VAL A N 1
ATOM 1384 C CA . VAL A 1 187 ? -12.941 -8.951 15.364 1.00 84.25 187 VAL A CA 1
ATOM 1385 C C . VAL A 1 187 ? -12.372 -9.302 13.977 1.00 84.25 187 VAL A C 1
ATOM 1387 O O . VAL A 1 187 ? -12.716 -8.658 12.988 1.00 84.25 187 VAL A O 1
ATOM 1390 N N . GLY A 1 188 ? -11.547 -10.349 13.885 1.00 79.12 188 GLY A N 1
ATOM 1391 C CA . GLY A 1 188 ? -11.024 -10.890 12.638 1.00 79.12 188 GLY A CA 1
ATOM 1392 C C . GLY A 1 188 ? -9.845 -10.086 12.104 1.00 79.12 188 GLY A C 1
ATOM 1393 O O . GLY A 1 188 ? -9.254 -9.254 12.793 1.00 79.12 188 GLY A O 1
ATOM 1394 N N . THR A 1 189 ? -9.469 -10.356 10.856 1.00 82.25 189 THR A N 1
ATOM 1395 C CA . THR A 1 189 ? -8.366 -9.645 10.211 1.00 82.25 189 THR A CA 1
ATOM 1396 C C . THR A 1 189 ? -8.777 -8.208 9.896 1.00 82.25 189 THR A C 1
ATOM 1398 O O .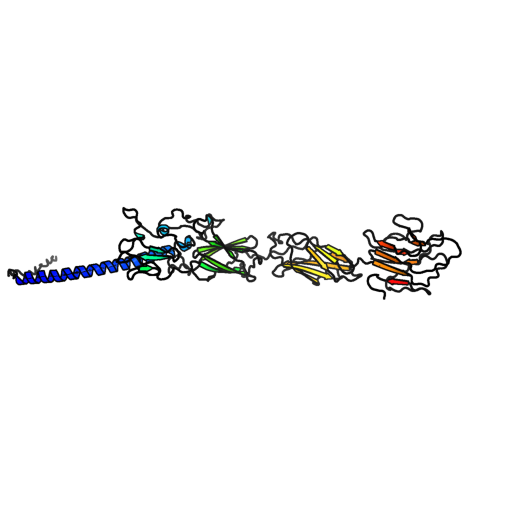 THR A 1 189 ? -9.648 -7.958 9.064 1.00 82.25 189 THR A O 1
ATOM 1401 N N . ILE A 1 190 ? -8.076 -7.257 10.514 1.00 87.69 190 ILE A N 1
ATOM 1402 C CA . ILE A 1 190 ? -8.196 -5.809 10.275 1.00 87.69 190 ILE A CA 1
ATOM 1403 C C . ILE A 1 190 ? -7.442 -5.348 9.018 1.00 87.69 190 ILE A C 1
ATOM 1405 O O . ILE A 1 190 ? -7.104 -4.174 8.882 1.00 87.69 190 ILE A O 1
ATOM 1409 N N . LEU A 1 191 ? -7.156 -6.279 8.110 1.00 91.31 191 LEU A N 1
ATOM 1410 C CA . LEU A 1 191 ? -6.449 -6.053 6.859 1.00 91.31 191 LEU A CA 1
ATOM 1411 C C . LEU A 1 191 ? -7.345 -6.458 5.685 1.00 91.31 191 LEU A C 1
ATOM 1413 O O . LEU A 1 191 ? -8.143 -7.392 5.783 1.00 91.31 191 LEU A O 1
ATOM 1417 N N . GLY A 1 192 ? -7.182 -5.768 4.568 1.00 92.44 192 GLY A N 1
ATOM 1418 C CA . GLY A 1 192 ? -7.847 -6.031 3.304 1.00 92.44 192 GLY A CA 1
ATOM 1419 C C . GLY A 1 192 ? -6.865 -6.044 2.141 1.00 92.44 192 GLY A C 1
ATOM 1420 O O . GLY A 1 192 ? -5.649 -5.883 2.298 1.00 92.44 192 GLY A O 1
ATOM 1421 N N . THR A 1 193 ? -7.419 -6.235 0.950 1.00 94.75 193 THR A N 1
ATOM 1422 C CA . THR A 1 193 ? -6.692 -6.141 -0.317 1.00 94.75 193 THR A CA 1
ATOM 1423 C C . THR A 1 193 ? -7.332 -5.059 -1.174 1.00 94.75 193 THR A C 1
ATOM 1425 O O . THR A 1 193 ? -8.553 -4.954 -1.241 1.00 94.75 193 THR A O 1
ATOM 1428 N N . VAL A 1 194 ? -6.520 -4.248 -1.844 1.00 96.00 194 VAL A N 1
ATOM 1429 C CA . VAL A 1 194 ? -6.982 -3.279 -2.841 1.00 96.00 194 VAL A CA 1
ATOM 1430 C C . VAL A 1 194 ? -6.420 -3.688 -4.191 1.00 96.00 194 VAL A C 1
ATOM 1432 O O . VAL A 1 194 ? -5.226 -3.934 -4.328 1.00 96.00 194 VAL A O 1
ATOM 1435 N N . SER A 1 195 ? -7.280 -3.775 -5.193 1.00 94.94 195 SER A N 1
ATOM 1436 C CA . SER A 1 195 ? -6.910 -4.118 -6.565 1.00 94.94 195 SER A CA 1
ATOM 1437 C C . SER A 1 195 ? -7.627 -3.197 -7.536 1.00 94.94 195 SER A C 1
ATOM 1439 O O . SER A 1 195 ? -8.579 -2.525 -7.160 1.00 94.94 195 SER A O 1
ATOM 1441 N N . GLY A 1 196 ? -7.200 -3.162 -8.786 1.00 93.31 196 GLY A N 1
ATOM 1442 C CA . GLY A 1 196 ? -7.877 -2.376 -9.809 1.00 93.31 196 GLY A CA 1
ATOM 1443 C C . GLY A 1 196 ? -7.039 -2.284 -11.064 1.00 93.31 196 GLY A C 1
ATOM 1444 O O . GLY A 1 196 ? -6.014 -2.959 -11.188 1.00 93.31 196 GLY A O 1
ATOM 1445 N N . ARG A 1 197 ? -7.469 -1.434 -11.988 1.00 88.38 197 ARG A N 1
ATOM 1446 C CA . ARG A 1 197 ? -6.782 -1.173 -13.246 1.00 88.38 197 ARG A CA 1
ATOM 1447 C C . ARG A 1 197 ? -6.441 0.304 -13.393 1.00 88.38 197 ARG A C 1
ATOM 1449 O O . ARG A 1 197 ? -7.246 1.181 -13.089 1.00 88.38 197 ARG A O 1
ATOM 1456 N N . VAL A 1 198 ? -5.245 0.575 -13.901 1.00 86.62 198 VAL A N 1
ATOM 1457 C CA . VAL A 1 198 ? -4.766 1.916 -14.236 1.00 86.62 198 VAL A CA 1
ATOM 1458 C C . VAL A 1 198 ? -4.859 2.117 -15.747 1.00 86.62 198 VAL A C 1
ATOM 1460 O O . VAL A 1 198 ? -4.298 1.346 -16.531 1.00 86.62 198 VAL A O 1
ATOM 1463 N N . THR A 1 199 ? -5.587 3.150 -16.168 1.00 82.62 199 THR A N 1
ATOM 1464 C CA . THR A 1 199 ? -5.869 3.422 -17.583 1.00 82.62 199 THR A CA 1
ATOM 1465 C C . THR A 1 199 ? -5.724 4.895 -17.952 1.00 82.62 199 THR A C 1
ATOM 1467 O O . THR A 1 199 ? -5.827 5.802 -17.122 1.00 82.62 199 THR A O 1
ATOM 1470 N N . ASN A 1 200 ? -5.483 5.122 -19.237 1.00 75.62 200 ASN A N 1
ATOM 1471 C CA . ASN A 1 200 ? -5.591 6.418 -19.889 1.00 75.62 200 ASN A CA 1
ATOM 1472 C C . ASN A 1 200 ? -7.070 6.838 -20.032 1.00 75.62 200 ASN A C 1
ATOM 1474 O O . ASN A 1 200 ? -7.946 5.970 -20.018 1.00 75.62 200 ASN A O 1
ATOM 1478 N N . PRO A 1 201 ? -7.380 8.131 -20.275 1.00 74.50 201 PRO A N 1
ATOM 1479 C CA . PRO A 1 201 ? -8.751 8.591 -20.529 1.00 74.50 201 PRO A CA 1
ATOM 1480 C C . PRO A 1 201 ? -9.453 7.861 -21.682 1.00 74.50 201 PRO A C 1
ATOM 1482 O O . PRO A 1 201 ? -10.675 7.776 -21.713 1.00 74.50 201 PRO A O 1
ATOM 1485 N N . ASN A 1 202 ? -8.683 7.338 -22.641 1.00 74.00 202 ASN A N 1
ATOM 1486 C CA . ASN A 1 202 ? -9.184 6.574 -23.784 1.00 74.00 202 ASN A CA 1
ATOM 1487 C C . ASN A 1 202 ? -9.397 5.074 -23.482 1.00 74.00 202 ASN A C 1
ATOM 1489 O O . ASN A 1 202 ? -9.730 4.319 -24.392 1.00 74.00 202 ASN A O 1
ATOM 1493 N N . GLY A 1 203 ? -9.176 4.628 -22.240 1.00 69.25 203 GLY A N 1
ATOM 1494 C CA . GLY A 1 203 ? -9.315 3.232 -21.812 1.00 69.25 203 GLY A CA 1
ATOM 1495 C C . GLY A 1 203 ? -8.106 2.333 -22.105 1.00 69.25 203 GLY A C 1
ATOM 1496 O O . GLY A 1 203 ? -8.126 1.150 -21.746 1.00 69.25 203 GLY A O 1
ATOM 1497 N N . GLY A 1 204 ? -7.045 2.867 -22.722 1.00 69.56 204 GLY A N 1
ATOM 1498 C CA . GLY A 1 204 ? -5.779 2.154 -22.902 1.00 69.56 204 GLY A CA 1
ATOM 1499 C C . GLY A 1 204 ? -5.122 1.848 -21.554 1.00 69.56 204 GLY A C 1
ATOM 1500 O O . GLY A 1 204 ? -5.135 2.690 -20.657 1.00 69.56 204 GLY A O 1
ATOM 1501 N N . SER A 1 205 ? -4.562 0.648 -21.391 1.00 68.62 205 SER A N 1
ATOM 1502 C CA . SER A 1 205 ? -3.821 0.285 -20.178 1.00 68.62 205 SER A CA 1
ATOM 1503 C C . SER A 1 205 ? -2.546 1.103 -20.054 1.00 68.62 205 SER A C 1
ATOM 1505 O O . SER A 1 205 ? -1.831 1.298 -21.035 1.00 68.62 205 SER A O 1
ATOM 1507 N N . ILE A 1 206 ? -2.246 1.534 -18.833 1.00 66.25 206 ILE A N 1
ATOM 1508 C CA . ILE A 1 206 ? -0.960 2.139 -18.507 1.00 66.25 206 ILE A CA 1
ATOM 1509 C C . ILE A 1 206 ? -0.138 1.074 -17.790 1.00 66.25 206 ILE A C 1
ATOM 1511 O O . ILE A 1 206 ? -0.451 0.687 -16.666 1.00 66.25 206 ILE A O 1
ATOM 1515 N N . GLN A 1 207 ? 0.905 0.596 -18.459 1.00 64.31 207 GLN A N 1
ATOM 1516 C CA . GLN A 1 207 ? 1.907 -0.262 -17.846 1.00 64.31 207 GLN A CA 1
ATOM 1517 C C . GLN A 1 207 ? 2.992 0.632 -17.233 1.00 64.31 207 GLN A C 1
ATOM 1519 O O . GLN A 1 207 ? 3.614 1.414 -17.946 1.00 64.31 207 GLN A O 1
ATOM 1524 N N . ALA A 1 208 ? 3.255 0.509 -15.932 1.00 55.88 208 ALA A N 1
ATOM 1525 C CA . ALA A 1 208 ? 4.527 0.959 -15.372 1.00 55.88 208 ALA A CA 1
ATOM 1526 C C . ALA A 1 208 ? 5.659 -0.024 -15.711 1.00 55.88 208 ALA A C 1
ATOM 1528 O O . ALA A 1 208 ? 5.396 -1.209 -15.944 1.00 55.88 208 ALA A O 1
ATOM 1529 N N . PRO A 1 209 ? 6.924 0.435 -15.724 1.00 49.06 209 PRO A N 1
ATOM 1530 C CA . PRO A 1 209 ? 8.072 -0.448 -15.874 1.00 49.06 209 PRO A CA 1
ATOM 1531 C C . PRO A 1 209 ? 7.952 -1.674 -14.953 1.00 49.06 209 PRO A C 1
ATOM 1533 O O . PRO A 1 209 ? 7.514 -1.511 -13.812 1.00 49.06 209 PRO A O 1
ATOM 1536 N N . PRO A 1 210 ? 8.409 -2.870 -15.371 1.00 44.16 210 PRO A N 1
ATOM 1537 C CA . PRO A 1 210 ? 8.346 -4.107 -14.577 1.00 44.16 210 PRO A CA 1
ATOM 1538 C C . PRO A 1 210 ? 9.049 -4.098 -13.198 1.00 44.16 210 PRO A C 1
ATOM 1540 O O . PRO A 1 210 ? 9.227 -5.158 -12.608 1.00 44.16 210 PRO A O 1
ATOM 1543 N N . ALA A 1 211 ? 9.488 -2.948 -12.679 1.00 45.12 211 ALA A N 1
ATOM 1544 C CA . ALA A 1 211 ? 10.273 -2.837 -11.452 1.00 45.12 211 ALA A CA 1
ATOM 1545 C C . ALA A 1 211 ? 9.973 -1.589 -10.597 1.00 45.12 211 ALA A C 1
ATOM 1547 O O . ALA A 1 211 ? 10.641 -1.390 -9.583 1.00 45.12 211 ALA A O 1
ATOM 1548 N N . THR A 1 212 ? 9.007 -0.738 -10.961 1.00 61.53 212 THR A N 1
ATOM 1549 C CA . THR A 1 212 ? 8.632 0.412 -10.126 1.00 61.53 212 THR A CA 1
ATOM 1550 C C . THR A 1 212 ? 7.291 0.174 -9.451 1.00 61.53 212 THR A C 1
ATOM 1552 O O . THR A 1 212 ? 6.276 -0.061 -10.100 1.00 61.53 212 THR A O 1
ATOM 1555 N N . ASN A 1 213 ? 7.293 0.275 -8.121 1.00 66.62 213 ASN A N 1
ATOM 1556 C CA . ASN A 1 213 ? 6.087 0.400 -7.314 1.00 66.62 213 ASN A CA 1
ATOM 1557 C C . ASN A 1 213 ? 5.380 1.713 -7.677 1.00 66.62 213 ASN A C 1
ATOM 1559 O O . ASN A 1 213 ? 5.631 2.755 -7.074 1.00 66.62 213 ASN A O 1
ATOM 1563 N N . ASN A 1 214 ? 4.563 1.675 -8.726 1.00 76.00 214 ASN A N 1
ATOM 1564 C CA . ASN A 1 214 ? 3.869 2.836 -9.267 1.00 76.00 214 ASN A CA 1
ATOM 1565 C C . ASN A 1 214 ? 2.537 3.097 -8.572 1.00 76.00 214 ASN A C 1
ATOM 1567 O O . ASN A 1 214 ? 1.972 4.165 -8.770 1.00 76.00 214 ASN A O 1
ATOM 1571 N N . VAL A 1 215 ? 2.040 2.148 -7.776 1.00 87.12 215 VAL A N 1
ATOM 1572 C CA . VAL A 1 215 ? 0.810 2.273 -6.998 1.00 87.12 215 VAL A CA 1
ATOM 1573 C C . VAL A 1 215 ? 1.182 2.251 -5.519 1.00 87.12 215 VAL A C 1
ATOM 1575 O O . VAL A 1 215 ? 1.825 1.318 -5.041 1.00 87.12 215 VAL A O 1
ATOM 1578 N N . THR A 1 216 ? 0.779 3.283 -4.787 1.00 89.44 216 THR A N 1
ATOM 1579 C CA . THR A 1 216 ? 1.066 3.457 -3.363 1.00 89.44 216 THR A CA 1
ATOM 1580 C C . THR A 1 216 ? -0.210 3.789 -2.607 1.00 89.44 216 THR A C 1
ATOM 1582 O O . THR A 1 216 ? -0.904 4.746 -2.935 1.00 89.44 216 THR A O 1
ATOM 1585 N N . ILE A 1 217 ? -0.502 3.030 -1.559 1.00 88.62 217 ILE A N 1
ATOM 1586 C CA . ILE A 1 217 ? -1.521 3.355 -0.567 1.00 88.62 217 ILE A CA 1
ATOM 1587 C C . ILE A 1 217 ? -0.833 3.928 0.662 1.00 88.62 217 ILE A C 1
ATOM 1589 O O . ILE A 1 217 ? 0.092 3.322 1.199 1.00 88.62 217 ILE A O 1
ATOM 1593 N N . TYR A 1 218 ? -1.309 5.079 1.118 1.00 86.69 218 TYR A N 1
ATOM 1594 C CA . TYR A 1 218 ? -0.876 5.694 2.363 1.00 86.69 218 TYR A CA 1
ATOM 1595 C C . TYR A 1 218 ? -1.911 5.397 3.438 1.00 86.69 218 TYR A C 1
ATOM 1597 O O . TYR A 1 218 ? -3.064 5.815 3.323 1.00 86.69 218 TYR A O 1
ATOM 1605 N N . ALA A 1 219 ? -1.481 4.675 4.464 1.00 85.56 219 ALA A N 1
ATOM 1606 C CA . ALA A 1 219 ? -2.319 4.204 5.554 1.00 85.56 219 ALA A CA 1
ATOM 1607 C C . ALA A 1 219 ? -1.754 4.661 6.910 1.00 85.56 219 ALA A C 1
ATOM 1609 O O . ALA A 1 219 ? -0.611 5.143 6.976 1.00 85.56 219 ALA A O 1
ATOM 1610 N N . PRO A 1 220 ? -2.539 4.529 7.996 1.00 78.81 220 PRO A N 1
ATOM 1611 C CA . PRO A 1 220 ? -2.122 4.984 9.307 1.00 78.81 220 PRO A CA 1
ATOM 1612 C C . PRO A 1 220 ? -0.770 4.422 9.761 1.00 78.81 220 PRO A C 1
ATOM 1614 O O . PRO A 1 220 ? -0.422 3.282 9.435 1.00 78.81 220 PRO A O 1
ATOM 1617 N N . PRO A 1 221 ? 0.015 5.222 10.502 1.00 73.00 221 PRO A N 1
ATOM 1618 C CA . PRO A 1 221 ? 1.241 4.749 11.121 1.00 73.00 221 PRO A CA 1
ATOM 1619 C C . PRO A 1 221 ? 0.949 3.671 12.173 1.00 73.00 221 PRO A C 1
ATOM 1621 O O . PRO A 1 221 ? -0.028 3.794 12.914 1.00 73.00 221 PRO A O 1
ATOM 1624 N N . PRO A 1 222 ? 1.851 2.691 12.352 1.00 66.81 222 PRO A N 1
ATOM 1625 C CA . PRO A 1 222 ? 1.929 1.928 13.585 1.00 66.81 222 PRO A CA 1
ATOM 1626 C C . PRO A 1 222 ? 1.994 2.862 14.795 1.00 66.81 222 PRO A C 1
ATOM 1628 O O . PRO A 1 222 ? 2.555 3.961 14.725 1.00 66.81 222 PRO A O 1
ATOM 1631 N N . VAL A 1 223 ? 1.462 2.404 15.927 1.00 65.06 223 VAL A N 1
ATOM 1632 C CA . VAL A 1 223 ? 1.468 3.159 17.185 1.00 65.06 223 VAL A CA 1
ATOM 1633 C C . VAL A 1 223 ? 2.891 3.658 17.496 1.00 65.06 223 VAL A C 1
ATOM 1635 O O . VAL A 1 223 ? 3.813 2.863 17.660 1.00 65.06 223 VAL A O 1
ATOM 1638 N N . GLY A 1 224 ? 3.065 4.985 17.554 1.00 60.22 224 GLY A N 1
ATOM 1639 C CA . GLY A 1 224 ? 4.342 5.656 17.845 1.00 60.22 224 GLY A CA 1
ATOM 1640 C C . GLY A 1 224 ? 5.147 6.156 16.633 1.00 60.22 224 GLY A C 1
ATOM 1641 O O . GLY A 1 224 ? 6.136 6.860 16.831 1.00 60.22 224 GLY A O 1
ATOM 1642 N N . ALA A 1 225 ? 4.747 5.857 15.392 1.00 65.75 225 ALA A N 1
ATOM 1643 C CA . ALA A 1 225 ? 5.468 6.300 14.192 1.00 65.75 225 ALA A CA 1
ATOM 1644 C C . ALA A 1 225 ? 4.981 7.661 13.667 1.00 65.75 225 ALA A C 1
ATOM 1646 O O . ALA A 1 225 ? 3.796 7.885 13.501 1.00 65.75 225 ALA A O 1
ATOM 1647 N N . VAL A 1 226 ? 5.886 8.581 13.330 1.00 64.38 226 VAL A N 1
ATOM 1648 C CA . VAL A 1 226 ? 5.513 9.965 12.964 1.00 64.38 226 VAL A CA 1
ATOM 1649 C C . VAL A 1 226 ? 4.957 10.147 11.544 1.00 64.38 226 VAL A C 1
ATOM 1651 O O . VAL A 1 226 ? 4.396 11.203 11.268 1.00 64.38 226 VAL A O 1
ATOM 1654 N N . ASN A 1 227 ? 5.101 9.154 10.658 1.00 70.62 227 ASN A N 1
ATOM 1655 C CA . ASN A 1 227 ? 4.753 9.235 9.232 1.00 70.62 227 ASN A CA 1
ATOM 1656 C C . ASN A 1 227 ? 3.794 8.123 8.806 1.00 70.62 227 ASN A C 1
ATOM 1658 O O . ASN A 1 227 ? 3.894 7.012 9.320 1.00 70.62 227 ASN A O 1
ATOM 1662 N N . LEU A 1 228 ? 2.933 8.402 7.817 1.00 78.06 228 LEU A N 1
ATOM 1663 C CA . LEU A 1 228 ? 2.087 7.382 7.185 1.00 78.06 228 LEU A CA 1
ATOM 1664 C C . LEU A 1 228 ? 2.922 6.192 6.706 1.00 78.06 228 LEU A C 1
ATOM 1666 O O . LEU A 1 228 ? 4.041 6.352 6.213 1.00 78.06 228 LEU A O 1
ATOM 1670 N N . THR A 1 229 ? 2.339 5.003 6.813 1.00 84.44 229 THR A N 1
ATOM 1671 C CA . THR A 1 229 ? 2.931 3.790 6.248 1.00 84.44 229 THR A CA 1
ATOM 1672 C C . THR A 1 229 ? 2.493 3.646 4.804 1.00 84.44 229 THR A C 1
ATOM 1674 O O . THR A 1 229 ? 1.320 3.847 4.482 1.00 84.44 229 THR A O 1
ATOM 1677 N N . THR A 1 230 ? 3.434 3.303 3.931 1.00 86.81 230 THR A N 1
ATOM 1678 C CA . THR A 1 230 ? 3.165 3.080 2.515 1.00 86.81 230 THR A CA 1
ATOM 1679 C C . THR A 1 230 ? 3.049 1.592 2.215 1.00 86.81 230 THR A C 1
ATOM 1681 O O . THR A 1 230 ? 3.920 0.792 2.549 1.00 86.81 230 THR A O 1
ATOM 1684 N N . TYR A 1 231 ? 1.966 1.227 1.541 1.00 89.75 231 TYR A N 1
ATOM 1685 C CA . TYR A 1 231 ? 1.735 -0.098 0.983 1.00 89.75 231 TYR A CA 1
ATOM 1686 C C . TYR A 1 231 ? 1.824 0.032 -0.526 1.00 89.75 231 TYR A C 1
ATOM 1688 O O . TYR A 1 231 ? 1.159 0.882 -1.110 1.00 89.75 231 TYR A O 1
ATOM 1696 N N . THR A 1 232 ? 2.680 -0.755 -1.162 1.00 90.88 232 THR A N 1
ATOM 1697 C CA . THR A 1 232 ? 3.044 -0.528 -2.561 1.00 90.88 232 THR A CA 1
ATOM 1698 C C . THR A 1 232 ? 2.756 -1.738 -3.431 1.00 90.88 232 THR A C 1
ATOM 1700 O O . THR A 1 232 ? 2.761 -2.874 -2.960 1.00 90.88 232 THR A O 1
ATOM 1703 N N . GLY A 1 233 ? 2.493 -1.477 -4.706 1.00 87.38 233 GLY A N 1
ATOM 1704 C CA . GLY A 1 233 ? 2.331 -2.485 -5.740 1.00 87.38 233 GLY A CA 1
ATOM 1705 C C . GLY A 1 233 ? 2.736 -1.936 -7.104 1.00 87.38 233 GLY A C 1
ATOM 1706 O O . GLY A 1 233 ? 2.933 -0.729 -7.275 1.00 87.38 233 GLY A O 1
ATOM 1707 N N . ALA A 1 234 ? 2.847 -2.840 -8.071 1.00 84.62 234 ALA A N 1
ATOM 1708 C CA . ALA A 1 234 ? 3.125 -2.518 -9.463 1.00 84.62 234 ALA A CA 1
ATOM 1709 C C . ALA A 1 234 ? 1.946 -2.935 -10.350 1.00 84.62 234 ALA A C 1
ATOM 1711 O O . ALA A 1 234 ? 1.276 -3.934 -10.077 1.00 84.62 234 ALA A O 1
ATOM 1712 N N . THR A 1 235 ? 1.699 -2.179 -11.417 1.00 83.62 235 THR A N 1
ATOM 1713 C CA . THR A 1 235 ? 0.779 -2.587 -12.485 1.00 83.62 235 THR A CA 1
ATOM 1714 C C . THR A 1 235 ? 1.411 -3.652 -13.382 1.00 83.62 235 THR A C 1
ATOM 1716 O O . THR A 1 235 ? 2.574 -3.513 -13.761 1.00 83.62 235 THR A O 1
ATOM 1719 N N . ASP A 1 236 ? 0.642 -4.660 -13.787 1.00 79.31 236 ASP A N 1
ATOM 1720 C CA . ASP A 1 236 ? 1.032 -5.639 -14.802 1.00 79.31 236 ASP A CA 1
ATOM 1721 C C . ASP A 1 236 ? 0.998 -5.056 -16.234 1.00 79.31 236 ASP A C 1
ATOM 1723 O O . ASP A 1 236 ? 0.706 -3.876 -16.452 1.00 79.31 236 ASP A O 1
ATOM 1727 N N . ALA A 1 237 ? 1.275 -5.897 -17.238 1.00 70.12 237 ALA A N 1
ATOM 1728 C CA . ALA A 1 237 ? 1.258 -5.505 -18.652 1.00 70.12 237 ALA A CA 1
ATOM 1729 C C . ALA A 1 237 ? -0.114 -5.002 -19.152 1.00 70.12 237 ALA A C 1
ATOM 1731 O O . ALA A 1 237 ? -0.193 -4.305 -20.159 1.00 70.12 237 ALA A O 1
ATOM 1732 N N . ASN A 1 238 ? -1.198 -5.333 -18.447 1.00 75.44 238 ASN A N 1
ATOM 1733 C CA . ASN A 1 238 ? -2.566 -4.929 -18.767 1.00 75.44 238 ASN A CA 1
ATOM 1734 C C . ASN A 1 238 ? -3.061 -3.767 -17.880 1.00 75.44 238 ASN A C 1
ATOM 1736 O O . ASN A 1 238 ? -4.228 -3.361 -17.985 1.00 75.44 238 ASN A O 1
ATOM 1740 N N . GLY A 1 239 ? -2.186 -3.213 -17.034 1.00 78.56 239 GLY A N 1
ATOM 1741 C CA . GLY A 1 239 ? -2.477 -2.121 -16.112 1.00 78.56 239 GLY A CA 1
ATOM 1742 C C . GLY A 1 239 ? -3.134 -2.555 -14.798 1.00 78.56 239 GLY A C 1
ATOM 1743 O O . GLY A 1 239 ? -3.564 -1.684 -14.044 1.00 78.56 239 GLY A O 1
ATOM 1744 N N . TYR A 1 240 ? -3.256 -3.855 -14.506 1.00 88.06 240 TYR A N 1
ATOM 1745 C CA . TYR A 1 240 ? -3.846 -4.332 -13.251 1.00 88.06 240 TYR A CA 1
ATOM 1746 C C . TYR A 1 240 ? -2.844 -4.283 -12.109 1.00 88.06 240 TYR A C 1
ATOM 1748 O O . TYR A 1 240 ? -1.693 -4.669 -12.275 1.00 88.06 240 TYR A O 1
ATOM 1756 N N . TYR A 1 241 ? -3.289 -3.869 -10.931 1.00 91.44 241 TYR A N 1
ATOM 1757 C CA . TYR A 1 241 ? -2.477 -3.863 -9.721 1.00 91.44 241 TYR A CA 1
ATOM 1758 C C . TYR A 1 241 ? -3.196 -4.576 -8.576 1.00 91.44 241 TYR A C 1
ATOM 1760 O O . TYR A 1 241 ? -4.421 -4.728 -8.568 1.00 91.44 241 TYR A O 1
ATOM 1768 N N . THR A 1 242 ? -2.429 -5.022 -7.584 1.00 93.81 242 THR A N 1
ATOM 1769 C CA . THR A 1 242 ? -2.949 -5.581 -6.331 1.00 93.81 242 THR A CA 1
ATOM 1770 C C . THR A 1 242 ? -2.009 -5.222 -5.187 1.00 93.81 242 THR A C 1
ATOM 1772 O O . THR A 1 242 ? -0.800 -5.408 -5.291 1.00 93.81 242 THR A O 1
ATOM 1775 N N . ILE A 1 243 ? -2.571 -4.704 -4.097 1.00 94.12 243 ILE A N 1
ATOM 1776 C CA . ILE A 1 243 ? -1.881 -4.364 -2.855 1.00 94.12 243 ILE A CA 1
ATOM 1777 C C . ILE A 1 243 ? -2.588 -5.101 -1.721 1.00 94.12 243 ILE A C 1
ATOM 1779 O O . ILE A 1 243 ? -3.769 -4.878 -1.460 1.00 94.12 243 ILE A O 1
ATOM 1783 N N . THR A 1 244 ? -1.866 -5.992 -1.051 1.00 93.88 244 THR A N 1
ATOM 1784 C CA . THR A 1 244 ? -2.370 -6.799 0.067 1.00 93.88 244 THR A CA 1
ATOM 1785 C C . THR A 1 244 ? -1.984 -6.192 1.413 1.00 93.88 244 THR A C 1
ATOM 1787 O O . THR A 1 244 ? -1.093 -5.348 1.488 1.00 93.88 244 THR A O 1
ATOM 1790 N N . ASN A 1 245 ? -2.590 -6.694 2.492 1.00 91.81 245 ASN A N 1
ATOM 1791 C CA . ASN A 1 245 ? -2.284 -6.317 3.877 1.00 91.81 245 ASN A CA 1
ATOM 1792 C C . ASN A 1 245 ? -2.526 -4.832 4.186 1.00 91.81 245 ASN A C 1
ATOM 1794 O O . ASN A 1 245 ? -1.871 -4.269 5.056 1.00 91.81 245 ASN A O 1
ATOM 1798 N N . VAL A 1 246 ? -3.470 -4.199 3.488 1.00 92.06 246 VAL A N 1
ATOM 1799 C CA . VAL A 1 246 ? -3.836 -2.799 3.727 1.00 92.06 246 VAL A CA 1
ATOM 1800 C C . VAL A 1 246 ? -4.740 -2.743 4.961 1.00 92.06 246 VAL A C 1
ATOM 1802 O O . VAL A 1 246 ? -5.758 -3.436 4.954 1.00 92.06 246 VAL A O 1
ATOM 1805 N N . PRO A 1 247 ? -4.431 -1.953 6.006 1.00 91.75 247 PRO A N 1
ATOM 1806 C CA . PRO A 1 247 ? -5.325 -1.786 7.150 1.00 91.75 247 PRO A CA 1
ATOM 1807 C C . PRO A 1 247 ? -6.729 -1.373 6.709 1.00 91.75 247 PRO A C 1
ATOM 1809 O O . PRO A 1 247 ? -6.876 -0.662 5.718 1.00 91.75 247 PRO A O 1
ATOM 1812 N N . ILE A 1 248 ? -7.773 -1.794 7.417 1.00 91.25 248 ILE A N 1
ATOM 1813 C CA . ILE A 1 248 ? -9.133 -1.320 7.122 1.00 91.25 248 ILE A CA 1
ATOM 1814 C C . ILE A 1 248 ? -9.230 0.197 7.286 1.00 91.25 248 ILE A C 1
ATOM 1816 O O . ILE A 1 248 ? -8.468 0.787 8.043 1.00 91.25 248 ILE A O 1
ATOM 1820 N N . GLY A 1 249 ? -10.157 0.831 6.574 1.00 90.06 249 GLY A N 1
ATOM 1821 C CA . GLY A 1 249 ? -10.347 2.281 6.636 1.00 90.06 249 GLY A CA 1
ATOM 1822 C C . GLY A 1 249 ? -10.308 2.958 5.273 1.00 90.06 249 GLY A C 1
ATOM 1823 O O . GLY A 1 249 ? -10.226 2.304 4.230 1.00 90.06 249 GLY A O 1
ATOM 1824 N N . LYS A 1 250 ? -10.399 4.289 5.291 1.00 88.25 250 LYS A N 1
ATOM 1825 C CA . LYS A 1 250 ? -10.312 5.131 4.096 1.00 88.25 250 LYS A CA 1
ATOM 1826 C C . LYS A 1 250 ? -8.893 5.653 3.931 1.00 88.25 250 LYS A C 1
ATOM 1828 O O . LYS A 1 250 ? -8.408 6.398 4.775 1.00 88.25 250 LYS A O 1
ATOM 1833 N N . HIS A 1 251 ? -8.277 5.327 2.804 1.00 88.00 251 HIS A N 1
ATOM 1834 C CA . HIS A 1 251 ? -6.871 5.606 2.534 1.00 88.00 251 HIS A CA 1
ATOM 1835 C C . HIS A 1 251 ? -6.693 6.402 1.252 1.00 88.00 251 HIS A C 1
ATOM 1837 O O . HIS A 1 251 ? -7.519 6.336 0.336 1.00 88.00 251 HIS A O 1
ATOM 1843 N N . LYS A 1 252 ? -5.570 7.119 1.163 1.00 86.69 252 LYS A N 1
ATOM 1844 C CA . LYS A 1 252 ? -5.110 7.693 -0.103 1.00 86.69 252 LYS A CA 1
ATOM 1845 C C . LYS A 1 252 ? -4.488 6.579 -0.936 1.00 86.69 252 LYS A C 1
ATOM 1847 O O . LYS A 1 252 ? -3.503 5.979 -0.515 1.00 86.69 252 LYS A O 1
ATOM 1852 N N . LEU A 1 253 ? -5.002 6.380 -2.138 1.00 89.25 253 LEU A N 1
ATOM 1853 C CA . LEU A 1 253 ? -4.367 5.635 -3.213 1.00 89.25 253 LEU A CA 1
ATOM 1854 C C . LEU A 1 253 ? -3.717 6.633 -4.178 1.00 89.25 253 LEU A C 1
ATOM 1856 O O . LEU A 1 253 ? -4.375 7.556 -4.652 1.00 89.25 253 LEU A O 1
ATOM 1860 N N . SER A 1 254 ? -2.436 6.445 -4.460 1.00 87.12 254 SER A N 1
ATOM 1861 C CA . SER A 1 254 ? -1.630 7.282 -5.342 1.00 87.12 254 SER A CA 1
ATOM 1862 C C . SER A 1 254 ? -1.012 6.429 -6.428 1.00 87.12 254 SER A C 1
ATOM 1864 O O . SER A 1 254 ? -0.405 5.400 -6.133 1.00 87.12 254 SER A O 1
ATOM 1866 N N . VAL A 1 255 ? -1.162 6.848 -7.678 1.00 85.75 255 VAL A N 1
ATOM 1867 C CA . VAL A 1 255 ? -0.510 6.202 -8.813 1.00 85.75 255 VAL A CA 1
ATOM 1868 C C . VAL A 1 255 ? 0.373 7.203 -9.525 1.00 85.75 255 VAL A C 1
ATOM 1870 O O . VAL A 1 255 ? -0.123 8.214 -10.015 1.00 85.75 255 VAL A O 1
ATOM 1873 N N . THR A 1 256 ? 1.666 6.907 -9.622 1.00 80.19 256 THR A N 1
ATOM 1874 C CA . THR A 1 256 ? 2.645 7.757 -10.306 1.00 80.19 256 THR A CA 1
ATOM 1875 C C . THR A 1 256 ? 3.230 7.031 -11.506 1.00 80.19 256 THR A C 1
ATOM 1877 O O . THR A 1 256 ? 3.866 5.989 -11.367 1.00 80.19 256 THR A O 1
ATOM 1880 N N . VAL A 1 257 ? 3.061 7.604 -12.696 1.00 73.81 257 VAL A N 1
ATOM 1881 C CA . VAL A 1 257 ? 3.622 7.080 -13.948 1.00 73.81 257 VAL A CA 1
ATOM 1882 C C . VAL A 1 257 ? 4.273 8.234 -14.707 1.00 73.81 257 VAL A C 1
ATOM 1884 O O . VAL A 1 257 ? 3.719 9.326 -14.755 1.00 73.81 257 VAL A O 1
ATOM 1887 N N . GLY A 1 258 ? 5.479 8.049 -15.251 1.00 65.88 258 GLY A N 1
ATOM 1888 C CA . GLY A 1 258 ? 6.157 9.084 -16.052 1.00 65.88 258 GLY A CA 1
ATOM 1889 C C . GLY A 1 258 ? 6.268 10.468 -15.385 1.00 65.88 258 GLY A C 1
ATOM 1890 O O . GLY A 1 258 ? 6.248 11.478 -16.078 1.00 65.88 258 GLY A O 1
ATOM 1891 N N . GLY A 1 259 ? 6.316 10.535 -14.047 1.00 68.94 259 GLY A N 1
ATOM 1892 C CA . GLY A 1 259 ? 6.340 11.790 -13.281 1.00 68.94 259 GLY A CA 1
ATOM 1893 C C . GLY A 1 259 ? 4.977 12.464 -13.053 1.00 68.94 259 GLY A C 1
ATOM 1894 O O . GLY A 1 259 ? 4.917 13.466 -12.346 1.00 68.94 259 GLY A O 1
ATOM 1895 N N . THR A 1 260 ? 3.883 11.919 -13.590 1.00 73.75 260 THR A N 1
ATOM 1896 C CA . THR A 1 260 ? 2.512 12.381 -13.320 1.00 73.75 260 THR A CA 1
ATOM 1897 C C . THR A 1 260 ? 1.869 11.513 -12.245 1.00 73.75 260 THR A C 1
ATOM 1899 O O . THR A 1 260 ? 1.944 10.287 -12.319 1.00 73.75 260 THR A O 1
ATOM 1902 N N . THR A 1 261 ? 1.193 12.138 -11.281 1.00 80.25 261 THR A N 1
ATOM 1903 C CA . THR A 1 261 ? 0.507 11.446 -10.183 1.00 80.25 261 THR A CA 1
ATOM 1904 C C . THR A 1 261 ? -1.007 11.610 -10.284 1.00 80.25 261 THR A C 1
ATOM 1906 O O . THR A 1 261 ? -1.505 12.715 -10.498 1.00 80.25 261 THR A O 1
ATOM 1909 N N . ALA A 1 262 ? -1.739 10.513 -10.105 1.00 82.88 262 ALA A N 1
ATOM 1910 C CA . ALA A 1 262 ? -3.185 10.485 -9.950 1.00 82.88 262 ALA A CA 1
ATOM 1911 C C . ALA A 1 262 ? -3.545 9.945 -8.563 1.00 82.88 262 ALA A C 1
ATOM 1913 O O . ALA A 1 262 ? -3.177 8.825 -8.211 1.00 82.88 262 ALA A O 1
ATOM 1914 N N . ASP A 1 263 ? -4.309 10.729 -7.804 1.00 86.19 263 ASP A N 1
ATOM 1915 C CA . ASP A 1 263 ? -4.701 10.391 -6.438 1.00 86.19 263 ASP A CA 1
ATOM 1916 C C . ASP A 1 263 ? -6.206 10.114 -6.335 1.00 86.19 263 ASP A C 1
ATOM 1918 O O . ASP A 1 263 ? -7.026 10.767 -6.993 1.00 86.19 263 ASP A O 1
ATOM 1922 N N . ARG A 1 264 ? -6.580 9.121 -5.523 1.00 87.44 264 ARG A N 1
ATOM 1923 C CA . ARG A 1 264 ? -7.965 8.724 -5.228 1.00 87.44 264 ARG A CA 1
ATOM 1924 C C . ARG A 1 264 ? -8.110 8.317 -3.765 1.00 87.44 264 ARG A C 1
ATOM 1926 O O . ARG A 1 264 ? -7.173 7.806 -3.162 1.00 87.44 264 ARG A O 1
ATOM 1933 N N . ALA A 1 265 ? -9.302 8.502 -3.208 1.00 88.38 265 ALA A N 1
ATOM 1934 C CA . ALA A 1 265 ? -9.671 7.866 -1.949 1.00 88.38 265 ALA A CA 1
ATOM 1935 C C . ALA A 1 265 ? -10.122 6.426 -2.230 1.00 88.38 265 ALA A C 1
ATOM 1937 O O . ALA A 1 265 ? -10.905 6.191 -3.150 1.00 88.38 265 ALA A O 1
ATOM 1938 N N . VAL A 1 266 ? -9.650 5.472 -1.432 1.00 90.62 266 VAL A N 1
ATOM 1939 C CA . VAL A 1 266 ? -10.069 4.069 -1.497 1.00 90.62 266 VAL A CA 1
ATOM 1940 C C . VAL A 1 266 ? -10.438 3.577 -0.107 1.00 90.62 266 VAL A C 1
ATOM 1942 O O . VAL A 1 266 ? -9.858 4.005 0.885 1.00 90.62 266 VAL A O 1
ATOM 1945 N N . THR A 1 267 ? -11.413 2.677 -0.025 1.00 91.88 267 THR A N 1
ATOM 1946 C CA . THR A 1 267 ? -11.836 2.083 1.245 1.00 91.88 267 THR A CA 1
ATOM 1947 C C . THR A 1 267 ? -11.408 0.623 1.311 1.00 91.88 267 THR A C 1
ATOM 1949 O O . THR A 1 267 ? -11.890 -0.198 0.533 1.00 91.88 267 THR A O 1
ATOM 1952 N N . ALA A 1 268 ? -10.515 0.284 2.236 1.00 92.38 268 ALA A N 1
ATOM 1953 C CA . ALA A 1 268 ? -10.108 -1.093 2.486 1.00 92.38 268 ALA A CA 1
ATOM 1954 C C . ALA A 1 268 ? -11.096 -1.769 3.449 1.00 92.38 268 ALA A C 1
ATOM 1956 O O . ALA A 1 268 ? -11.354 -1.275 4.551 1.00 92.38 268 ALA A O 1
ATOM 1957 N N . LEU A 1 269 ? -11.658 -2.900 3.020 1.00 91.06 269 LEU A N 1
ATOM 1958 C CA . LEU A 1 269 ? -12.621 -3.686 3.790 1.00 91.06 269 LEU A CA 1
ATOM 1959 C C . LEU A 1 269 ? -11.939 -4.897 4.454 1.00 91.06 269 LEU A C 1
ATOM 1961 O O . LEU A 1 269 ? -11.009 -5.463 3.876 1.00 91.06 269 LEU A O 1
ATOM 1965 N N . PRO A 1 270 ? -12.387 -5.313 5.653 1.00 89.75 270 PRO A N 1
ATOM 1966 C CA . PRO A 1 270 ? -11.777 -6.427 6.377 1.00 89.75 270 PRO A CA 1
ATOM 1967 C C . PRO A 1 270 ? -11.913 -7.732 5.592 1.00 89.75 270 PRO A C 1
ATOM 1969 O O . PRO A 1 270 ? -13.013 -8.093 5.182 1.00 89.75 270 PRO A O 1
ATOM 1972 N N . SER A 1 271 ? -10.799 -8.448 5.411 1.00 88.38 271 SER A N 1
ATOM 1973 C CA . SER A 1 271 ? -10.732 -9.751 4.722 1.00 88.38 271 SER A CA 1
ATOM 1974 C C . SER A 1 271 ? -11.337 -9.771 3.310 1.00 88.38 271 SER A C 1
ATOM 1976 O O . SER A 1 271 ? -11.690 -10.833 2.799 1.00 88.38 271 SER A O 1
ATOM 1978 N N . ALA A 1 272 ? -11.462 -8.608 2.671 1.00 90.31 272 ALA A N 1
ATOM 1979 C CA . ALA A 1 272 ? -12.095 -8.454 1.371 1.00 90.31 272 ALA A CA 1
ATOM 1980 C C . ALA A 1 272 ? -11.163 -7.753 0.379 1.00 90.31 272 ALA A C 1
ATOM 1982 O O . ALA A 1 272 ? -10.238 -7.028 0.758 1.00 90.31 272 ALA A O 1
ATOM 1983 N N . THR A 1 273 ? -11.438 -7.971 -0.906 1.00 93.31 273 THR A N 1
ATOM 1984 C CA . THR A 1 273 ? -10.765 -7.274 -2.000 1.00 93.31 273 THR A CA 1
ATOM 1985 C C . THR A 1 273 ? -11.636 -6.120 -2.474 1.00 93.31 273 THR A C 1
ATOM 1987 O O . THR A 1 273 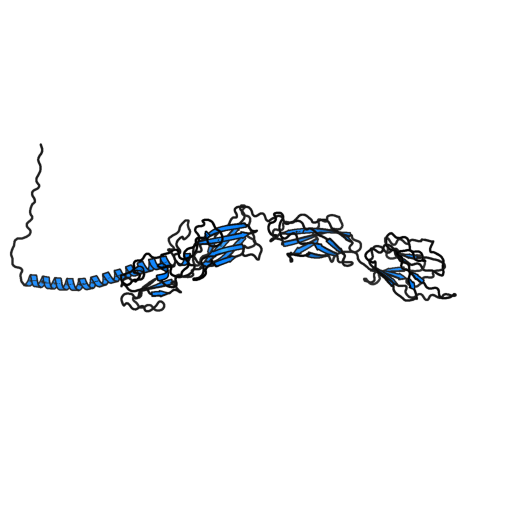? -12.690 -6.339 -3.070 1.00 93.31 273 THR A O 1
ATOM 1990 N N . THR A 1 274 ? -11.187 -4.891 -2.240 1.00 93.31 274 THR A N 1
ATOM 1991 C CA . THR A 1 274 ? -11.791 -3.693 -2.823 1.00 93.31 274 THR A CA 1
ATOM 1992 C C . THR A 1 274 ? -11.235 -3.490 -4.227 1.00 93.31 274 THR A C 1
ATOM 1994 O O . THR A 1 274 ? -10.017 -3.492 -4.420 1.00 93.31 274 THR A O 1
ATOM 1997 N N . ASN A 1 275 ? -12.116 -3.294 -5.207 1.00 93.50 275 ASN A N 1
ATOM 1998 C CA . ASN A 1 275 ? -11.721 -2.895 -6.552 1.00 93.50 275 ASN A CA 1
ATOM 1999 C C . ASN A 1 275 ? -11.762 -1.361 -6.687 1.00 93.50 275 ASN A C 1
ATOM 2001 O O . ASN A 1 275 ? -12.762 -0.744 -6.318 1.00 93.50 275 ASN A O 1
ATOM 2005 N N . MET A 1 276 ? -10.684 -0.751 -7.182 1.00 92.81 276 MET A N 1
ATOM 2006 C CA . MET A 1 276 ? -10.586 0.686 -7.411 1.00 92.81 276 MET A CA 1
ATOM 2007 C C . MET A 1 276 ? -9.800 1.001 -8.689 1.00 92.81 276 MET A C 1
ATOM 2009 O O . MET A 1 276 ? -8.569 1.040 -8.698 1.00 92.81 276 MET A O 1
ATOM 2013 N N . ASP A 1 277 ? -10.508 1.279 -9.776 1.00 90.56 277 ASP A N 1
ATOM 2014 C CA . ASP A 1 277 ? -9.881 1.696 -11.028 1.00 90.56 277 ASP A CA 1
ATOM 2015 C C . ASP A 1 277 ? -9.428 3.159 -10.994 1.00 90.56 277 ASP A C 1
ATOM 2017 O O . ASP A 1 277 ? -10.081 4.041 -10.428 1.00 90.56 277 ASP A O 1
ATOM 2021 N N . ILE A 1 278 ? -8.300 3.431 -11.645 1.00 87.25 278 ILE A N 1
ATOM 2022 C CA . ILE A 1 278 ? -7.754 4.775 -11.798 1.00 87.25 278 ILE A CA 1
ATOM 2023 C C . ILE A 1 278 ? -7.676 5.107 -13.277 1.00 87.25 278 ILE A C 1
ATOM 2025 O O . ILE A 1 278 ? -7.036 4.414 -14.067 1.00 87.25 278 ILE A O 1
ATOM 2029 N N . VAL A 1 279 ? -8.301 6.225 -13.629 1.00 84.44 279 VAL A N 1
ATOM 2030 C CA . VAL A 1 279 ? -8.194 6.837 -14.949 1.00 84.44 279 VAL A CA 1
ATOM 2031 C C . VAL A 1 279 ? -7.415 8.138 -14.792 1.00 84.44 279 VAL A C 1
ATOM 2033 O O . VAL A 1 279 ? -7.817 9.016 -14.016 1.00 84.44 279 VAL A O 1
ATOM 2036 N N . PHE A 1 280 ? -6.291 8.258 -15.495 1.00 79.00 280 PHE A N 1
ATOM 2037 C CA . PHE A 1 280 ? -5.565 9.525 -15.584 1.00 79.00 280 PHE A CA 1
ATOM 2038 C C . PHE A 1 280 ? -6.415 10.555 -16.335 1.00 79.00 280 PHE A C 1
ATOM 2040 O O . PHE A 1 280 ? -7.149 10.205 -17.252 1.00 79.00 280 PHE A O 1
ATOM 2047 N N . SER A 1 281 ? -6.345 11.830 -15.944 1.00 69.44 281 SER A N 1
ATOM 2048 C CA . SER A 1 281 ? -7.130 12.909 -16.573 1.00 69.44 281 SER A CA 1
ATOM 2049 C C . SER A 1 281 ? -6.619 13.302 -17.958 1.00 69.44 281 SER A C 1
ATOM 2051 O O . SER A 1 281 ? -7.358 13.871 -18.757 1.00 69.44 281 SER A O 1
ATOM 2053 N N . THR A 1 282 ? -5.357 12.993 -18.241 1.00 62.56 282 THR A N 1
ATOM 2054 C CA . THR A 1 282 ? -4.678 13.290 -19.499 1.00 62.56 282 THR A CA 1
ATOM 2055 C C . THR A 1 282 ? -4.154 11.980 -20.058 1.00 62.56 282 THR A C 1
ATOM 2057 O O . THR A 1 282 ? -3.677 11.139 -19.296 1.00 62.56 282 THR A O 1
ATOM 2060 N N . ALA A 1 283 ? -4.262 11.786 -21.374 1.00 56.47 283 ALA A N 1
ATOM 2061 C CA . ALA A 1 283 ? -3.662 10.626 -22.009 1.00 56.47 283 ALA A CA 1
ATOM 2062 C C . ALA A 1 283 ? -2.157 10.679 -21.774 1.00 56.47 283 ALA A C 1
ATOM 2064 O O . ALA A 1 283 ? -1.482 11.590 -22.245 1.00 56.47 283 ALA A O 1
ATOM 2065 N N . MET A 1 284 ? -1.658 9.703 -21.025 1.00 54.81 284 MET A N 1
ATOM 2066 C CA . MET A 1 284 ? -0.246 9.389 -20.981 1.00 54.81 284 MET A CA 1
ATOM 2067 C C . MET A 1 284 ? 0.055 8.752 -22.328 1.00 54.81 284 MET A C 1
ATOM 2069 O O . MET A 1 284 ? -0.160 7.557 -22.546 1.00 54.81 284 MET A O 1
ATOM 2073 N N . THR A 1 285 ? 0.429 9.594 -23.285 1.00 49.78 285 THR A N 1
ATOM 2074 C CA . THR A 1 285 ? 1.067 9.131 -24.507 1.00 49.78 285 THR A CA 1
ATOM 2075 C C . THR A 1 285 ? 2.321 8.406 -24.074 1.00 49.78 285 THR A C 1
ATOM 2077 O O . THR A 1 285 ? 3.091 8.956 -23.287 1.00 49.78 285 THR A O 1
ATOM 2080 N N . ILE A 1 286 ? 2.503 7.171 -24.543 1.00 51.00 286 ILE A N 1
ATOM 2081 C CA . ILE A 1 286 ? 3.826 6.558 -24.493 1.00 51.00 286 ILE A CA 1
ATOM 2082 C C . ILE A 1 286 ? 4.712 7.543 -25.245 1.00 51.00 286 ILE A C 1
ATOM 2084 O O . ILE A 1 286 ? 4.427 7.798 -26.418 1.00 51.00 286 ILE A O 1
ATOM 2088 N N . PRO A 1 287 ? 5.646 8.209 -24.568 1.00 51.84 287 PRO A N 1
ATOM 2089 C CA . PRO A 1 287 ? 6.354 9.297 -25.200 1.00 51.84 287 PRO A CA 1
ATOM 2090 C C . PRO A 1 287 ? 7.131 8.754 -26.403 1.00 51.84 287 PRO A C 1
ATOM 2092 O O . PRO A 1 287 ? 7.705 7.667 -26.325 1.00 51.84 287 PRO A O 1
ATOM 2095 N N . ASP A 1 288 ? 7.131 9.484 -27.519 1.00 55.97 288 ASP A N 1
ATOM 2096 C CA . ASP A 1 288 ? 7.865 9.045 -28.703 1.00 55.97 288 ASP A CA 1
ATOM 2097 C C . ASP A 1 288 ? 9.338 8.845 -28.339 1.00 55.97 288 ASP A C 1
ATOM 2099 O O . ASP A 1 288 ? 9.995 9.731 -27.774 1.00 55.97 288 ASP A O 1
ATOM 2103 N N . ILE A 1 289 ? 9.848 7.657 -28.642 1.00 63.84 289 ILE A N 1
ATOM 2104 C CA . ILE A 1 289 ? 11.212 7.272 -28.320 1.00 63.84 289 ILE A CA 1
ATOM 2105 C C . ILE A 1 289 ? 12.190 8.046 -29.212 1.00 63.84 289 ILE A C 1
ATOM 2107 O O . ILE A 1 289 ? 12.042 8.078 -30.433 1.00 63.84 289 ILE A O 1
ATOM 2111 N N . THR A 1 290 ? 13.177 8.714 -28.606 1.00 67.44 290 THR A N 1
ATOM 2112 C CA . THR A 1 290 ? 14.098 9.590 -29.347 1.00 67.44 290 THR A CA 1
ATOM 2113 C C . THR A 1 290 ? 14.988 8.807 -30.304 1.00 67.44 290 THR A C 1
ATOM 2115 O O . THR A 1 290 ? 15.420 7.694 -29.993 1.00 67.44 290 THR A O 1
ATOM 2118 N N . ASP A 1 291 ? 15.336 9.438 -31.423 1.00 76.56 291 ASP A N 1
ATOM 2119 C CA . ASP A 1 291 ? 16.205 8.857 -32.443 1.00 76.56 291 ASP A CA 1
ATOM 2120 C C . ASP A 1 291 ? 17.597 8.503 -31.895 1.00 76.56 291 ASP A C 1
ATOM 2122 O O . ASP A 1 291 ? 18.196 9.229 -31.094 1.00 76.56 291 ASP A O 1
ATOM 2126 N N . VAL A 1 292 ? 18.144 7.382 -32.370 1.00 79.00 292 VAL A N 1
ATOM 2127 C CA . VAL A 1 292 ? 19.505 6.961 -32.023 1.00 79.00 292 VAL A CA 1
ATOM 2128 C C . VAL A 1 292 ? 20.517 7.897 -32.684 1.00 79.00 292 VAL A C 1
ATOM 2130 O O . VAL A 1 292 ? 20.590 8.006 -33.912 1.00 79.00 292 VAL A O 1
ATOM 2133 N N . THR A 1 293 ? 21.336 8.546 -31.859 1.00 79.88 293 THR A N 1
ATOM 2134 C CA . THR A 1 293 ? 22.457 9.385 -32.300 1.00 79.88 293 THR A CA 1
ATOM 2135 C C . THR A 1 293 ? 23.782 8.632 -32.154 1.00 79.88 293 THR A C 1
ATOM 2137 O O . THR A 1 293 ? 23.809 7.518 -31.639 1.00 79.88 293 THR A O 1
ATOM 2140 N N . SER A 1 294 ? 24.871 9.201 -32.687 1.00 84.81 294 SER A N 1
ATOM 2141 C CA . SER A 1 294 ? 26.244 8.661 -32.590 1.00 84.81 294 SER A CA 1
ATOM 2142 C C . SER A 1 294 ? 26.444 7.209 -33.061 1.00 84.81 294 SER A C 1
ATOM 2144 O O . SER A 1 294 ? 27.428 6.572 -32.690 1.00 84.81 294 SER A O 1
ATOM 2146 N N . PHE A 1 295 ? 25.558 6.689 -33.916 1.00 90.88 295 PHE A N 1
ATOM 2147 C CA . PHE A 1 295 ? 25.711 5.355 -34.493 1.00 90.88 295 PHE A CA 1
ATOM 2148 C C . PHE A 1 295 ? 26.955 5.281 -35.383 1.00 90.88 295 PHE A C 1
ATOM 2150 O O . PHE A 1 295 ? 27.181 6.151 -36.227 1.00 90.88 295 PHE A O 1
ATOM 2157 N N . THR A 1 296 ? 27.760 4.237 -35.201 1.00 91.62 296 THR A N 1
ATOM 2158 C CA . THR A 1 296 ? 28.999 3.985 -35.943 1.00 91.62 296 THR A CA 1
ATOM 2159 C C . THR A 1 296 ? 29.148 2.501 -36.265 1.00 91.62 296 THR A C 1
ATOM 2161 O O . THR A 1 296 ? 28.636 1.640 -35.550 1.00 91.62 296 THR A O 1
ATOM 2164 N N . ALA A 1 297 ? 29.856 2.198 -37.356 1.00 90.69 297 ALA A N 1
ATOM 2165 C CA . ALA A 1 297 ? 30.169 0.836 -37.775 1.00 90.69 297 ALA A CA 1
ATOM 2166 C C . ALA A 1 297 ? 31.672 0.696 -38.044 1.00 90.69 297 ALA A C 1
ATOM 2168 O O . ALA A 1 297 ? 32.204 1.266 -39.000 1.00 90.69 297 ALA A O 1
ATOM 2169 N N . THR A 1 298 ? 32.347 -0.090 -37.210 1.00 86.44 298 THR A N 1
ATOM 2170 C CA . THR A 1 298 ? 33.799 -0.285 -37.234 1.00 86.44 298 THR A CA 1
ATOM 2171 C C . THR A 1 298 ? 34.122 -1.733 -37.603 1.00 86.44 298 THR A C 1
ATOM 2173 O O . THR A 1 298 ? 33.696 -2.649 -36.895 1.00 86.44 298 THR A O 1
ATOM 2176 N N . PRO A 1 299 ? 34.878 -1.996 -38.679 1.00 79.06 299 PRO A N 1
ATOM 2177 C CA . PRO A 1 299 ? 35.297 -3.354 -38.991 1.00 79.06 299 PRO A CA 1
ATOM 2178 C C . PRO A 1 299 ? 36.338 -3.830 -37.964 1.00 79.06 299 PRO A C 1
ATOM 2180 O O . PRO A 1 299 ? 37.263 -3.093 -37.628 1.00 79.06 299 PRO A O 1
ATOM 2183 N N . VAL A 1 300 ? 36.180 -5.054 -37.452 1.00 76.06 300 VAL A N 1
ATOM 2184 C CA . VAL A 1 300 ? 37.059 -5.645 -36.420 1.00 76.06 300 VAL A CA 1
ATOM 2185 C C . VAL A 1 300 ? 37.874 -6.811 -36.977 1.00 76.06 300 VAL A C 1
ATOM 2187 O O . VAL A 1 300 ? 39.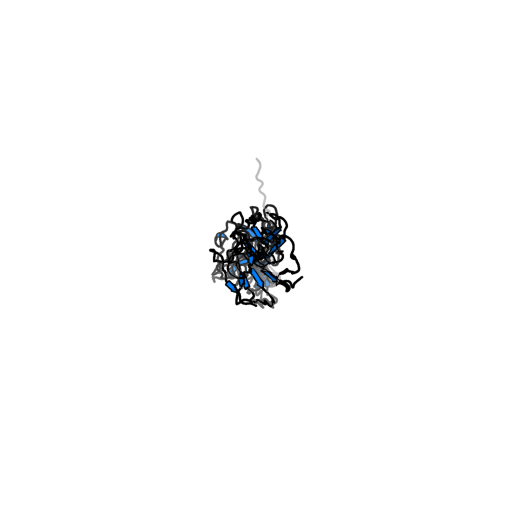025 -6.996 -36.592 1.00 76.06 300 VAL A O 1
ATOM 2190 N N . SER A 1 301 ? 37.300 -7.597 -37.889 1.00 68.31 301 SER A N 1
ATOM 2191 C CA . SER A 1 301 ? 38.000 -8.681 -38.588 1.00 68.31 301 SER A CA 1
ATOM 2192 C C . SER A 1 301 ? 37.425 -8.888 -39.996 1.00 68.31 301 SER A C 1
ATOM 2194 O O . SER A 1 301 ? 36.615 -8.090 -40.464 1.00 68.31 301 SER A O 1
ATOM 2196 N N . THR A 1 302 ? 37.828 -9.962 -40.680 1.00 62.03 302 THR A N 1
ATOM 2197 C CA . THR A 1 302 ? 37.312 -10.340 -42.007 1.00 62.03 302 THR A CA 1
ATOM 2198 C C . THR A 1 302 ? 35.848 -10.778 -42.018 1.00 62.03 302 THR A C 1
ATOM 2200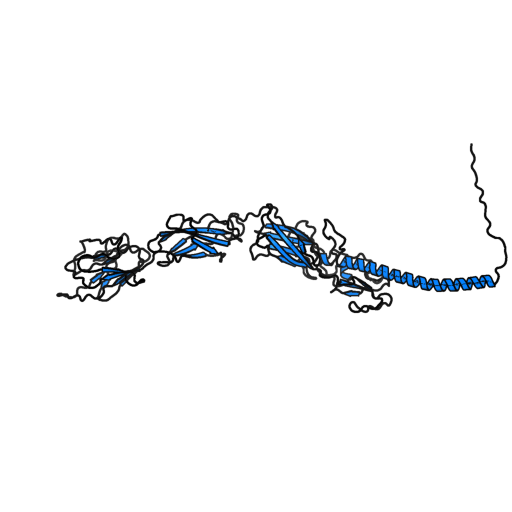 O O . THR A 1 302 ? 35.243 -10.836 -43.084 1.00 62.03 302 THR A O 1
ATOM 2203 N N . SER A 1 303 ? 35.282 -11.115 -40.860 1.00 71.19 303 SER A N 1
ATOM 2204 C CA . SER A 1 303 ? 33.888 -11.556 -40.736 1.00 71.19 303 SER A CA 1
ATOM 2205 C C . SER A 1 303 ? 33.106 -10.802 -39.668 1.00 71.19 303 SER A C 1
ATOM 2207 O O . SER A 1 303 ? 31.906 -11.028 -39.518 1.00 71.19 303 SER A O 1
ATOM 2209 N N . THR A 1 304 ? 33.758 -9.887 -38.940 1.00 82.25 304 THR A N 1
ATOM 2210 C CA . THR A 1 304 ? 33.142 -9.182 -37.816 1.00 82.25 304 THR A CA 1
ATOM 2211 C C . THR A 1 304 ? 33.171 -7.667 -37.980 1.00 82.25 304 THR A C 1
ATOM 2213 O O . THR A 1 304 ? 34.223 -7.055 -38.188 1.00 82.25 304 THR A O 1
ATOM 2216 N N . ILE A 1 305 ? 32.002 -7.051 -37.825 1.00 87.38 305 ILE A N 1
ATOM 2217 C CA . ILE A 1 305 ? 31.810 -5.602 -37.741 1.00 87.38 305 ILE A CA 1
ATOM 2218 C C . ILE A 1 305 ? 31.228 -5.292 -36.363 1.00 87.38 305 ILE A C 1
ATOM 2220 O O . ILE A 1 305 ? 30.252 -5.909 -35.936 1.00 87.38 305 ILE A O 1
ATOM 2224 N N . ARG A 1 306 ? 31.832 -4.338 -35.655 1.00 90.06 306 ARG A N 1
ATOM 2225 C CA . ARG A 1 306 ? 31.291 -3.790 -34.413 1.00 90.06 306 ARG A CA 1
ATOM 2226 C C . ARG A 1 306 ? 30.445 -2.568 -34.733 1.00 90.06 306 ARG A C 1
ATOM 2228 O O . ARG A 1 306 ? 30.892 -1.666 -35.435 1.00 90.06 306 ARG A O 1
ATOM 2235 N N . LEU A 1 307 ? 29.233 -2.562 -34.210 1.00 93.31 307 LEU A N 1
ATOM 2236 C CA . LEU A 1 307 ? 28.319 -1.437 -34.250 1.00 93.31 307 LEU A CA 1
ATOM 2237 C C . LEU A 1 307 ? 28.282 -0.814 -32.861 1.00 93.31 307 LEU A C 1
ATOM 2239 O O . LEU A 1 307 ? 28.034 -1.535 -31.897 1.00 93.31 307 LEU A O 1
ATOM 2243 N N . ASP A 1 308 ? 28.515 0.490 -32.769 1.00 91.44 308 ASP A N 1
ATOM 2244 C CA . ASP A 1 308 ? 28.520 1.228 -31.505 1.00 91.44 308 ASP A CA 1
ATOM 2245 C C . ASP A 1 308 ? 27.590 2.440 -31.613 1.00 91.44 308 ASP A C 1
ATOM 2247 O O . ASP A 1 308 ? 27.607 3.153 -32.619 1.00 91.44 308 ASP A O 1
ATOM 2251 N N . TRP A 1 309 ? 26.778 2.675 -30.585 1.00 89.94 309 TRP A N 1
ATOM 2252 C CA . TRP A 1 309 ? 25.942 3.869 -30.453 1.00 89.94 309 TRP A CA 1
ATOM 2253 C C . TRP A 1 309 ? 25.838 4.294 -28.997 1.00 89.94 309 TRP A C 1
ATOM 2255 O O . TRP A 1 309 ? 26.016 3.496 -28.074 1.00 89.94 309 TRP A O 1
ATOM 2265 N N . SER A 1 310 ? 25.519 5.562 -28.773 1.00 82.25 310 SER A N 1
ATOM 2266 C CA . SER A 1 310 ? 25.016 5.981 -27.471 1.00 82.25 310 SER A CA 1
ATOM 2267 C C . SER A 1 310 ? 23.543 5.579 -27.375 1.00 82.25 310 SER A C 1
ATOM 2269 O O . SER A 1 310 ? 22.806 5.774 -28.347 1.00 82.25 310 SER A O 1
ATOM 2271 N N . PRO A 1 311 ? 23.082 5.024 -26.240 1.00 68.75 311 PRO A N 1
ATOM 2272 C CA . PRO A 1 311 ? 21.661 4.825 -26.031 1.00 68.75 311 PRO A CA 1
ATOM 2273 C C . PRO A 1 311 ? 20.954 6.178 -26.219 1.00 68.75 311 PRO A C 1
ATOM 2275 O O . PRO A 1 311 ? 21.568 7.223 -25.957 1.00 68.75 311 PRO A O 1
ATOM 2278 N N . PRO A 1 312 ? 19.697 6.188 -26.694 1.00 63.09 312 PRO A N 1
ATOM 2279 C CA . PRO A 1 312 ? 18.928 7.407 -26.739 1.00 63.09 312 PRO A CA 1
ATOM 2280 C C . PRO A 1 312 ? 18.941 8.015 -25.342 1.00 63.09 312 PRO A C 1
ATOM 2282 O O . PRO A 1 312 ? 19.034 7.302 -24.337 1.00 63.09 312 PRO A O 1
ATOM 2285 N N . VAL A 1 313 ? 18.945 9.344 -25.330 1.00 57.47 313 VAL A N 1
ATOM 2286 C CA . VAL A 1 313 ? 18.898 10.203 -24.147 1.00 57.47 313 VAL A CA 1
ATOM 2287 C C . VAL A 1 313 ? 18.060 9.579 -23.031 1.00 57.47 313 VAL A C 1
ATOM 2289 O O . VAL A 1 313 ? 17.082 8.878 -23.272 1.00 57.47 313 VAL A O 1
ATOM 2292 N N . THR A 1 314 ? 18.399 9.890 -21.779 1.00 58.25 314 THR A N 1
ATOM 2293 C CA . THR A 1 314 ? 17.647 9.483 -20.576 1.00 58.25 314 THR A CA 1
ATOM 2294 C C . THR A 1 314 ? 16.178 9.934 -20.576 1.00 58.25 314 THR A C 1
ATOM 2296 O O . THR A 1 314 ? 15.486 9.777 -19.570 1.00 58.25 314 THR A O 1
ATOM 2299 N N . THR A 1 315 ? 15.711 10.535 -21.668 1.00 59.94 315 THR A N 1
ATOM 2300 C CA . THR A 1 315 ? 14.403 11.116 -21.850 1.00 59.94 315 THR A CA 1
ATOM 2301 C C . THR A 1 315 ? 13.823 10.810 -23.227 1.00 59.94 315 THR A C 1
ATOM 2303 O O . THR A 1 315 ? 14.549 10.704 -24.209 1.00 59.94 315 THR A O 1
ATOM 2306 N N . ASN A 1 316 ? 12.504 10.737 -23.308 1.00 62.12 316 ASN A N 1
ATOM 2307 C CA . ASN A 1 316 ? 11.763 10.657 -24.554 1.00 62.12 316 ASN A CA 1
ATOM 2308 C C . ASN A 1 316 ? 11.718 12.012 -25.286 1.00 62.12 316 ASN A C 1
ATOM 2310 O O . ASN A 1 316 ? 12.273 13.007 -24.815 1.00 62.12 316 ASN A O 1
ATOM 2314 N N . THR A 1 317 ? 11.037 12.068 -26.435 1.00 59.72 317 THR A N 1
ATOM 2315 C CA . THR A 1 317 ? 10.933 13.268 -27.295 1.00 59.72 317 THR A CA 1
ATOM 2316 C C . THR A 1 317 ? 10.278 14.461 -26.588 1.00 59.72 317 THR A C 1
ATOM 2318 O O . THR A 1 317 ? 10.540 15.614 -26.923 1.00 59.72 317 THR A O 1
ATOM 2321 N N . ASP A 1 318 ? 9.462 14.197 -25.568 1.00 55.91 318 ASP A N 1
ATOM 2322 C CA . ASP A 1 318 ? 8.810 15.194 -24.716 1.00 55.91 318 ASP A CA 1
ATOM 2323 C C . ASP A 1 318 ? 9.628 15.572 -23.459 1.00 55.91 318 ASP A C 1
ATOM 2325 O O . ASP A 1 318 ? 9.127 16.281 -22.587 1.00 55.91 318 ASP A O 1
ATOM 2329 N N . ASN A 1 319 ? 10.883 15.118 -23.357 1.00 58.31 319 ASN A N 1
ATOM 2330 C CA . ASN A 1 319 ? 11.778 15.252 -22.200 1.00 58.31 319 ASN A CA 1
ATOM 2331 C C . ASN A 1 319 ? 11.347 14.497 -20.924 1.00 58.31 319 ASN A C 1
ATOM 2333 O O . ASN A 1 319 ? 11.987 14.652 -19.880 1.00 58.31 319 ASN A O 1
ATOM 2337 N N . SER A 1 320 ? 10.306 13.662 -20.969 1.00 58.28 320 SER A N 1
ATOM 2338 C CA . SER A 1 320 ? 9.986 12.745 -19.866 1.00 58.28 320 SER A CA 1
ATOM 2339 C C . SER A 1 320 ? 11.046 11.649 -19.753 1.00 58.28 320 SER A C 1
ATOM 2341 O O . SER A 1 320 ? 11.684 11.326 -20.744 1.00 58.28 320 SER A O 1
ATOM 2343 N N . ALA A 1 321 ? 11.259 11.055 -18.576 1.00 57.03 321 ALA A N 1
ATOM 2344 C CA . ALA A 1 321 ? 12.259 9.993 -18.413 1.00 57.03 321 ALA A CA 1
ATOM 2345 C C . ALA A 1 321 ? 11.986 8.783 -19.334 1.00 57.03 321 ALA A C 1
ATOM 2347 O O . ALA A 1 321 ? 10.848 8.334 -19.443 1.00 57.03 321 ALA A O 1
ATOM 2348 N N . LEU A 1 322 ? 13.033 8.230 -19.950 1.00 63.41 322 LEU A N 1
ATOM 2349 C CA . LEU A 1 322 ? 12.969 7.071 -20.849 1.00 63.41 322 LEU A CA 1
ATOM 2350 C C . LEU A 1 322 ? 12.961 5.775 -20.017 1.00 63.41 322 LEU A C 1
ATOM 2352 O O . LEU A 1 322 ? 14.010 5.305 -19.573 1.00 63.41 322 LEU A O 1
ATOM 2356 N N . TRP A 1 323 ? 11.777 5.226 -19.731 1.00 61.97 323 TRP A N 1
ATOM 2357 C CA . TRP A 1 323 ? 11.596 4.067 -18.834 1.00 61.97 323 TRP A CA 1
ATOM 2358 C C . TRP A 1 323 ? 11.031 2.818 -19.525 1.00 61.97 323 TRP A C 1
ATOM 2360 O O . TRP A 1 323 ? 10.903 1.761 -18.907 1.00 61.97 323 TRP A O 1
ATOM 2370 N N . ASP A 1 324 ? 10.716 2.931 -20.808 1.00 67.19 324 ASP A N 1
ATOM 2371 C CA . ASP A 1 324 ? 10.008 1.958 -21.635 1.00 67.19 324 ASP A CA 1
ATOM 2372 C C . ASP A 1 324 ? 10.848 1.444 -22.819 1.00 67.19 324 ASP A C 1
ATOM 2374 O O . ASP A 1 324 ? 10.337 0.690 -23.644 1.00 67.19 324 ASP A O 1
ATOM 2378 N N . LEU A 1 325 ? 12.140 1.783 -22.911 1.00 77.31 325 LEU A N 1
ATOM 2379 C CA . LEU A 1 325 ? 13.046 1.258 -23.941 1.00 77.31 325 LEU A CA 1
ATOM 2380 C C . LEU A 1 325 ? 13.235 -0.263 -23.790 1.00 77.31 325 LEU A C 1
ATOM 2382 O O . LEU A 1 325 ? 13.923 -0.743 -22.885 1.00 77.31 325 LEU A O 1
ATOM 2386 N N . LYS A 1 326 ? 12.670 -1.019 -24.734 1.00 80.75 326 LYS A N 1
ATOM 2387 C CA . LYS A 1 326 ? 12.746 -2.484 -24.823 1.00 80.75 326 LYS A CA 1
ATOM 2388 C C . LYS A 1 326 ? 14.056 -2.957 -25.450 1.00 80.75 326 LYS A C 1
ATOM 2390 O O . LYS A 1 326 ? 14.571 -4.013 -25.080 1.00 80.75 326 LYS A O 1
ATOM 2395 N N . GLY A 1 327 ? 14.588 -2.213 -26.415 1.00 86.06 327 GLY A N 1
ATOM 2396 C CA . GLY A 1 327 ? 15.790 -2.590 -27.157 1.00 86.06 327 GLY A CA 1
ATOM 2397 C C . GLY A 1 327 ? 15.919 -1.854 -28.480 1.00 86.06 327 GLY A C 1
ATOM 2398 O O . GLY A 1 327 ? 15.311 -0.806 -28.673 1.00 86.06 327 GLY A O 1
ATOM 2399 N N . TYR A 1 328 ? 16.702 -2.422 -29.393 1.00 90.56 328 TYR A N 1
ATOM 2400 C CA . TYR A 1 328 ? 17.044 -1.799 -30.665 1.00 90.56 328 TYR A CA 1
ATOM 2401 C C . TYR A 1 328 ? 16.874 -2.753 -31.839 1.00 90.56 328 TYR A C 1
ATOM 2403 O O . TYR A 1 328 ? 17.368 -3.882 -31.796 1.00 90.56 328 TYR A O 1
ATOM 2411 N N . ASN A 1 329 ? 16.238 -2.278 -32.907 1.00 94.00 329 ASN A N 1
ATOM 2412 C CA . ASN A 1 329 ? 16.177 -2.979 -34.184 1.00 94.00 329 ASN A CA 1
ATOM 2413 C C . ASN A 1 329 ? 17.347 -2.534 -35.061 1.00 94.00 329 ASN A C 1
ATOM 2415 O O . ASN A 1 329 ? 17.528 -1.349 -35.334 1.00 94.00 329 ASN A O 1
ATOM 2419 N N . ILE A 1 330 ? 18.149 -3.497 -35.506 1.00 95.19 330 ILE A N 1
ATOM 2420 C CA . ILE A 1 330 ? 19.319 -3.291 -36.356 1.00 95.19 330 ILE A CA 1
ATOM 2421 C C . ILE A 1 330 ? 18.940 -3.688 -37.776 1.00 95.19 330 ILE A C 1
ATOM 2423 O O . ILE A 1 330 ? 18.516 -4.816 -38.025 1.00 95.19 330 ILE A O 1
ATOM 2427 N N . TYR A 1 331 ? 19.142 -2.772 -38.712 1.00 96.38 331 TYR A N 1
ATOM 2428 C CA . TYR A 1 331 ? 18.868 -2.938 -40.132 1.00 96.38 331 TYR A CA 1
ATOM 2429 C C . TYR A 1 331 ? 20.186 -3.038 -40.896 1.00 96.38 331 TYR A C 1
ATOM 2431 O O . TYR A 1 331 ? 21.088 -2.235 -40.663 1.00 96.38 331 TYR A O 1
ATOM 2439 N N . LYS A 1 332 ? 20.305 -4.003 -41.817 1.00 94.69 332 LYS A N 1
ATOM 2440 C CA . LYS A 1 332 ? 21.532 -4.274 -42.593 1.00 94.69 332 LYS A CA 1
ATOM 2441 C C . LYS A 1 332 ? 21.196 -4.490 -44.063 1.00 94.69 332 LYS A C 1
ATOM 2443 O O . LYS A 1 332 ? 20.217 -5.158 -44.387 1.00 94.69 332 LYS A O 1
ATOM 2448 N N . GLY A 1 333 ? 22.033 -3.982 -44.964 1.00 92.19 333 GLY A N 1
ATOM 2449 C CA . GLY A 1 333 ? 21.894 -4.245 -46.397 1.00 92.19 333 GLY A CA 1
ATOM 2450 C C . GLY A 1 333 ? 23.092 -3.787 -47.223 1.00 92.19 333 GLY A C 1
ATOM 2451 O O . GLY A 1 333 ? 23.976 -3.092 -46.731 1.00 92.19 333 GLY A O 1
ATOM 2452 N N . LEU A 1 334 ? 23.121 -4.192 -48.495 1.00 89.06 334 LEU A N 1
ATOM 2453 C CA . LEU A 1 334 ? 24.138 -3.745 -49.460 1.00 89.06 334 LEU A CA 1
ATOM 2454 C C . LEU A 1 334 ? 23.785 -2.384 -50.082 1.00 89.06 334 LEU A C 1
ATOM 2456 O O . LEU A 1 334 ? 24.669 -1.640 -50.496 1.00 89.06 334 LEU A O 1
ATOM 2460 N N . ALA A 1 335 ? 22.496 -2.039 -50.120 1.00 91.38 335 ALA A N 1
ATOM 2461 C CA . ALA A 1 335 ? 22.024 -0.727 -50.544 1.00 91.38 335 ALA A CA 1
ATOM 2462 C C . ALA A 1 335 ? 22.120 0.293 -49.399 1.00 91.38 335 ALA A C 1
ATOM 2464 O O . ALA A 1 335 ? 21.979 -0.063 -48.228 1.00 91.38 335 ALA A O 1
ATOM 2465 N N . VAL A 1 336 ? 22.318 1.565 -49.752 1.00 91.75 336 VAL A N 1
ATOM 2466 C CA . VAL A 1 336 ? 22.207 2.682 -48.803 1.00 91.75 336 VAL A CA 1
ATOM 2467 C C . VAL A 1 336 ? 20.802 2.729 -48.202 1.00 91.75 336 VAL A C 1
ATOM 2469 O O . VAL A 1 336 ? 19.826 2.436 -48.890 1.00 91.75 336 VAL A O 1
ATOM 2472 N N . ASN A 1 337 ? 20.694 3.123 -46.932 1.00 91.75 337 ASN A N 1
ATOM 2473 C CA . ASN A 1 337 ? 19.433 3.197 -46.190 1.00 91.75 337 ASN A CA 1
ATOM 2474 C C . ASN A 1 337 ? 18.672 1.852 -46.129 1.00 91.75 337 ASN A C 1
ATOM 2476 O O . ASN A 1 337 ? 17.527 1.768 -46.581 1.00 91.75 337 ASN A O 1
ATOM 2480 N N . PRO A 1 338 ? 19.261 0.790 -45.549 1.00 94.69 338 PRO A N 1
ATOM 2481 C CA . PRO A 1 338 ? 18.621 -0.522 -45.459 1.00 94.69 338 PRO A CA 1
ATOM 2482 C C . PRO A 1 338 ? 17.348 -0.488 -44.604 1.00 94.69 338 PRO A C 1
ATOM 2484 O O . PRO A 1 338 ? 17.347 0.084 -43.514 1.00 94.69 338 PRO A O 1
ATOM 2487 N N . THR A 1 339 ? 16.265 -1.103 -45.081 1.00 94.19 339 THR A N 1
ATOM 2488 C CA . THR A 1 339 ? 14.985 -1.279 -44.354 1.00 94.19 339 THR A CA 1
ATOM 2489 C C . THR A 1 339 ? 14.743 -2.722 -43.909 1.00 94.19 339 THR A C 1
ATOM 2491 O O . THR A 1 339 ? 13.791 -2.993 -43.185 1.00 94.19 339 THR A O 1
ATOM 2494 N N . SER A 1 340 ? 15.598 -3.661 -44.317 1.00 94.00 340 SER A N 1
ATOM 2495 C CA . SER A 1 340 ? 15.504 -5.064 -43.914 1.00 94.00 340 SER A CA 1
ATOM 2496 C C . SER A 1 340 ? 16.031 -5.251 -42.493 1.00 94.00 340 SER A C 1
ATOM 2498 O O . SER A 1 340 ? 17.204 -4.976 -42.224 1.00 94.00 340 SER A O 1
ATOM 2500 N N . LEU A 1 341 ? 15.159 -5.715 -41.594 1.00 95.56 341 LEU A N 1
ATOM 2501 C CA . LEU A 1 341 ? 15.524 -6.049 -40.220 1.00 95.56 341 LEU A CA 1
ATOM 2502 C C . LEU A 1 341 ? 16.538 -7.197 -40.222 1.00 95.56 341 LEU A C 1
ATOM 2504 O O . LEU A 1 341 ? 16.312 -8.238 -40.837 1.00 95.56 341 LEU A O 1
ATOM 2508 N N . TYR A 1 342 ? 17.653 -6.993 -39.530 1.00 94.88 342 TYR A N 1
ATOM 2509 C CA . TYR A 1 342 ? 18.738 -7.959 -39.410 1.00 94.88 342 TYR A CA 1
ATOM 2510 C C . TYR A 1 342 ? 18.770 -8.617 -38.034 1.00 94.88 342 TYR A C 1
ATOM 2512 O O . TYR A 1 342 ? 18.876 -9.838 -37.938 1.00 94.88 342 TYR A O 1
ATOM 2520 N N . ALA A 1 343 ? 18.674 -7.817 -36.973 1.00 95.00 343 ALA A N 1
ATOM 2521 C CA . ALA A 1 343 ? 18.742 -8.305 -35.603 1.00 95.00 343 ALA A CA 1
ATOM 2522 C C . ALA A 1 343 ? 17.976 -7.390 -34.645 1.00 95.00 343 ALA A C 1
ATOM 2524 O O . ALA A 1 343 ? 17.802 -6.205 -34.914 1.00 95.00 343 ALA A O 1
ATOM 2525 N N . PHE A 1 344 ? 17.573 -7.945 -33.504 1.00 93.69 344 PHE A N 1
ATOM 2526 C CA . PHE A 1 344 ? 17.069 -7.188 -32.364 1.00 93.69 344 PHE A CA 1
ATOM 2527 C C . PHE A 1 344 ? 18.036 -7.350 -31.191 1.00 93.69 344 PHE A C 1
ATOM 2529 O O . PHE A 1 344 ? 18.390 -8.478 -30.837 1.00 93.69 344 PHE A O 1
ATOM 2536 N N . LEU A 1 345 ? 18.451 -6.238 -30.587 1.00 91.12 345 LEU A N 1
ATOM 2537 C CA . LEU A 1 345 ? 19.250 -6.225 -29.366 1.00 91.12 345 LEU A CA 1
ATOM 2538 C C . LEU A 1 345 ? 18.370 -5.771 -28.190 1.00 91.12 345 LEU A C 1
ATOM 2540 O O . LEU A 1 345 ? 17.996 -4.598 -28.150 1.00 91.12 345 LEU A O 1
ATOM 2544 N N . PRO A 1 346 ? 18.047 -6.650 -27.224 1.00 87.81 346 PRO A N 1
ATOM 2545 C CA . PRO A 1 346 ? 17.356 -6.246 -26.003 1.00 87.81 346 PRO A CA 1
ATOM 2546 C C . PRO A 1 346 ? 18.156 -5.185 -25.247 1.00 87.81 346 PRO A C 1
ATOM 2548 O O . PRO A 1 346 ? 19.384 -5.251 -25.188 1.00 87.81 346 PRO A O 1
ATOM 2551 N N . ASN A 1 347 ? 17.469 -4.218 -24.644 1.00 81.69 347 ASN A N 1
ATOM 2552 C CA . ASN A 1 347 ? 18.137 -3.205 -23.843 1.00 81.69 347 ASN A CA 1
ATOM 2553 C C . ASN A 1 347 ? 18.666 -3.822 -22.538 1.00 81.69 347 ASN A C 1
ATOM 2555 O O . ASN A 1 347 ? 17.887 -4.239 -21.684 1.00 81.69 347 ASN A O 1
ATOM 2559 N N . THR A 1 348 ? 19.986 -3.860 -22.373 1.00 68.94 348 THR A N 1
ATOM 2560 C CA . THR A 1 348 ? 20.647 -4.329 -21.142 1.00 68.94 348 THR A CA 1
ATOM 2561 C C . THR A 1 348 ? 21.441 -3.228 -20.439 1.00 68.94 348 THR A C 1
ATOM 2563 O O . THR A 1 348 ? 22.087 -3.502 -19.430 1.00 68.94 348 THR A O 1
ATOM 2566 N N . GLN A 1 349 ? 21.441 -1.996 -20.965 1.00 63.78 349 GLN A N 1
ATOM 2567 C CA . GLN A 1 349 ? 22.311 -0.921 -20.491 1.00 63.78 349 GLN A CA 1
ATOM 2568 C C . GLN A 1 349 ? 21.647 0.455 -20.640 1.00 63.78 349 GLN A C 1
ATOM 2570 O O . GLN A 1 349 ? 21.293 0.873 -21.735 1.00 63.78 349 GLN A O 1
ATOM 2575 N N . THR A 1 350 ? 21.511 1.182 -19.528 1.00 57.00 350 THR A N 1
ATOM 2576 C CA . THR A 1 350 ? 20.809 2.479 -19.458 1.00 57.00 350 THR A CA 1
ATOM 2577 C C . THR A 1 350 ? 21.732 3.701 -19.557 1.00 57.00 350 THR A C 1
ATOM 2579 O O . THR A 1 350 ? 21.256 4.830 -19.499 1.00 57.00 350 THR A O 1
ATOM 2582 N N . SER A 1 351 ? 23.050 3.505 -19.684 1.00 63.69 351 SER A N 1
ATOM 2583 C CA . SER A 1 351 ? 24.042 4.583 -19.807 1.00 63.69 351 SER A CA 1
ATOM 2584 C C . SER A 1 351 ? 25.356 4.084 -20.424 1.00 63.69 351 SER A C 1
ATOM 2586 O O . SER A 1 351 ? 25.738 2.929 -20.224 1.00 63.69 351 SER A O 1
ATOM 2588 N N . GLY A 1 352 ? 26.069 4.962 -21.134 1.00 74.81 352 GLY A N 1
ATOM 2589 C CA . GLY A 1 352 ? 27.363 4.674 -21.762 1.00 74.81 352 GLY A CA 1
ATOM 2590 C C . GLY A 1 352 ? 27.257 4.421 -23.264 1.00 74.81 352 GLY A C 1
ATOM 2591 O O . GLY A 1 352 ? 26.466 5.064 -23.942 1.00 74.81 352 GLY A O 1
ATOM 2592 N N . THR A 1 353 ? 28.072 3.512 -23.790 1.00 84.25 353 THR A N 1
ATOM 2593 C CA . THR A 1 353 ? 28.030 3.085 -25.197 1.00 84.25 353 THR A CA 1
ATOM 2594 C C . THR A 1 353 ? 27.441 1.684 -25.265 1.00 84.25 353 THR A C 1
ATOM 2596 O O . THR A 1 353 ? 27.885 0.807 -24.528 1.00 84.25 353 THR A O 1
ATOM 2599 N N . VAL A 1 354 ? 26.470 1.478 -26.153 1.00 87.56 354 VAL A N 1
ATOM 2600 C CA . VAL A 1 354 ? 25.914 0.163 -26.478 1.00 87.56 354 VAL A CA 1
ATOM 2601 C C . VAL A 1 354 ? 26.641 -0.379 -27.705 1.00 87.56 354 VAL A C 1
ATOM 2603 O O . VAL A 1 354 ? 26.845 0.349 -28.678 1.00 87.56 354 VAL A O 1
ATOM 2606 N N . SER A 1 355 ? 27.012 -1.659 -27.659 1.00 89.69 355 SER A N 1
ATOM 2607 C CA . SER A 1 355 ? 27.749 -2.327 -28.733 1.00 89.69 355 SER A CA 1
ATOM 2608 C C . SER A 1 355 ? 27.039 -3.594 -29.208 1.00 89.69 355 SER A C 1
ATOM 2610 O O . SER A 1 355 ? 26.561 -4.394 -28.403 1.00 89.69 355 SER A O 1
ATOM 2612 N N . TYR A 1 356 ? 27.053 -3.829 -30.518 1.00 92.62 356 TYR A N 1
ATOM 2613 C CA . TYR A 1 356 ? 26.609 -5.071 -31.153 1.00 92.62 356 TYR A CA 1
ATOM 2614 C C . TYR A 1 356 ? 27.683 -5.602 -32.108 1.00 92.62 356 TYR A C 1
ATOM 2616 O O . TYR A 1 356 ? 28.342 -4.829 -32.802 1.00 92.62 356 TYR A O 1
ATOM 2624 N N . ILE A 1 357 ? 27.858 -6.926 -32.164 1.00 91.62 357 ILE A N 1
ATOM 2625 C CA . ILE A 1 357 ? 28.797 -7.577 -33.088 1.00 91.62 357 ILE A CA 1
ATOM 2626 C C . ILE A 1 357 ? 28.016 -8.278 -34.196 1.00 91.62 357 ILE A C 1
ATOM 2628 O O . ILE A 1 357 ? 27.337 -9.273 -33.957 1.00 91.62 357 ILE A O 1
ATOM 2632 N N . ASP A 1 358 ? 28.171 -7.788 -35.422 1.00 91.56 358 ASP A N 1
ATOM 2633 C CA . ASP A 1 358 ? 27.753 -8.493 -36.625 1.00 91.56 358 ASP A CA 1
ATOM 2634 C C . ASP A 1 358 ? 28.866 -9.449 -37.064 1.00 91.56 358 ASP A C 1
ATOM 2636 O O . ASP A 1 358 ? 29.894 -9.007 -37.571 1.00 91.56 358 ASP A O 1
ATOM 2640 N N . SER A 1 359 ? 28.665 -10.753 -36.868 1.00 88.31 359 SER A N 1
ATOM 2641 C CA . SER A 1 359 ? 29.614 -11.819 -37.222 1.00 88.31 359 SER A CA 1
ATOM 2642 C C . SER A 1 359 ? 29.373 -12.462 -38.593 1.00 88.31 359 SER A C 1
ATOM 2644 O O . SER A 1 359 ? 30.031 -13.445 -38.932 1.00 88.31 359 SER A O 1
ATOM 2646 N N . ASN A 1 360 ? 28.440 -11.921 -39.384 1.00 82.44 360 ASN A N 1
ATOM 2647 C CA . ASN A 1 360 ? 28.093 -12.427 -40.714 1.00 82.44 360 ASN A CA 1
ATOM 2648 C C . ASN A 1 360 ? 28.484 -11.426 -41.810 1.00 82.44 360 ASN A C 1
ATOM 2650 O O . ASN A 1 360 ? 27.760 -11.245 -42.797 1.00 82.44 360 ASN A O 1
ATOM 2654 N N . ALA A 1 361 ? 29.588 -10.701 -41.621 1.00 75.50 361 ALA A N 1
ATOM 2655 C CA . ALA A 1 361 ? 30.170 -9.918 -42.700 1.00 75.50 361 ALA A CA 1
ATOM 2656 C C . ALA A 1 361 ? 30.886 -10.863 -43.674 1.00 75.50 361 ALA A C 1
ATOM 2658 O O . ALA A 1 361 ? 31.546 -11.818 -43.268 1.00 75.50 361 ALA A O 1
ATOM 2659 N N . THR A 1 362 ? 30.734 -10.611 -44.970 1.00 68.56 362 THR A N 1
ATOM 2660 C CA . THR A 1 362 ? 31.443 -11.353 -46.017 1.00 68.56 362 THR A CA 1
ATOM 2661 C C . THR A 1 362 ? 32.425 -10.448 -46.742 1.00 68.56 362 THR A C 1
ATOM 2663 O O . THR A 1 362 ? 32.242 -9.229 -46.818 1.00 68.56 362 THR A O 1
ATOM 2666 N N . TYR A 1 363 ? 33.466 -11.071 -47.290 1.00 62.38 363 TYR A N 1
ATOM 2667 C CA . TYR A 1 363 ? 34.531 -10.394 -48.015 1.00 62.38 363 TYR A CA 1
ATOM 2668 C C . TYR A 1 363 ? 33.997 -9.531 -49.165 1.00 62.38 363 TYR A C 1
ATOM 2670 O O . TYR A 1 363 ? 33.049 -9.904 -49.854 1.00 62.38 363 TYR A O 1
ATOM 2678 N N . PHE A 1 364 ? 34.656 -8.389 -49.386 1.00 61.72 364 PHE A N 1
ATOM 2679 C CA . PHE A 1 364 ? 34.419 -7.461 -50.502 1.00 61.72 364 PHE A CA 1
ATOM 2680 C C . PHE A 1 364 ? 33.029 -6.814 -50.577 1.00 61.72 364 PHE A C 1
ATOM 2682 O O . PHE A 1 364 ? 32.732 -6.139 -51.561 1.00 61.72 364 PHE A O 1
ATOM 2689 N N . ASN A 1 365 ? 32.207 -6.939 -49.535 1.00 71.19 365 ASN A N 1
ATOM 2690 C CA . ASN A 1 365 ? 30.922 -6.257 -49.463 1.00 71.19 365 ASN A CA 1
ATOM 2691 C C . ASN A 1 365 ? 31.001 -5.012 -48.575 1.00 71.19 365 ASN A C 1
ATOM 2693 O O . ASN A 1 365 ? 31.482 -5.060 -47.439 1.00 71.19 365 ASN A O 1
ATOM 2697 N N . THR A 1 366 ? 30.498 -3.894 -49.098 1.00 82.19 366 THR A N 1
ATOM 2698 C CA . THR A 1 366 ? 30.180 -2.718 -48.287 1.00 82.19 366 THR A CA 1
ATOM 2699 C C . THR A 1 366 ? 28.800 -2.925 -47.691 1.00 82.19 366 THR A C 1
ATOM 2701 O O . THR A 1 366 ? 27.812 -3.029 -48.419 1.00 82.19 366 THR A O 1
ATOM 2704 N N . TYR A 1 367 ? 28.735 -2.978 -46.367 1.00 89.06 367 TYR A N 1
ATOM 2705 C CA . TYR A 1 367 ? 27.481 -3.069 -45.643 1.00 89.06 367 TYR A CA 1
ATOM 2706 C C . TYR A 1 367 ? 27.058 -1.688 -45.166 1.00 89.06 367 TYR A C 1
ATOM 2708 O O . TYR A 1 367 ? 27.862 -0.913 -44.647 1.00 89.06 367 TYR A O 1
ATOM 2716 N N . ASN A 1 368 ? 25.777 -1.402 -45.340 1.00 93.31 368 ASN A N 1
ATOM 2717 C CA . ASN A 1 368 ? 25.104 -0.259 -44.758 1.00 93.31 368 ASN A CA 1
ATOM 2718 C C . ASN A 1 368 ? 24.278 -0.733 -43.566 1.00 93.31 368 ASN A C 1
ATOM 2720 O O . ASN A 1 368 ? 23.684 -1.817 -43.619 1.00 93.31 368 ASN A O 1
ATOM 2724 N N . TYR A 1 369 ? 24.218 0.096 -42.529 1.00 95.56 369 TYR A N 1
ATOM 2725 C CA . TYR A 1 369 ? 23.450 -0.154 -41.321 1.00 95.56 369 TYR A CA 1
ATOM 2726 C C . TYR A 1 369 ? 22.609 1.060 -40.938 1.00 95.56 369 TYR A C 1
ATOM 2728 O O . TYR A 1 369 ? 23.019 2.209 -41.130 1.00 95.56 369 TYR A O 1
ATOM 2736 N N . ARG A 1 370 ? 21.450 0.784 -40.340 1.00 94.75 370 ARG A N 1
ATOM 2737 C CA . ARG A 1 370 ? 20.627 1.746 -39.594 1.00 94.75 370 ARG A CA 1
ATOM 2738 C C . ARG A 1 370 ? 20.101 1.080 -38.333 1.00 94.75 370 ARG A C 1
ATOM 2740 O O . ARG A 1 370 ? 20.017 -0.145 -38.277 1.00 94.75 370 ARG A O 1
ATOM 2747 N N . ILE A 1 371 ? 19.736 1.877 -37.343 1.00 92.81 371 ILE A N 1
ATOM 2748 C CA . ILE A 1 371 ? 19.183 1.389 -36.083 1.00 92.81 371 ILE A CA 1
ATOM 2749 C C . ILE A 1 371 ? 17.973 2.230 -35.680 1.00 92.81 371 ILE A C 1
ATOM 2751 O O . ILE A 1 371 ? 17.936 3.430 -35.952 1.00 92.81 371 ILE A O 1
ATOM 2755 N N . THR A 1 372 ? 16.985 1.598 -35.058 1.00 90.12 372 THR A N 1
ATOM 2756 C CA . THR A 1 372 ? 15.870 2.268 -34.376 1.00 90.12 372 THR A CA 1
ATOM 2757 C C . THR A 1 372 ? 15.817 1.797 -32.929 1.00 90.12 372 THR A C 1
ATOM 2759 O O . THR A 1 372 ? 16.215 0.673 -32.603 1.00 90.12 372 THR A O 1
ATOM 2762 N N . ALA A 1 373 ? 15.345 2.666 -32.046 1.00 86.50 373 ALA A N 1
ATOM 2763 C CA . ALA A 1 373 ? 15.016 2.306 -30.678 1.00 86.50 373 ALA A CA 1
ATOM 2764 C C . ALA A 1 373 ? 13.559 1.833 -30.620 1.00 86.50 373 ALA A C 1
ATOM 2766 O O . ALA A 1 373 ? 12.707 2.383 -31.312 1.00 86.50 373 ALA A O 1
ATOM 2767 N N . VAL A 1 374 ? 13.279 0.807 -29.818 1.00 82.81 374 VAL A N 1
ATOM 2768 C CA . VAL A 1 374 ? 11.960 0.170 -29.723 1.00 82.81 374 VAL A CA 1
ATOM 2769 C C . VAL A 1 374 ? 11.488 0.224 -28.281 1.00 82.81 374 VAL A C 1
ATOM 2771 O O . VAL A 1 374 ? 12.215 -0.205 -27.380 1.00 82.81 374 VAL A O 1
ATOM 2774 N N . ASN A 1 375 ? 10.270 0.704 -28.049 1.00 76.44 375 ASN A N 1
ATOM 2775 C CA . ASN A 1 375 ? 9.684 0.690 -26.711 1.00 76.44 375 ASN A CA 1
ATOM 2776 C C . ASN A 1 375 ? 8.984 -0.644 -26.376 1.00 76.44 375 ASN A C 1
ATOM 2778 O O . ASN A 1 375 ? 8.869 -1.554 -27.204 1.00 76.44 375 ASN A O 1
ATOM 2782 N N . THR A 1 376 ? 8.516 -0.798 -25.137 1.00 71.12 376 THR A N 1
ATOM 2783 C CA . THR A 1 376 ? 7.809 -2.000 -24.656 1.00 71.12 376 THR A CA 1
ATOM 2784 C C . THR A 1 376 ? 6.527 -2.290 -25.432 1.00 71.12 376 THR A C 1
ATOM 2786 O O . THR A 1 376 ? 6.142 -3.455 -25.535 1.00 71.12 376 THR A O 1
ATOM 2789 N N . SER A 1 377 ? 5.925 -1.269 -26.046 1.00 65.12 377 SER A N 1
ATOM 2790 C CA . SER A 1 377 ? 4.738 -1.384 -26.903 1.00 65.12 377 SER A CA 1
ATOM 2791 C C . SER A 1 377 ? 5.054 -1.692 -28.371 1.00 65.12 377 SER A C 1
ATOM 2793 O O . SER A 1 377 ? 4.137 -1.875 -29.167 1.00 65.12 377 SER A O 1
ATOM 2795 N N . GLY A 1 378 ? 6.335 -1.798 -28.739 1.00 71.88 378 GLY A N 1
ATOM 2796 C CA . GLY A 1 378 ? 6.770 -2.136 -30.096 1.00 71.88 378 GLY A CA 1
ATOM 2797 C C . GLY A 1 378 ? 6.775 -0.966 -31.082 1.00 71.88 378 GLY A C 1
ATOM 2798 O O . GLY A 1 378 ? 6.928 -1.206 -32.275 1.00 71.88 378 GLY A O 1
ATOM 2799 N N . ILE A 1 379 ? 6.616 0.273 -30.609 1.00 76.50 379 ILE A N 1
ATOM 2800 C CA . ILE A 1 379 ? 6.763 1.479 -31.433 1.00 76.50 379 ILE A CA 1
ATOM 2801 C C . ILE A 1 379 ? 8.256 1.763 -31.613 1.00 76.50 379 ILE A C 1
ATOM 2803 O O . ILE A 1 379 ? 9.030 1.653 -30.657 1.00 76.50 379 ILE A O 1
ATOM 2807 N N . GLU A 1 380 ? 8.647 2.113 -32.837 1.00 84.94 380 GLU A N 1
ATOM 2808 C CA . GLU A 1 380 ? 10.029 2.429 -33.202 1.00 84.94 380 GLU A CA 1
ATOM 2809 C C . GLU A 1 380 ? 10.264 3.940 -33.327 1.00 84.94 380 GLU A C 1
ATOM 2811 O O . GLU A 1 380 ? 9.375 4.670 -33.766 1.00 84.94 380 GLU A O 1
ATOM 2816 N N . SER A 1 381 ? 11.480 4.392 -33.001 1.00 83.69 381 SER A N 1
ATOM 2817 C CA . SER A 1 381 ? 11.981 5.730 -33.355 1.00 83.69 381 SER A CA 1
ATOM 2818 C C . SER A 1 381 ? 12.120 5.887 -34.875 1.00 83.69 381 SER A C 1
ATOM 2820 O O . SER A 1 381 ? 12.019 4.911 -35.629 1.00 83.69 381 SER A O 1
ATOM 2822 N N . ASN A 1 382 ? 12.497 7.081 -35.350 1.00 85.88 382 ASN A N 1
ATOM 2823 C CA . ASN A 1 382 ? 13.015 7.172 -36.713 1.00 85.88 382 ASN A CA 1
ATOM 2824 C C . ASN A 1 382 ? 14.342 6.411 -36.826 1.00 85.88 382 ASN A C 1
ATOM 2826 O O . ASN A 1 382 ? 15.039 6.142 -35.839 1.00 85.88 382 ASN A O 1
ATOM 2830 N N . TYR A 1 383 ? 14.703 6.076 -38.064 1.00 90.12 383 TYR A N 1
ATOM 2831 C CA . TYR A 1 383 ? 16.008 5.504 -38.361 1.00 90.12 383 TYR A CA 1
ATOM 2832 C C . TYR A 1 383 ? 17.129 6.464 -37.963 1.00 90.12 383 TYR A C 1
ATOM 2834 O O . TYR A 1 383 ? 17.094 7.649 -38.296 1.00 90.12 383 TYR A O 1
ATOM 2842 N N . SER A 1 384 ? 18.184 5.913 -37.366 1.00 91.25 384 SER A N 1
ATOM 2843 C CA . SER A 1 384 ? 19.471 6.593 -37.252 1.00 91.25 384 SER A CA 1
ATOM 2844 C C . SER A 1 384 ? 19.992 7.054 -38.618 1.00 91.25 384 SER A C 1
ATOM 2846 O O . SER A 1 384 ? 19.590 6.557 -39.680 1.00 91.25 384 SER A O 1
ATOM 2848 N N . ALA A 1 385 ? 21.013 7.913 -38.589 1.00 90.38 385 ALA A N 1
ATOM 2849 C CA . ALA A 1 385 ? 21.843 8.144 -39.764 1.00 90.38 385 ALA A CA 1
ATOM 2850 C C . ALA A 1 385 ? 22.372 6.810 -40.328 1.00 90.38 385 ALA A C 1
ATOM 2852 O O . ALA A 1 385 ? 22.703 5.883 -39.579 1.00 90.38 385 ALA A O 1
ATOM 2853 N N . ASN A 1 386 ? 22.440 6.714 -41.657 1.00 92.44 386 ASN A N 1
ATOM 2854 C CA . ASN A 1 386 ? 23.030 5.566 -42.332 1.00 92.44 386 ASN A CA 1
ATOM 2855 C C . ASN A 1 386 ? 24.541 5.560 -42.122 1.00 92.44 386 ASN A C 1
ATOM 2857 O O . ASN A 1 386 ? 25.221 6.516 -42.497 1.00 92.44 386 ASN A O 1
ATOM 2861 N N . VAL A 1 387 ? 25.062 4.449 -41.617 1.00 92.44 387 VAL A N 1
ATOM 2862 C CA . VAL A 1 387 ? 26.504 4.205 -41.536 1.00 92.44 387 VAL A CA 1
ATOM 2863 C C . VAL A 1 387 ? 26.880 3.106 -42.510 1.00 92.44 387 VAL A C 1
ATOM 2865 O O . VAL A 1 387 ? 26.168 2.114 -42.653 1.00 92.44 387 VAL A O 1
ATOM 2868 N N . SER A 1 388 ? 28.001 3.281 -43.196 1.00 87.50 388 SER A N 1
ATOM 2869 C CA . SER A 1 388 ? 28.509 2.312 -44.161 1.00 87.50 388 SER A CA 1
ATOM 2870 C C . SER A 1 388 ? 29.918 1.901 -43.787 1.00 87.50 388 SER A C 1
ATOM 2872 O O . SER A 1 388 ? 30.739 2.764 -43.474 1.00 87.50 388 SER A O 1
ATOM 2874 N N . THR A 1 389 ? 30.222 0.613 -43.878 1.00 81.81 389 THR A N 1
ATOM 2875 C CA . THR A 1 389 ? 31.575 0.112 -43.650 1.00 81.81 389 THR A CA 1
ATOM 2876 C C . THR A 1 389 ? 31.879 -1.093 -44.534 1.00 81.81 389 THR A C 1
ATOM 2878 O O . THR A 1 389 ? 30.979 -1.831 -44.941 1.00 81.81 389 THR A O 1
ATOM 2881 N N . LEU A 1 390 ? 33.154 -1.272 -44.876 1.00 71.69 390 LEU A N 1
ATOM 2882 C CA . LEU A 1 390 ? 33.617 -2.399 -45.682 1.00 71.69 390 LEU A CA 1
ATOM 2883 C C . LEU A 1 390 ? 33.895 -3.596 -44.768 1.00 71.69 390 LEU A C 1
ATOM 2885 O O . LEU A 1 390 ? 34.576 -3.456 -43.756 1.00 71.69 390 LEU A O 1
ATOM 2889 N N . GLY A 1 391 ? 33.429 -4.784 -45.146 1.00 60.81 391 GLY A N 1
ATOM 2890 C CA . GLY A 1 391 ? 33.603 -6.003 -44.353 1.00 60.81 391 GLY A CA 1
ATOM 2891 C C . GLY A 1 391 ? 35.014 -6.612 -44.322 1.00 60.81 391 GLY A C 1
ATOM 2892 O O . GLY A 1 391 ? 35.101 -7.823 -44.164 1.00 60.81 391 GLY A O 1
ATOM 2893 N N . VAL A 1 392 ? 36.115 -5.866 -44.523 1.00 58.72 392 VAL A N 1
ATOM 2894 C CA . VAL A 1 392 ? 37.464 -6.477 -44.618 1.00 58.72 392 VAL A CA 1
ATOM 2895 C C . VAL A 1 392 ? 38.577 -5.711 -43.885 1.00 58.72 392 VAL A C 1
ATOM 2897 O O . VAL A 1 392 ? 38.935 -4.603 -44.275 1.00 58.72 392 VAL A O 1
ATOM 2900 N N . TYR A 1 393 ? 39.219 -6.418 -42.940 1.00 49.31 393 TYR A N 1
ATOM 2901 C CA . TYR A 1 393 ? 40.660 -6.375 -42.627 1.00 49.31 393 TYR A CA 1
ATOM 2902 C C . TYR A 1 393 ? 41.220 -7.804 -42.778 1.00 49.31 393 TYR A C 1
ATOM 2904 O O . TYR A 1 393 ? 41.066 -8.615 -41.870 1.00 49.31 393 TYR A O 1
ATOM 2912 N N . GLY A 1 394 ? 41.809 -8.154 -43.927 1.00 46.91 394 GLY A N 1
ATOM 2913 C CA . GLY A 1 394 ? 42.439 -9.464 -44.166 1.00 46.91 394 GLY A CA 1
ATOM 2914 C C . GLY A 1 394 ? 43.909 -9.352 -44.573 1.00 46.91 394 GLY A C 1
ATOM 2915 O O . GLY A 1 394 ? 44.367 -8.269 -44.953 1.00 46.91 394 GLY A O 1
ATOM 2916 N N . SER A 1 395 ? 44.630 -10.481 -44.534 1.00 43.16 395 SER A N 1
ATOM 2917 C CA . SER A 1 395 ? 46.030 -10.619 -44.966 1.00 43.16 395 SER A CA 1
ATOM 2918 C C . SER A 1 395 ? 46.128 -11.351 -46.308 1.00 43.16 395 SER A C 1
ATOM 2920 O O . SER A 1 395 ? 45.620 -12.460 -46.424 1.00 43.16 395 SER A O 1
ATOM 2922 N N . ALA A 1 396 ? 46.798 -10.786 -47.314 1.00 45.81 396 ALA A N 1
ATOM 2923 C CA . ALA A 1 396 ? 47.076 -11.500 -48.570 1.00 45.81 396 ALA A CA 1
ATOM 2924 C C . ALA A 1 396 ? 48.456 -12.168 -48.525 1.00 45.81 396 ALA A C 1
ATOM 2926 O O . ALA A 1 396 ? 49.416 -11.518 -48.114 1.00 45.81 396 ALA A O 1
ATOM 2927 N N . SER A 1 397 ? 48.591 -13.415 -48.990 1.00 41.66 397 SER A N 1
ATOM 2928 C CA . SER A 1 397 ? 49.901 -14.059 -49.149 1.00 41.66 397 SER A CA 1
ATOM 2929 C C . SER A 1 397 ? 50.215 -14.349 -50.615 1.00 41.66 397 SER A C 1
ATOM 2931 O O . SER A 1 397 ? 49.409 -14.932 -51.340 1.00 41.66 397 SER A O 1
ATOM 2933 N N . ILE A 1 398 ? 51.398 -13.930 -51.065 1.00 48.03 398 ILE A N 1
ATOM 2934 C CA . ILE A 1 398 ? 51.889 -14.200 -52.424 1.00 48.03 398 ILE A CA 1
ATOM 2935 C C . ILE A 1 398 ? 52.970 -15.277 -52.330 1.00 48.03 398 ILE A C 1
ATOM 2937 O O . ILE A 1 398 ? 53.999 -15.052 -51.687 1.00 48.03 398 ILE A O 1
ATOM 2941 N N . PHE A 1 399 ? 52.749 -16.422 -52.986 1.00 41.72 399 PHE A N 1
ATOM 2942 C CA . PHE A 1 399 ? 53.711 -17.523 -53.049 1.00 41.72 399 PHE A CA 1
ATOM 2943 C C . PHE A 1 399 ? 54.221 -17.720 -54.481 1.00 41.72 399 PHE A C 1
ATOM 2945 O O . PHE A 1 399 ? 53.447 -17.919 -55.420 1.00 41.72 399 PHE A O 1
ATOM 2952 N N . GLN A 1 400 ? 55.545 -17.717 -54.650 1.00 43.81 400 GLN A N 1
ATOM 2953 C CA . GLN A 1 400 ? 56.175 -18.247 -55.858 1.00 43.81 400 GLN A CA 1
ATOM 2954 C C . GLN A 1 400 ? 56.343 -19.760 -55.693 1.00 43.81 400 GLN A C 1
ATOM 2956 O O . GLN A 1 400 ? 57.029 -20.199 -54.771 1.00 43.81 400 GLN A O 1
ATOM 2961 N N . THR A 1 401 ? 55.748 -20.550 -56.589 1.00 36.69 401 THR A N 1
ATOM 2962 C CA . THR A 1 401 ? 56.031 -21.989 -56.667 1.00 36.69 401 THR A CA 1
ATOM 2963 C C . THR A 1 401 ? 57.134 -22.243 -57.699 1.00 36.69 401 THR A C 1
ATOM 2965 O O . THR A 1 401 ? 57.297 -21.490 -58.661 1.00 36.69 401 THR A O 1
ATOM 2968 N N . SER A 1 402 ? 57.984 -23.228 -57.415 1.00 36.69 402 SER A N 1
ATOM 2969 C CA . SER A 1 402 ? 59.249 -23.512 -58.104 1.00 36.69 402 SER A CA 1
ATOM 2970 C C . SER A 1 402 ? 59.117 -23.632 -59.630 1.00 36.69 402 SER A C 1
ATOM 2972 O O . SER A 1 402 ? 58.209 -24.305 -60.111 1.00 36.69 402 SER A O 1
ATOM 2974 N N . GLY A 1 403 ? 60.073 -23.051 -60.371 1.00 40.25 403 GLY A N 1
ATOM 2975 C CA . GLY A 1 403 ? 60.227 -23.199 -61.836 1.00 40.25 403 GLY A CA 1
ATOM 2976 C C . GLY A 1 403 ? 60.670 -21.919 -62.577 1.00 40.25 403 GLY A C 1
ATOM 2977 O O . GLY A 1 403 ? 61.200 -21.974 -63.687 1.00 40.25 403 GLY A O 1
ATOM 2978 N N . ALA A 1 404 ? 60.479 -20.768 -61.928 1.00 39.25 404 ALA A N 1
ATOM 2979 C CA . ALA A 1 404 ? 60.953 -19.407 -62.221 1.00 39.25 404 ALA A CA 1
ATOM 2980 C C . ALA A 1 404 ? 62.318 -19.185 -62.905 1.00 39.25 404 ALA A C 1
ATOM 2982 O O . ALA A 1 404 ? 63.196 -18.674 -62.216 1.00 39.25 404 ALA A O 1
ATOM 2983 N N . SER A 1 405 ? 62.539 -19.446 -64.200 1.00 41.72 405 SER A N 1
ATOM 2984 C CA . SER A 1 405 ? 63.769 -18.971 -64.870 1.00 41.72 405 SER A CA 1
ATOM 2985 C C . SER A 1 405 ? 63.596 -17.534 -65.384 1.00 41.72 405 SER A C 1
ATOM 2987 O O . SER A 1 405 ? 63.041 -17.308 -66.457 1.00 41.72 405 SER A O 1
ATOM 2989 N N . ILE A 1 406 ? 64.035 -16.555 -64.585 1.00 42.56 406 ILE A N 1
ATOM 2990 C CA . ILE A 1 406 ? 63.996 -15.123 -64.921 1.00 42.56 406 ILE A CA 1
ATOM 2991 C C . ILE A 1 406 ? 65.315 -14.746 -65.606 1.00 42.56 406 ILE A C 1
ATOM 2993 O O . ILE A 1 406 ? 66.335 -14.551 -64.946 1.00 42.56 406 ILE A O 1
ATOM 2997 N N . TRP A 1 407 ? 65.313 -14.664 -66.935 1.00 35.09 407 TRP A N 1
ATOM 2998 C CA . TRP A 1 407 ? 66.443 -14.117 -67.687 1.00 35.09 407 TRP A CA 1
ATOM 2999 C C . TRP A 1 407 ? 66.256 -12.602 -67.834 1.00 35.09 407 TRP A C 1
ATOM 3001 O O . TRP A 1 407 ? 65.132 -12.152 -68.015 1.00 35.09 407 TRP A O 1
ATOM 3011 N N . ASN A 1 408 ? 67.357 -11.856 -67.664 1.00 42.25 408 ASN A N 1
ATOM 3012 C CA . ASN A 1 408 ? 67.555 -10.408 -67.851 1.00 42.25 408 ASN A CA 1
ATOM 3013 C C . ASN A 1 408 ? 66.425 -9.420 -67.438 1.00 42.25 408 ASN A C 1
ATOM 3015 O O . ASN A 1 408 ? 65.328 -9.386 -67.980 1.00 42.25 408 ASN A O 1
ATOM 3019 N N . THR A 1 409 ? 66.758 -8.515 -66.501 1.00 43.22 409 THR A N 1
ATOM 3020 C CA . THR A 1 409 ? 66.071 -7.224 -66.230 1.00 43.22 409 THR A CA 1
ATOM 3021 C C . THR A 1 409 ? 64.537 -7.232 -66.339 1.00 43.22 409 THR A C 1
ATOM 3023 O O . THR A 1 409 ? 63.963 -6.446 -67.091 1.00 43.22 409 THR A O 1
ATOM 3026 N N . SER A 1 410 ? 63.863 -8.104 -65.588 1.00 42.47 410 SER A N 1
ATOM 3027 C CA . SER A 1 410 ? 62.398 -8.201 -65.589 1.00 42.47 410 SER A CA 1
ATOM 3028 C C . SER A 1 410 ? 61.826 -7.866 -64.208 1.00 42.47 410 SER A C 1
ATOM 3030 O O . SER A 1 410 ? 62.199 -8.481 -63.211 1.00 42.47 410 SER A O 1
ATOM 3032 N N . CYS A 1 411 ? 60.918 -6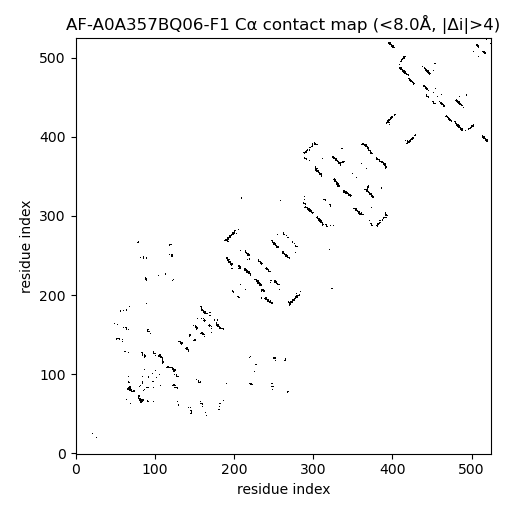.887 -64.146 1.00 45.19 411 CYS A N 1
ATOM 3033 C CA . CYS A 1 411 ? 60.220 -6.473 -62.925 1.00 45.19 411 CYS A CA 1
ATOM 3034 C C . CYS A 1 411 ? 58.809 -7.078 -62.915 1.00 45.19 411 CYS A C 1
ATOM 3036 O O . CYS A 1 411 ? 58.099 -6.968 -63.912 1.00 45.19 411 CYS A O 1
ATOM 3038 N N . ILE A 1 412 ? 58.395 -7.706 -61.808 1.00 47.06 412 ILE A N 1
ATOM 3039 C CA . ILE A 1 412 ? 57.058 -8.303 -61.666 1.00 47.06 412 ILE A CA 1
ATOM 3040 C C . ILE A 1 412 ? 56.249 -7.452 -60.681 1.00 47.06 412 ILE A C 1
ATOM 3042 O O . ILE A 1 412 ? 56.643 -7.255 -59.536 1.00 47.06 412 ILE A O 1
ATOM 3046 N N . GLN A 1 413 ? 55.108 -6.920 -61.114 1.00 48.09 413 GLN A N 1
ATOM 3047 C CA . GLN A 1 413 ? 54.242 -6.113 -60.255 1.00 48.09 413 GLN A CA 1
ATOM 3048 C C . GLN A 1 413 ? 52.965 -6.883 -59.917 1.00 48.09 413 GLN A C 1
ATOM 3050 O O . GLN A 1 413 ? 52.245 -7.310 -60.818 1.00 48.09 413 GLN A O 1
ATOM 3055 N N . PHE A 1 414 ? 52.663 -7.018 -58.622 1.00 48.66 414 PHE A N 1
ATOM 3056 C CA . PHE A 1 414 ? 51.430 -7.636 -58.143 1.00 48.66 414 PHE A CA 1
ATOM 3057 C C . PHE A 1 414 ? 50.470 -6.558 -57.636 1.00 48.66 414 PHE A C 1
ATOM 3059 O O . PHE A 1 414 ? 50.816 -5.704 -56.820 1.00 48.66 414 PHE A O 1
ATOM 3066 N N . GLN A 1 415 ? 49.225 -6.579 -58.098 1.00 46.69 415 GLN A N 1
ATOM 3067 C CA . GLN A 1 415 ? 48.219 -5.684 -57.547 1.00 46.69 415 GLN A CA 1
ATOM 3068 C C . GLN A 1 415 ? 47.462 -6.386 -56.419 1.00 46.69 415 GLN A C 1
ATOM 3070 O O . GLN A 1 415 ? 46.699 -7.313 -56.661 1.00 46.69 415 GLN A O 1
ATOM 3075 N N . VAL A 1 416 ? 47.660 -5.914 -55.188 1.00 48.53 416 VAL A N 1
ATOM 3076 C CA . VAL A 1 416 ? 46.911 -6.355 -54.006 1.00 48.53 416 VAL A CA 1
ATOM 3077 C C . VAL A 1 416 ? 46.106 -5.158 -53.514 1.00 48.53 416 VAL A C 1
ATOM 3079 O O . VAL A 1 416 ? 46.692 -4.160 -53.101 1.00 48.53 416 VAL A O 1
ATOM 3082 N N . LYS A 1 417 ? 44.773 -5.230 -53.618 1.00 46.97 417 LYS A N 1
ATOM 3083 C CA . LYS A 1 417 ? 43.857 -4.158 -53.195 1.00 46.97 417 LYS A CA 1
ATOM 3084 C C . LYS A 1 417 ? 43.110 -4.561 -51.933 1.00 46.97 417 LYS A C 1
ATOM 3086 O O . LYS A 1 417 ? 42.591 -5.670 -51.876 1.00 46.97 417 LYS A O 1
ATOM 3091 N N . ASN A 1 418 ? 42.949 -3.614 -51.010 1.00 47.88 418 ASN A N 1
ATOM 3092 C CA . ASN A 1 418 ? 42.029 -3.706 -49.868 1.00 47.88 418 ASN A CA 1
ATOM 3093 C C . ASN A 1 418 ? 42.403 -4.780 -48.824 1.00 47.88 418 ASN A C 1
ATOM 3095 O O . ASN A 1 418 ? 41.528 -5.439 -48.271 1.00 47.88 418 ASN A O 1
ATOM 3099 N N . TYR A 1 419 ? 43.701 -4.925 -48.540 1.00 49.72 419 TYR A N 1
ATOM 3100 C CA . TYR A 1 419 ? 44.223 -5.753 -47.445 1.00 49.72 419 TYR A CA 1
ATOM 3101 C C . TYR A 1 419 ? 44.938 -4.879 -46.410 1.00 49.72 419 TYR A C 1
ATOM 3103 O O . TYR A 1 419 ? 45.535 -3.855 -46.756 1.00 49.72 419 TYR A O 1
ATOM 3111 N N . SER A 1 420 ? 44.872 -5.284 -45.141 1.00 43.78 420 SER A N 1
ATOM 3112 C CA . SER A 1 420 ? 45.486 -4.575 -44.008 1.00 43.78 420 SER A CA 1
ATOM 3113 C C . SER A 1 420 ? 46.921 -5.004 -43.752 1.00 43.78 420 SER A C 1
ATOM 3115 O O . SER A 1 420 ? 47.729 -4.246 -43.211 1.00 43.78 420 SER A O 1
ATOM 3117 N N . SER A 1 421 ? 47.238 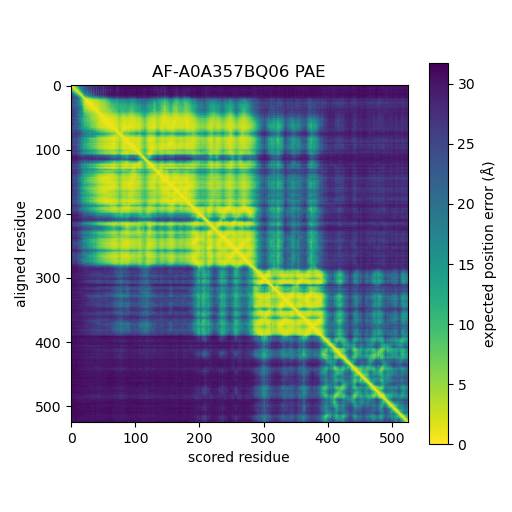-6.223 -44.172 1.00 44.84 421 SER A N 1
ATOM 3118 C CA . SER A 1 421 ? 48.594 -6.726 -44.231 1.00 44.84 421 SER A CA 1
ATOM 3119 C C . SER A 1 421 ? 48.791 -7.621 -45.448 1.00 44.84 421 SER A C 1
ATOM 3121 O O . SER A 1 421 ? 47.839 -8.141 -46.029 1.00 44.84 421 SER A O 1
ATOM 3123 N N . ALA A 1 422 ? 50.036 -7.787 -45.872 1.00 47.09 422 ALA A N 1
ATOM 3124 C CA . ALA A 1 422 ? 50.388 -8.755 -46.898 1.00 47.09 422 ALA A CA 1
ATOM 3125 C C . ALA A 1 422 ? 51.684 -9.466 -46.522 1.00 47.09 422 ALA A C 1
ATOM 3127 O O . ALA A 1 422 ? 52.655 -8.821 -46.126 1.00 47.09 422 ALA A O 1
ATOM 3128 N N . ASN A 1 423 ? 51.699 -10.788 -46.653 1.00 44.81 423 ASN A N 1
ATOM 3129 C CA . ASN A 1 423 ? 52.886 -11.605 -46.463 1.00 44.81 423 ASN A CA 1
ATOM 3130 C C . ASN A 1 423 ? 53.470 -11.973 -47.825 1.00 44.81 423 ASN A C 1
ATOM 3132 O O . ASN A 1 423 ? 52.786 -12.528 -48.685 1.00 44.81 423 ASN A O 1
ATOM 3136 N N . ILE A 1 424 ? 54.750 -11.683 -48.027 1.00 48.06 424 ILE A N 1
ATOM 3137 C CA . ILE A 1 424 ? 55.478 -12.142 -49.211 1.00 48.06 424 ILE A CA 1
ATOM 3138 C C . ILE A 1 424 ? 56.491 -13.186 -48.758 1.00 48.06 424 ILE A C 1
ATOM 3140 O O . ILE A 1 424 ? 57.360 -12.896 -47.931 1.00 48.06 424 ILE A O 1
ATOM 3144 N N . ALA A 1 425 ? 56.382 -14.392 -49.315 1.00 41.84 425 ALA A N 1
ATOM 3145 C CA . ALA A 1 425 ? 57.327 -15.477 -49.094 1.00 41.84 425 ALA A CA 1
ATOM 3146 C C . ALA A 1 425 ? 57.897 -15.958 -50.436 1.00 41.84 425 ALA A C 1
ATOM 3148 O O . ALA A 1 425 ? 57.161 -16.354 -51.341 1.00 41.84 425 ALA A O 1
ATOM 3149 N N . VAL A 1 426 ? 59.226 -15.943 -50.556 1.00 45.06 426 VAL A N 1
ATOM 3150 C CA . VAL A 1 426 ? 59.947 -16.520 -51.699 1.00 45.06 426 VAL A CA 1
ATOM 3151 C C . VAL A 1 426 ? 60.502 -17.869 -51.250 1.00 45.06 426 VAL A C 1
ATOM 3153 O O . VAL A 1 426 ? 61.486 -17.916 -50.515 1.00 45.06 426 VAL A O 1
ATOM 3156 N N . ALA A 1 427 ? 59.847 -18.964 -51.638 1.00 35.97 427 ALA A N 1
ATOM 3157 C CA . ALA A 1 427 ? 60.238 -20.310 -51.225 1.00 35.97 427 ALA A CA 1
ATOM 3158 C C . ALA A 1 427 ? 61.110 -21.003 -52.288 1.00 35.97 427 ALA A C 1
ATOM 3160 O O . ALA A 1 427 ? 60.776 -21.008 -53.469 1.00 35.97 427 ALA A O 1
ATOM 3161 N N . ASN A 1 428 ? 62.202 -21.630 -51.835 1.00 37.59 428 ASN A N 1
ATOM 3162 C CA . ASN A 1 428 ? 62.956 -22.684 -52.526 1.00 37.59 428 ASN A CA 1
ATOM 3163 C C . ASN A 1 428 ? 63.341 -22.434 -53.995 1.00 37.59 428 ASN A C 1
ATOM 3165 O O . ASN A 1 428 ? 63.086 -23.277 -54.853 1.00 37.59 428 ASN A O 1
ATOM 3169 N N . ASN A 1 429 ? 64.057 -21.347 -54.282 1.00 36.25 429 ASN A N 1
ATOM 3170 C CA . ASN A 1 429 ? 64.850 -21.288 -55.510 1.00 36.25 429 ASN A CA 1
ATOM 3171 C C . ASN A 1 429 ? 66.327 -21.503 -55.176 1.00 36.25 429 ASN A C 1
ATOM 3173 O O . ASN A 1 429 ? 66.960 -20.679 -54.517 1.00 36.25 429 ASN A O 1
ATOM 3177 N N . THR A 1 430 ? 66.896 -22.607 -55.662 1.00 34.28 430 THR A N 1
ATOM 3178 C CA . THR A 1 430 ? 68.345 -22.737 -55.820 1.00 34.28 430 THR A CA 1
ATOM 3179 C C . THR A 1 430 ? 68.756 -21.755 -56.913 1.00 34.28 430 THR A C 1
ATOM 3181 O O . THR A 1 430 ? 68.629 -22.033 -58.101 1.00 34.28 430 THR A O 1
ATOM 3184 N N . VAL A 1 431 ? 69.173 -20.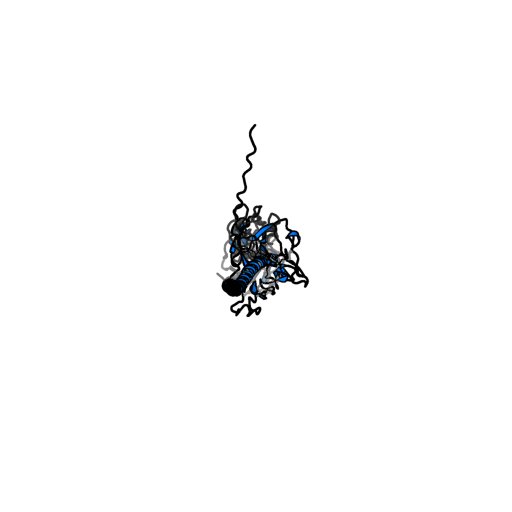555 -56.522 1.00 34.53 431 VAL A N 1
ATOM 3185 C CA . VAL A 1 431 ? 69.656 -19.543 -57.463 1.00 34.53 431 VAL A CA 1
ATOM 3186 C C . VAL A 1 431 ? 71.113 -19.873 -57.763 1.00 34.53 431 VAL A C 1
ATOM 3188 O O . VAL A 1 431 ? 72.002 -19.552 -56.978 1.00 34.53 431 VAL A O 1
ATOM 3191 N N . THR A 1 432 ? 71.379 -20.542 -58.880 1.00 32.62 432 THR A N 1
ATOM 3192 C CA . THR A 1 432 ? 72.742 -20.675 -59.398 1.00 32.62 432 THR A CA 1
ATOM 3193 C C . THR A 1 432 ? 73.086 -19.424 -60.203 1.00 32.62 432 THR A C 1
ATOM 3195 O O . THR A 1 432 ? 72.480 -19.148 -61.235 1.00 32.62 432 THR A O 1
ATOM 3198 N N . TRP A 1 433 ? 74.058 -18.641 -59.726 1.00 31.98 433 TRP A N 1
ATOM 3199 C CA . TRP A 1 433 ? 74.598 -17.493 -60.460 1.00 31.98 433 TRP A CA 1
ATOM 3200 C C . TRP A 1 433 ? 76.101 -17.661 -60.672 1.00 31.98 433 TRP A C 1
ATOM 3202 O O . TRP A 1 433 ? 76.865 -17.822 -59.720 1.00 31.98 433 TRP A O 1
ATOM 3212 N N . SER A 1 434 ? 76.538 -17.584 -61.927 1.00 33.62 434 SER A N 1
ATOM 3213 C CA . SER A 1 434 ? 77.941 -17.402 -62.289 1.00 33.62 434 SER A CA 1
ATOM 3214 C C . SER A 1 434 ? 78.265 -15.903 -62.263 1.00 33.62 434 SER A C 1
ATOM 3216 O O . SER A 1 434 ? 78.257 -15.258 -63.307 1.00 33.62 434 SER A O 1
ATOM 3218 N N . GLY A 1 435 ? 78.498 -15.324 -61.076 1.00 31.94 435 GLY A N 1
ATOM 3219 C CA . GLY A 1 435 ? 78.994 -13.940 -60.986 1.00 31.94 435 GLY A CA 1
ATOM 3220 C C . GLY A 1 435 ? 78.661 -13.132 -59.726 1.00 31.94 435 GLY A C 1
ATOM 3221 O O . GLY A 1 435 ? 78.076 -12.067 -59.836 1.00 31.94 435 GLY A O 1
ATOM 3222 N N . GLY A 1 436 ? 79.087 -13.563 -58.537 1.00 34.31 436 GLY A N 1
ATOM 3223 C CA . GLY A 1 436 ? 79.174 -12.681 -57.355 1.00 34.31 436 GLY A CA 1
ATOM 3224 C C . GLY A 1 436 ? 77.851 -12.307 -56.646 1.00 34.31 436 GLY A C 1
ATOM 3225 O O . GLY A 1 436 ? 76.762 -12.580 -57.147 1.00 34.31 436 GLY A O 1
ATOM 3226 N N . PRO A 1 437 ? 77.927 -11.724 -55.429 1.00 35.12 437 PRO A N 1
ATOM 3227 C CA . PRO A 1 437 ? 76.813 -11.677 -54.481 1.00 35.12 437 PRO A CA 1
ATOM 3228 C C . PRO A 1 437 ? 75.866 -10.498 -54.763 1.00 35.12 437 PRO A C 1
ATOM 3230 O O . PRO A 1 437 ? 76.014 -9.412 -54.206 1.00 35.12 437 PRO A O 1
ATOM 3233 N N . GLY A 1 438 ? 74.881 -10.699 -55.639 1.00 38.00 438 GLY A N 1
ATOM 3234 C CA . GLY A 1 438 ? 73.781 -9.755 -55.857 1.00 38.00 438 GLY A CA 1
ATOM 3235 C C . GLY A 1 438 ? 72.590 -10.056 -54.942 1.00 38.00 438 GLY A C 1
ATOM 3236 O O . GLY A 1 438 ? 71.947 -11.089 -55.095 1.00 38.00 438 GLY A O 1
ATOM 3237 N N . GLY A 1 439 ? 72.296 -9.175 -53.981 1.00 42.41 439 GLY A N 1
ATOM 3238 C CA . GLY A 1 439 ? 71.105 -9.274 -53.124 1.00 42.41 439 GLY A CA 1
ATOM 3239 C C . GLY A 1 439 ? 69.824 -8.780 -53.810 1.00 42.41 439 GLY A C 1
ATOM 3240 O O . GLY A 1 439 ? 69.869 -7.877 -54.647 1.00 42.41 439 GLY A O 1
ATOM 3241 N N . TYR A 1 440 ? 68.674 -9.335 -53.421 1.00 42.56 440 TYR A N 1
ATOM 3242 C CA . TYR A 1 440 ? 67.347 -8.910 -53.889 1.00 42.56 440 TYR A CA 1
ATOM 3243 C C . TYR A 1 440 ? 66.846 -7.688 -53.093 1.00 42.56 440 TYR A C 1
ATOM 3245 O O . TYR A 1 440 ? 67.203 -7.522 -51.925 1.00 42.56 440 TYR A O 1
ATOM 3253 N N . LYS A 1 441 ? 66.003 -6.831 -53.690 1.00 42.75 441 LYS A N 1
ATOM 3254 C CA . LYS A 1 441 ? 65.384 -5.673 -53.011 1.00 42.75 441 LYS A CA 1
ATOM 3255 C C . LYS A 1 441 ? 63.877 -5.647 -53.254 1.00 42.75 441 LYS A C 1
ATOM 3257 O O . LYS A 1 441 ? 63.464 -5.601 -54.400 1.00 42.75 441 LYS A O 1
ATOM 3262 N N . ILE A 1 442 ? 63.069 -5.611 -52.196 1.00 46.66 442 ILE A N 1
ATOM 3263 C CA . ILE A 1 442 ? 61.602 -5.485 -52.284 1.00 46.66 442 ILE A CA 1
ATOM 3264 C C . ILE A 1 442 ? 61.218 -4.026 -51.978 1.00 46.66 442 ILE A C 1
ATOM 3266 O O . ILE A 1 442 ? 61.765 -3.446 -51.039 1.00 46.66 442 ILE A O 1
ATOM 3270 N N . ALA A 1 443 ? 60.312 -3.423 -52.762 1.00 43.75 443 ALA A N 1
ATOM 3271 C CA . ALA A 1 443 ? 59.905 -2.019 -52.616 1.00 43.75 443 ALA A CA 1
ATOM 3272 C C . ALA A 1 443 ? 58.375 -1.855 -52.667 1.00 43.75 443 ALA A C 1
ATOM 3274 O O . ALA A 1 443 ? 57.749 -2.140 -53.680 1.00 43.75 443 ALA A O 1
ATOM 3275 N N . VAL A 1 444 ? 57.766 -1.349 -51.593 1.00 44.38 444 VAL A N 1
ATOM 3276 C CA . VAL A 1 444 ? 56.299 -1.299 -51.427 1.00 44.38 444 VAL A CA 1
ATOM 3277 C C . VAL A 1 444 ? 55.795 0.146 -51.480 1.00 44.38 444 VAL A C 1
ATOM 3279 O O . VAL A 1 444 ? 56.418 1.016 -50.875 1.00 44.38 444 VAL A O 1
ATOM 3282 N N . SER A 1 445 ? 54.671 0.401 -52.166 1.00 42.50 445 SER A N 1
ATOM 3283 C CA . SER A 1 445 ? 54.003 1.715 -52.219 1.00 42.50 445 SER A CA 1
ATOM 3284 C C . SER A 1 445 ? 52.559 1.642 -51.701 1.00 42.50 445 SER A C 1
ATOM 3286 O O . SER A 1 445 ? 51.897 0.615 -51.806 1.00 42.50 445 SER A O 1
ATOM 3288 N N . THR A 1 446 ? 52.040 2.724 -51.120 1.00 38.78 446 THR A N 1
ATOM 3289 C CA . THR A 1 446 ? 50.642 2.807 -50.654 1.00 38.78 446 THR A CA 1
ATOM 3290 C C . THR A 1 446 ? 49.698 3.329 -51.747 1.00 38.78 446 THR A C 1
ATOM 3292 O O . THR A 1 446 ? 50.130 3.828 -52.789 1.00 38.78 446 THR A O 1
ATOM 3295 N N . ALA A 1 447 ? 48.382 3.171 -51.546 1.00 39.56 447 ALA A N 1
ATOM 3296 C CA . ALA A 1 447 ? 47.363 3.580 -52.516 1.00 39.56 447 ALA A CA 1
ATOM 3297 C C . ALA A 1 447 ? 47.492 5.069 -52.896 1.00 39.56 447 ALA A C 1
ATOM 3299 O O . ALA A 1 447 ? 47.490 5.934 -52.025 1.00 39.56 447 ALA A O 1
ATOM 3300 N N . GLY A 1 448 ? 47.574 5.363 -54.199 1.00 38.00 448 GLY A N 1
ATOM 3301 C CA . GLY A 1 448 ? 47.654 6.735 -54.719 1.00 38.00 448 GLY A CA 1
ATOM 3302 C C . GLY A 1 448 ? 49.071 7.302 -54.873 1.00 38.00 448 GLY A C 1
ATOM 3303 O O . GLY A 1 448 ? 49.201 8.449 -55.285 1.00 38.00 448 GLY A O 1
ATOM 3304 N N . GLN A 1 449 ? 50.119 6.520 -54.590 1.00 40.66 449 GLN A N 1
ATOM 3305 C CA . GLN A 1 449 ? 51.519 6.908 -54.813 1.00 40.66 449 GLN A CA 1
ATOM 3306 C C . GLN A 1 449 ? 52.129 6.192 -56.038 1.00 40.66 449 GLN A C 1
ATOM 3308 O O . GLN A 1 449 ? 51.740 5.053 -56.326 1.00 40.66 449 GLN A O 1
ATOM 3313 N N . PRO A 1 450 ? 53.086 6.815 -56.764 1.00 41.09 450 PRO A N 1
ATOM 3314 C CA . PRO A 1 450 ? 53.794 6.169 -57.873 1.00 41.09 450 PRO A CA 1
ATOM 3315 C C . PRO A 1 450 ? 54.544 4.906 -57.417 1.00 41.09 450 PRO A C 1
ATOM 3317 O O . PRO A 1 450 ? 54.918 4.780 -56.250 1.00 41.09 450 PRO A O 1
ATOM 3320 N N . ALA A 1 451 ? 54.802 3.971 -58.338 1.00 44.72 451 ALA A N 1
ATOM 3321 C CA . ALA A 1 451 ? 55.622 2.793 -58.049 1.00 44.72 451 ALA A CA 1
ATOM 3322 C C . ALA A 1 451 ? 57.028 3.218 -57.572 1.00 44.72 451 ALA A C 1
ATOM 3324 O O . ALA A 1 451 ? 57.693 4.018 -58.229 1.00 44.72 451 ALA A O 1
ATOM 3325 N N . CYS A 1 452 ? 57.469 2.703 -56.420 1.00 40.62 452 CYS A N 1
ATOM 3326 C CA . CYS A 1 452 ? 58.726 3.106 -55.785 1.00 40.62 452 CYS A CA 1
ATOM 3327 C C . CYS A 1 452 ? 59.955 2.759 -56.655 1.00 40.62 452 CYS A C 1
ATOM 3329 O O . CYS A 1 452 ? 60.156 1.579 -56.963 1.00 40.62 452 CYS A O 1
ATOM 3331 N N . PRO A 1 453 ? 60.823 3.729 -57.011 1.00 45.00 453 PRO A N 1
ATOM 3332 C CA . PRO A 1 453 ? 62.104 3.439 -57.652 1.00 45.00 453 PRO A CA 1
ATOM 3333 C C . PRO A 1 453 ? 63.110 2.831 -56.657 1.00 45.00 453 PRO A C 1
ATOM 3335 O O . PRO A 1 453 ? 63.025 3.042 -55.447 1.00 45.00 453 PRO A O 1
ATOM 3338 N N . ALA A 1 454 ? 64.100 2.090 -57.173 1.00 41.31 454 ALA A N 1
ATOM 3339 C CA . ALA A 1 454 ? 65.092 1.340 -56.383 1.00 41.31 454 ALA A CA 1
ATOM 3340 C C . ALA A 1 454 ? 65.991 2.214 -55.478 1.00 41.31 454 ALA A C 1
ATOM 3342 O O . ALA A 1 454 ? 66.680 1.697 -54.593 1.00 41.31 454 ALA A O 1
ATOM 3343 N N . THR A 1 455 ? 65.982 3.530 -55.690 1.00 41.56 455 THR A N 1
ATOM 3344 C CA . THR A 1 455 ? 66.691 4.537 -54.897 1.00 41.56 455 THR A CA 1
ATOM 3345 C C . THR A 1 455 ? 65.671 5.423 -54.180 1.00 41.56 455 THR A C 1
ATOM 3347 O O . THR A 1 455 ? 65.207 6.409 -54.742 1.00 41.56 455 THR A O 1
ATOM 3350 N N . GLY A 1 456 ? 65.301 5.004 -52.964 1.00 49.22 456 GLY A N 1
ATOM 3351 C CA . GLY A 1 456 ? 64.514 5.714 -51.943 1.00 49.22 456 GLY A CA 1
ATOM 3352 C C . GLY A 1 456 ? 63.761 6.976 -52.374 1.00 49.22 456 GLY A C 1
ATOM 3353 O O . GLY A 1 456 ? 64.291 8.078 -52.260 1.00 49.22 456 GLY A O 1
ATOM 3354 N N . ALA A 1 457 ? 62.500 6.816 -52.779 1.00 41.91 457 ALA A N 1
ATOM 3355 C CA . ALA A 1 457 ? 61.534 7.912 -52.806 1.00 41.91 457 ALA A CA 1
ATOM 3356 C C . ALA A 1 457 ? 60.876 8.083 -51.423 1.00 41.91 457 ALA A C 1
ATOM 3358 O O . ALA A 1 457 ? 60.745 7.120 -50.661 1.00 41.91 457 ALA A O 1
ATOM 3359 N N . ALA A 1 458 ? 60.459 9.306 -51.091 1.00 36.44 458 ALA A N 1
ATOM 3360 C CA . ALA A 1 458 ? 59.774 9.597 -49.833 1.00 36.44 458 ALA A CA 1
ATOM 3361 C C . ALA A 1 458 ? 58.483 8.761 -49.713 1.00 36.44 458 ALA A C 1
ATOM 3363 O O . ALA A 1 458 ? 57.643 8.787 -50.607 1.00 36.44 458 ALA A O 1
ATOM 3364 N N . GLY A 1 459 ? 58.348 8.003 -48.618 1.00 38.72 459 GLY A N 1
ATOM 3365 C CA . GLY A 1 459 ? 57.229 7.075 -48.391 1.00 38.72 459 GLY A CA 1
ATOM 3366 C C . GLY A 1 459 ? 57.493 5.615 -48.790 1.00 38.72 459 GLY A C 1
ATOM 3367 O O . GLY A 1 459 ? 56.623 4.776 -48.574 1.00 38.72 459 GLY A O 1
ATOM 3368 N N . CYS A 1 460 ? 58.680 5.294 -49.318 1.00 37.62 460 CYS A N 1
ATOM 3369 C CA . CYS A 1 460 ? 59.080 3.937 -49.696 1.00 37.62 460 CYS A CA 1
ATOM 3370 C C . CYS A 1 460 ? 60.137 3.372 -48.730 1.00 37.62 460 CYS A C 1
ATOM 3372 O O . CYS A 1 460 ? 61.213 3.951 -48.573 1.00 37.62 460 CYS A O 1
ATOM 3374 N N . THR A 1 461 ? 59.888 2.203 -48.138 1.00 39.81 461 THR A N 1
ATOM 3375 C CA . THR A 1 461 ? 60.892 1.437 -47.376 1.00 39.81 461 THR A CA 1
ATOM 3376 C C . THR A 1 461 ? 61.489 0.349 -48.267 1.00 39.81 461 THR A C 1
ATOM 3378 O O . THR A 1 461 ? 60.788 -0.569 -48.686 1.00 39.81 461 THR A O 1
ATOM 3381 N N . ALA A 1 462 ? 62.788 0.438 -48.565 1.00 39.12 462 ALA A N 1
ATOM 3382 C CA . ALA A 1 462 ? 63.532 -0.612 -49.260 1.00 39.12 462 ALA A CA 1
ATOM 3383 C C . ALA A 1 462 ? 64.416 -1.356 -48.251 1.00 39.12 462 ALA A C 1
ATOM 3385 O O . ALA A 1 462 ? 65.267 -0.741 -47.610 1.00 39.12 462 ALA A O 1
ATOM 3386 N N . SER A 1 463 ? 64.235 -2.672 -48.124 1.00 41.56 463 SER A N 1
ATOM 3387 C CA . SER A 1 463 ? 65.104 -3.535 -47.312 1.00 41.56 463 SER A CA 1
ATOM 3388 C C . SER A 1 463 ? 65.773 -4.581 -48.206 1.00 41.56 463 SER A C 1
ATOM 3390 O O . SER A 1 463 ? 65.137 -5.133 -49.107 1.00 41.56 463 SER A O 1
ATOM 3392 N N . GLY A 1 464 ? 67.078 -4.794 -48.018 1.00 37.06 464 GLY A N 1
ATOM 3393 C CA . GLY A 1 464 ? 67.845 -5.803 -48.755 1.00 37.06 464 GLY A CA 1
ATOM 3394 C C . GLY A 1 464 ? 67.546 -7.204 -48.225 1.00 37.06 464 GLY A C 1
ATOM 3395 O O . GLY A 1 464 ? 67.483 -7.396 -47.014 1.00 37.06 464 GLY A O 1
ATOM 3396 N N . VAL A 1 465 ? 67.363 -8.177 -49.118 1.00 40.53 465 VAL A N 1
ATOM 3397 C CA . VAL A 1 465 ? 66.977 -9.550 -48.760 1.00 40.53 465 VAL A CA 1
ATOM 3398 C C . VAL A 1 465 ? 68.149 -10.517 -48.947 1.00 40.53 465 VAL A C 1
ATOM 3400 O O . VAL A 1 465 ? 68.750 -10.572 -50.024 1.00 40.53 465 VAL A O 1
ATOM 3403 N N . SER A 1 466 ? 68.417 -11.328 -47.916 1.00 34.44 466 SER A N 1
ATOM 3404 C CA . SER A 1 466 ? 69.085 -12.631 -48.025 1.00 34.44 466 SER A CA 1
ATOM 3405 C C . SER A 1 466 ? 68.038 -13.753 -48.124 1.00 34.44 466 SER A C 1
ATOM 3407 O O . SER A 1 466 ? 66.923 -13.639 -47.617 1.00 34.44 466 SER A O 1
ATOM 3409 N N . VAL A 1 467 ? 68.385 -14.824 -48.836 1.00 37.69 467 VAL A N 1
ATOM 3410 C CA . VAL A 1 467 ? 67.506 -15.960 -49.171 1.00 37.69 467 VAL A CA 1
ATOM 3411 C C . VAL A 1 467 ? 66.915 -16.621 -47.906 1.00 37.69 467 VAL A C 1
ATOM 3413 O O . VAL A 1 467 ? 67.662 -16.851 -46.958 1.00 37.69 467 VAL A O 1
ATOM 3416 N N . ASN A 1 468 ? 65.613 -16.967 -47.936 1.00 35.69 468 ASN A N 1
ATOM 3417 C CA . ASN A 1 468 ? 64.798 -17.681 -46.917 1.00 35.69 468 ASN A CA 1
ATOM 3418 C C . ASN A 1 468 ? 64.004 -16.880 -45.858 1.00 35.69 468 ASN A C 1
ATOM 3420 O O . ASN A 1 468 ? 63.521 -17.487 -44.905 1.00 35.69 468 ASN A O 1
ATOM 3424 N N . ASN A 1 469 ? 63.771 -15.574 -46.018 1.00 38.59 469 ASN A N 1
ATOM 3425 C CA . ASN A 1 469 ? 62.950 -14.817 -45.055 1.00 38.59 469 ASN A CA 1
ATOM 3426 C C . ASN A 1 469 ? 61.548 -14.466 -45.588 1.00 38.59 469 ASN A C 1
ATOM 3428 O O . ASN A 1 469 ? 61.396 -14.028 -46.728 1.00 38.59 469 ASN A O 1
ATOM 3432 N N . ALA A 1 470 ? 60.531 -14.627 -44.734 1.00 39.12 470 ALA A N 1
ATOM 3433 C CA . ALA A 1 470 ? 59.174 -14.123 -44.947 1.00 39.12 470 ALA A CA 1
ATOM 3434 C C . ALA A 1 470 ? 59.066 -12.675 -44.444 1.00 39.12 470 ALA A C 1
ATOM 3436 O O . ALA A 1 470 ? 59.561 -12.360 -43.361 1.00 39.12 470 ALA A O 1
ATOM 3437 N N . TYR A 1 471 ? 58.412 -11.800 -45.212 1.00 42.91 471 TYR A N 1
ATOM 3438 C CA . TYR A 1 471 ? 58.164 -10.411 -44.815 1.00 42.91 471 TYR A CA 1
ATOM 3439 C C . TYR A 1 471 ? 56.670 -10.161 -44.645 1.00 42.91 471 TYR A C 1
ATOM 3441 O O . TYR A 1 471 ? 55.895 -10.386 -45.575 1.00 42.91 471 TYR A O 1
ATOM 3449 N N . THR A 1 472 ? 56.291 -9.638 -43.478 1.00 41.19 472 THR A N 1
ATOM 3450 C CA . THR A 1 472 ? 54.942 -9.140 -43.196 1.00 41.19 472 THR A CA 1
ATOM 3451 C C . THR A 1 472 ? 54.912 -7.632 -43.380 1.00 41.19 472 THR A C 1
ATOM 3453 O O . THR A 1 472 ? 55.619 -6.890 -42.698 1.00 41.19 472 THR A O 1
ATOM 3456 N N . LEU A 1 473 ? 54.086 -7.174 -44.311 1.00 44.28 473 LEU A N 1
ATOM 3457 C CA . LEU A 1 473 ? 53.827 -5.764 -44.558 1.00 44.28 473 LEU A CA 1
ATOM 3458 C C . LEU A 1 473 ? 52.540 -5.389 -43.841 1.00 44.28 473 LEU A C 1
ATOM 3460 O O . LEU A 1 473 ? 51.505 -5.978 -44.127 1.00 44.28 473 LEU A O 1
ATOM 3464 N N . ASN A 1 474 ? 52.597 -4.410 -42.942 1.00 42.53 474 ASN A N 1
ATOM 3465 C CA . ASN A 1 474 ? 51.425 -3.877 -42.254 1.00 42.53 474 ASN A CA 1
ATOM 3466 C C . ASN A 1 474 ? 51.124 -2.481 -42.785 1.00 42.53 474 ASN A C 1
ATOM 3468 O O . ASN A 1 474 ? 52.020 -1.639 -42.889 1.00 42.53 474 ASN A O 1
ATOM 3472 N N . ALA A 1 475 ? 49.866 -2.224 -43.120 1.00 40.88 475 ALA A N 1
ATOM 3473 C CA . ALA A 1 475 ? 49.445 -0.889 -43.484 1.00 40.88 475 ALA A CA 1
ATOM 3474 C C . ALA A 1 475 ? 49.314 -0.053 -42.204 1.00 40.88 475 ALA A C 1
ATOM 3476 O O . ALA A 1 475 ? 48.463 -0.330 -41.362 1.00 40.88 475 ALA A O 1
ATOM 3477 N N . ASN A 1 476 ? 50.167 0.959 -42.034 1.00 37.66 476 ASN A N 1
ATOM 3478 C CA . ASN A 1 476 ? 50.107 1.885 -40.898 1.00 37.66 476 ASN A CA 1
ATOM 3479 C C . ASN A 1 476 ? 48.868 2.800 -41.008 1.00 37.66 476 ASN A C 1
ATOM 3481 O O . ASN A 1 476 ? 48.986 3.976 -41.336 1.00 37.66 476 ASN A O 1
ATOM 3485 N N . GLY A 1 477 ? 47.676 2.246 -40.771 1.00 34.44 477 GLY A N 1
ATOM 3486 C CA . GLY A 1 477 ? 46.414 2.986 -40.673 1.00 34.44 477 GLY A CA 1
ATOM 3487 C C . GLY A 1 477 ? 45.695 3.309 -41.992 1.00 34.44 477 GLY A C 1
ATOM 3488 O O . GLY A 1 477 ? 44.786 4.131 -41.978 1.00 34.44 477 GLY A O 1
ATOM 3489 N N . GLY A 1 478 ? 46.059 2.684 -43.121 1.00 41.19 478 GLY A N 1
ATOM 3490 C CA . GLY A 1 478 ? 45.394 2.871 -44.426 1.00 41.19 478 GLY A CA 1
ATOM 3491 C C . GLY A 1 478 ? 45.257 1.573 -45.236 1.00 41.19 478 GLY A C 1
ATOM 3492 O O . GLY A 1 478 ? 45.696 0.523 -44.788 1.00 41.19 478 GLY A O 1
ATOM 3493 N N . ASN A 1 479 ? 44.669 1.622 -46.438 1.00 41.34 479 ASN A N 1
ATOM 3494 C CA . ASN A 1 479 ? 44.573 0.453 -47.331 1.00 41.34 479 ASN A CA 1
ATOM 3495 C C . ASN A 1 479 ? 45.879 0.256 -48.126 1.00 41.34 479 ASN A C 1
ATOM 3497 O O . ASN A 1 479 ? 46.395 1.215 -48.711 1.00 41.34 479 ASN A O 1
ATOM 3501 N N . ILE A 1 480 ? 46.387 -0.980 -48.240 1.00 43.03 480 ILE A N 1
ATOM 3502 C CA . ILE A 1 480 ? 47.426 -1.290 -49.239 1.00 43.03 480 ILE A CA 1
ATOM 3503 C C . ILE A 1 480 ? 46.764 -1.235 -50.622 1.00 43.03 480 ILE A C 1
ATOM 3505 O O . ILE A 1 480 ? 45.842 -2.000 -50.913 1.00 43.03 480 ILE A O 1
ATOM 3509 N N . GLY A 1 481 ? 47.184 -0.277 -51.452 1.00 39.59 481 GLY A N 1
ATOM 3510 C CA . GLY A 1 481 ? 46.644 -0.107 -52.805 1.00 39.59 481 GLY A CA 1
ATOM 3511 C C . GLY A 1 481 ? 47.390 -0.901 -53.873 1.00 39.59 481 GLY A C 1
ATOM 3512 O O . GLY A 1 481 ? 46.773 -1.325 -54.850 1.00 39.59 481 GLY A O 1
ATOM 3513 N N . TYR A 1 482 ? 48.707 -1.068 -53.704 1.00 43.16 482 TYR A N 1
ATOM 3514 C CA . TYR A 1 482 ? 49.608 -1.720 -54.658 1.00 43.16 482 TYR A CA 1
ATOM 3515 C C . TYR A 1 482 ? 50.783 -2.370 -53.914 1.00 43.16 482 TYR A C 1
ATOM 3517 O O . TYR A 1 482 ? 51.249 -1.831 -52.919 1.00 43.16 482 TYR A O 1
ATOM 3525 N N . ILE A 1 483 ? 51.302 -3.504 -54.395 1.00 44.75 483 ILE A N 1
ATOM 3526 C CA . ILE A 1 483 ? 52.547 -4.085 -53.871 1.00 44.75 483 ILE A CA 1
ATOM 3527 C C . ILE A 1 483 ? 53.471 -4.403 -55.042 1.00 44.75 483 ILE A C 1
ATOM 3529 O O . ILE A 1 483 ? 53.247 -5.333 -55.809 1.00 44.75 483 ILE A O 1
ATOM 3533 N N . THR A 1 484 ? 54.545 -3.638 -55.195 1.00 45.44 484 THR A N 1
ATOM 3534 C CA . THR A 1 484 ? 55.505 -3.891 -56.275 1.00 45.44 484 THR A CA 1
ATOM 3535 C C . THR A 1 484 ? 56.618 -4.804 -55.757 1.00 45.44 484 THR A C 1
ATOM 3537 O O . THR A 1 484 ? 57.189 -4.552 -54.702 1.00 45.44 484 THR A O 1
ATOM 3540 N N . VAL A 1 485 ? 56.933 -5.896 -56.457 1.00 46.69 485 VAL A N 1
ATOM 3541 C CA . VAL A 1 485 ? 58.028 -6.798 -56.061 1.00 46.69 485 VAL A CA 1
ATOM 3542 C C . VAL A 1 485 ? 59.035 -6.870 -57.199 1.00 46.69 485 VAL A C 1
ATOM 3544 O O . VAL A 1 485 ? 58.939 -7.686 -58.109 1.00 46.69 485 VAL A O 1
ATOM 3547 N N . SER A 1 486 ? 60.018 -5.981 -57.162 1.00 44.44 486 SER A N 1
ATOM 3548 C CA . SER A 1 486 ? 61.013 -5.884 -58.228 1.00 44.44 486 SER A CA 1
ATOM 3549 C C . SER A 1 486 ? 62.224 -6.773 -57.939 1.00 44.44 486 SER A C 1
ATOM 3551 O O . SER A 1 486 ? 62.845 -6.655 -56.889 1.00 44.44 486 SER A O 1
ATOM 3553 N N . PHE A 1 487 ? 62.613 -7.635 -58.878 1.00 45.69 487 PHE A N 1
ATOM 3554 C CA . PHE A 1 487 ? 63.854 -8.409 -58.786 1.00 45.69 487 PHE A CA 1
ATOM 3555 C C . PHE A 1 487 ? 64.921 -7.732 -59.654 1.00 45.69 487 PHE A C 1
ATOM 3557 O O . PHE A 1 487 ? 64.691 -7.488 -60.835 1.00 45.69 487 PHE A O 1
ATOM 3564 N N . PHE A 1 488 ? 66.086 -7.409 -59.084 1.00 43.88 488 PHE A N 1
ATOM 3565 C CA . PHE A 1 488 ? 67.161 -6.732 -59.813 1.00 43.88 488 PHE A CA 1
ATOM 3566 C C . PHE A 1 488 ? 68.453 -7.532 -59.760 1.00 43.88 488 PHE A C 1
ATOM 3568 O O . PHE A 1 488 ? 68.905 -7.924 -58.687 1.00 43.88 488 PHE A O 1
ATOM 3575 N N . THR A 1 489 ? 69.109 -7.650 -60.908 1.00 40.22 489 THR A N 1
ATOM 3576 C CA . THR A 1 489 ? 70.549 -7.876 -60.986 1.00 40.22 489 THR A CA 1
ATOM 3577 C C . THR A 1 489 ? 71.165 -6.521 -61.335 1.00 40.22 489 THR A C 1
ATOM 3579 O O . THR A 1 489 ? 70.968 -6.019 -62.437 1.00 40.22 489 THR A O 1
ATOM 3582 N N . ASN A 1 490 ? 71.832 -5.900 -60.356 1.00 39.66 490 ASN A N 1
ATOM 3583 C CA . ASN A 1 490 ? 72.734 -4.750 -60.500 1.00 39.66 490 ASN A CA 1
ATOM 3584 C C . ASN A 1 490 ? 72.292 -3.577 -61.426 1.00 39.66 490 ASN A C 1
ATOM 3586 O O . ASN A 1 490 ? 72.546 -3.535 -62.622 1.00 39.66 490 ASN A O 1
ATOM 3590 N N . SER A 1 491 ? 71.785 -2.526 -60.768 1.00 41.44 491 SER A N 1
ATOM 3591 C CA . SER A 1 491 ? 71.898 -1.093 -61.113 1.00 41.44 491 SER A CA 1
ATOM 3592 C C . SER A 1 491 ? 71.108 -0.467 -62.276 1.00 41.44 491 SER A C 1
ATOM 3594 O O . SER A 1 491 ? 71.319 0.720 -62.519 1.00 41.44 491 SER A O 1
ATOM 3596 N N . ASN A 1 492 ? 70.146 -1.140 -62.916 1.00 41.78 492 ASN A N 1
ATOM 3597 C CA . ASN A 1 492 ? 69.244 -0.472 -63.874 1.00 41.78 492 ASN A CA 1
ATOM 3598 C C . ASN A 1 492 ? 67.792 -0.386 -63.370 1.00 41.78 492 ASN A C 1
ATOM 3600 O O . ASN A 1 492 ? 67.220 -1.366 -62.894 1.00 41.78 492 ASN A O 1
ATOM 3604 N N . ASN A 1 493 ? 67.217 0.819 -63.470 1.00 46.16 493 ASN A N 1
ATOM 3605 C CA . ASN A 1 493 ? 65.856 1.170 -63.054 1.00 46.16 493 ASN A CA 1
ATOM 3606 C C . ASN A 1 493 ? 64.783 0.360 -63.813 1.00 46.16 493 ASN A C 1
ATOM 3608 O O . ASN A 1 493 ? 64.871 0.189 -65.029 1.00 46.16 493 ASN A O 1
ATOM 3612 N N . CYS A 1 494 ? 63.736 -0.084 -63.103 1.00 41.53 494 CYS A N 1
ATOM 3613 C CA . CYS A 1 494 ? 62.523 -0.660 -63.698 1.00 41.53 494 CYS A CA 1
ATOM 3614 C C . CYS A 1 494 ? 61.775 0.407 -64.515 1.00 41.53 494 CYS A C 1
ATOM 3616 O O . CYS A 1 494 ? 60.930 1.108 -63.968 1.00 41.53 494 CYS A O 1
ATOM 3618 N N . ASN A 1 495 ? 62.053 0.520 -65.814 1.00 38.44 495 ASN A N 1
ATOM 3619 C CA . ASN A 1 495 ? 61.307 1.417 -66.708 1.00 38.44 495 ASN A CA 1
ATOM 3620 C C . ASN A 1 495 ? 60.296 0.689 -67.614 1.00 38.44 495 ASN A C 1
ATOM 3622 O O . ASN A 1 495 ? 59.557 1.355 -68.329 1.00 38.44 495 ASN A O 1
ATOM 3626 N N . ASN A 1 496 ? 60.219 -0.649 -67.580 1.00 37.84 496 ASN A N 1
ATOM 3627 C CA . ASN A 1 496 ? 59.204 -1.408 -68.319 1.00 37.84 496 ASN A CA 1
ATOM 3628 C C . ASN A 1 496 ? 58.099 -1.890 -67.373 1.00 37.84 496 ASN A C 1
ATOM 3630 O O . ASN A 1 496 ? 58.280 -2.817 -66.587 1.00 37.84 496 ASN A O 1
ATOM 3634 N N . THR A 1 497 ? 56.953 -1.220 -67.443 1.00 36.16 497 THR A N 1
ATOM 3635 C CA . THR A 1 497 ? 55.764 -1.476 -66.630 1.00 36.16 497 THR A CA 1
ATOM 3636 C C . THR A 1 497 ? 54.881 -2.511 -67.335 1.00 36.16 497 THR A C 1
ATOM 3638 O O . THR A 1 497 ? 54.174 -2.175 -68.279 1.00 36.16 497 THR A O 1
ATOM 3641 N N . GLN A 1 498 ? 54.885 -3.771 -66.894 1.00 36.06 498 GLN A N 1
ATOM 3642 C CA . GLN A 1 498 ? 53.775 -4.690 -67.181 1.00 36.06 498 GLN A CA 1
ATOM 3643 C C . GLN A 1 498 ? 52.927 -4.813 -65.915 1.00 36.06 498 GLN A C 1
ATOM 3645 O O . GLN A 1 498 ? 53.250 -5.563 -64.997 1.00 36.06 498 GLN A O 1
ATOM 3650 N N . ALA A 1 499 ? 51.865 -4.012 -65.838 1.00 33.34 499 ALA A N 1
ATOM 3651 C CA . ALA A 1 499 ? 50.913 -4.064 -64.738 1.00 33.34 499 ALA A CA 1
ATOM 3652 C C . ALA A 1 499 ? 49.987 -5.275 -64.925 1.00 33.34 499 ALA A C 1
ATOM 3654 O O . ALA A 1 499 ? 49.151 -5.290 -65.828 1.00 33.34 499 ALA A O 1
ATOM 3655 N N . ILE A 1 500 ? 50.121 -6.290 -64.072 1.00 36.97 500 ILE A N 1
ATOM 3656 C CA . ILE A 1 500 ? 49.208 -7.436 -64.057 1.00 36.97 500 ILE A CA 1
ATOM 3657 C C . ILE A 1 500 ? 48.013 -7.069 -63.166 1.00 36.97 500 ILE A C 1
ATOM 3659 O O . ILE A 1 500 ? 48.109 -7.041 -61.939 1.00 36.97 500 ILE A O 1
ATOM 3663 N N . ASN A 1 501 ? 46.883 -6.738 -63.794 1.00 33.78 501 ASN A N 1
ATOM 3664 C CA . ASN A 1 501 ? 45.641 -6.385 -63.107 1.00 33.78 501 ASN A CA 1
ATOM 3665 C C . ASN A 1 501 ? 44.887 -7.670 -62.730 1.00 33.78 501 ASN A C 1
ATOM 3667 O O . ASN A 1 501 ? 44.144 -8.228 -63.536 1.00 33.78 501 ASN A O 1
ATOM 3671 N N . ALA A 1 502 ? 45.104 -8.172 -61.514 1.00 36.72 502 ALA A N 1
ATOM 3672 C CA . ALA A 1 502 ? 44.362 -9.308 -60.971 1.00 36.72 502 ALA A CA 1
ATOM 3673 C C . ALA A 1 502 ? 42.995 -8.835 -60.456 1.00 36.72 502 ALA A C 1
ATOM 3675 O O . ALA A 1 502 ? 42.748 -8.786 -59.255 1.00 36.72 502 ALA A O 1
ATOM 3676 N N . SER A 1 503 ? 42.114 -8.412 -61.362 1.00 31.39 503 SER A N 1
ATOM 3677 C CA . SER A 1 503 ? 40.795 -7.922 -60.969 1.00 31.39 503 SER A CA 1
ATOM 3678 C C . SER A 1 503 ? 39.742 -9.020 -60.825 1.00 31.39 503 SER A C 1
ATOM 3680 O O . SER A 1 503 ? 38.723 -8.709 -60.234 1.00 31.39 503 SER A O 1
ATOM 3682 N N . ASN A 1 504 ? 39.956 -10.267 -61.289 1.00 31.39 504 ASN A N 1
ATOM 3683 C CA . ASN A 1 504 ? 38.892 -11.294 -61.289 1.00 31.39 504 ASN A CA 1
ATOM 3684 C C . ASN A 1 504 ? 39.329 -12.785 -61.268 1.00 31.39 504 ASN A C 1
ATOM 3686 O O . ASN A 1 504 ? 38.512 -13.647 -61.579 1.00 31.39 504 ASN A O 1
ATOM 3690 N N . ASN A 1 505 ? 40.575 -13.148 -60.935 1.00 28.33 505 ASN A N 1
ATOM 3691 C CA . ASN A 1 505 ? 40.975 -14.569 -60.923 1.00 28.33 505 ASN A CA 1
ATOM 3692 C C . ASN A 1 505 ? 42.128 -14.837 -59.932 1.00 28.33 505 ASN A C 1
ATOM 3694 O O . ASN A 1 505 ? 43.142 -14.145 -60.033 1.00 28.33 505 ASN A O 1
ATOM 3698 N N . PRO A 1 506 ? 42.034 -15.823 -59.011 1.00 34.31 506 PRO A N 1
ATOM 3699 C CA . PRO A 1 506 ? 43.143 -16.183 -58.117 1.00 34.31 506 PRO A CA 1
ATOM 3700 C C . PRO A 1 506 ? 44.296 -16.916 -58.830 1.00 34.31 506 PRO A C 1
ATOM 3702 O O . PRO A 1 506 ? 45.347 -17.134 -58.232 1.00 34.31 506 PRO A O 1
ATOM 3705 N N . TYR A 1 507 ? 44.138 -17.239 -60.119 1.00 31.39 507 TYR A N 1
ATOM 3706 C CA . TYR A 1 507 ? 45.156 -17.890 -60.937 1.00 31.39 507 TYR A CA 1
ATOM 3707 C C . TYR A 1 507 ? 45.432 -17.079 -62.205 1.00 31.39 507 TYR A C 1
ATOM 3709 O O . TYR A 1 507 ? 44.602 -17.008 -63.111 1.00 31.39 507 TYR A O 1
ATOM 3717 N N . LEU A 1 508 ? 46.616 -16.470 -62.279 1.00 29.22 508 LEU A N 1
ATOM 3718 C CA . LEU A 1 508 ? 47.152 -15.856 -63.494 1.00 29.22 508 LEU A CA 1
ATOM 3719 C C . LEU A 1 508 ? 48.455 -16.571 -63.856 1.00 29.22 508 LEU A C 1
ATOM 3721 O O . LEU A 1 508 ? 49.443 -16.478 -63.133 1.00 29.22 508 LEU A O 1
ATOM 3725 N N . GLY A 1 509 ? 48.444 -17.300 -64.972 1.00 25.72 509 GLY A N 1
ATOM 3726 C CA . GLY A 1 509 ? 49.629 -17.929 -65.547 1.00 25.72 509 GLY A CA 1
ATOM 3727 C C . GLY A 1 509 ? 50.098 -17.190 -66.799 1.00 25.72 509 GLY A C 1
ATOM 3728 O O . GLY A 1 509 ? 49.293 -16.917 -67.685 1.00 25.72 509 GLY A O 1
ATOM 3729 N N . PHE A 1 510 ? 51.404 -16.937 -66.898 1.00 25.91 510 PHE A N 1
ATOM 3730 C CA . PHE A 1 510 ? 52.096 -16.786 -68.178 1.00 25.91 510 PHE A CA 1
ATOM 3731 C C . PHE A 1 510 ? 53.363 -17.649 -68.176 1.00 25.91 510 PHE A C 1
ATOM 3733 O O . PHE A 1 510 ? 54.192 -17.553 -67.278 1.00 25.91 510 PHE A O 1
ATOM 3740 N N . ASN A 1 511 ? 53.454 -18.494 -69.205 1.00 28.75 511 ASN A N 1
ATOM 3741 C CA . ASN A 1 511 ? 54.590 -19.281 -69.688 1.00 28.75 511 ASN A CA 1
ATOM 3742 C C . ASN A 1 511 ? 55.463 -19.983 -68.627 1.00 28.75 511 ASN A C 1
ATOM 3744 O O . ASN A 1 511 ? 56.402 -19.434 -68.057 1.00 28.75 511 ASN A O 1
ATOM 3748 N N . ASN A 1 512 ? 55.155 -21.271 -68.458 1.00 31.20 512 ASN A N 1
ATOM 3749 C CA . ASN A 1 512 ? 55.872 -22.309 -67.713 1.00 31.20 512 ASN A CA 1
ATOM 3750 C C . ASN A 1 512 ? 56.042 -22.157 -66.199 1.00 31.20 512 ASN A C 1
ATOM 3752 O O . ASN A 1 512 ? 56.562 -23.097 -65.610 1.00 31.20 512 ASN A O 1
ATOM 3756 N N . ASN A 1 513 ? 55.548 -21.095 -65.548 1.00 37.00 513 ASN A N 1
ATOM 3757 C CA . ASN A 1 513 ? 55.653 -20.954 -64.090 1.00 37.00 513 ASN A CA 1
ATOM 3758 C C . ASN A 1 513 ? 54.344 -20.513 -63.433 1.00 37.00 513 ASN A C 1
ATOM 3760 O O . ASN A 1 513 ? 53.812 -19.445 -63.731 1.00 37.00 513 ASN A O 1
ATOM 3764 N N . ALA A 1 514 ? 53.816 -21.358 -62.545 1.00 34.66 514 ALA A N 1
ATOM 3765 C CA . ALA A 1 514 ? 52.581 -21.110 -61.812 1.00 34.66 514 ALA A CA 1
ATOM 3766 C C . ALA A 1 514 ? 52.848 -20.239 -60.570 1.00 34.66 514 ALA A C 1
ATOM 3768 O O . ALA A 1 514 ? 53.658 -20.584 -59.707 1.00 34.66 514 ALA A O 1
ATOM 3769 N N . TYR A 1 515 ? 52.143 -19.115 -60.464 1.00 40.75 515 TYR A N 1
ATOM 3770 C CA . TYR A 1 515 ? 52.116 -18.268 -59.270 1.00 40.75 515 TYR A CA 1
ATOM 3771 C C . TYR A 1 515 ? 50.730 -18.379 -58.632 1.00 40.75 515 TYR A C 1
ATOM 3773 O O . TYR A 1 515 ? 49.727 -18.326 -59.344 1.00 40.75 515 TYR A O 1
ATOM 3781 N N . ILE A 1 516 ? 50.672 -18.544 -57.308 1.00 38.34 516 ILE A N 1
ATOM 3782 C CA . ILE A 1 516 ? 49.415 -18.696 -56.562 1.00 38.34 516 ILE A CA 1
ATOM 3783 C C . ILE A 1 516 ? 49.302 -17.534 -55.575 1.00 38.34 516 ILE A C 1
ATOM 3785 O O . ILE A 1 516 ? 50.216 -17.284 -54.784 1.00 38.34 516 ILE A O 1
ATOM 3789 N N . ILE A 1 517 ? 48.176 -16.822 -55.620 1.00 41.94 517 ILE A N 1
ATOM 3790 C CA . ILE A 1 517 ? 47.798 -15.847 -54.594 1.00 41.94 517 ILE A CA 1
ATOM 3791 C C . ILE A 1 517 ? 46.824 -16.565 -53.656 1.00 41.94 517 ILE A C 1
ATOM 3793 O O . ILE A 1 517 ? 45.752 -16.978 -54.091 1.00 41.94 517 ILE A O 1
ATOM 3797 N N . GLY A 1 518 ? 47.207 -16.746 -52.391 1.00 42.78 518 GLY A N 1
ATOM 3798 C CA . GLY A 1 518 ? 46.435 -17.510 -51.407 1.00 42.78 518 GLY A CA 1
ATOM 3799 C C . GLY A 1 518 ? 46.252 -16.759 -50.089 1.00 42.78 518 GLY A C 1
ATOM 3800 O O . GLY A 1 518 ? 47.084 -15.940 -49.700 1.00 42.78 518 GLY A O 1
ATOM 3801 N N . ASP A 1 519 ? 45.155 -17.041 -49.390 1.00 41.28 519 ASP A N 1
ATOM 3802 C CA . ASP A 1 519 ? 44.943 -16.608 -48.005 1.00 41.28 519 ASP A CA 1
ATOM 3803 C C . ASP A 1 519 ? 45.613 -17.622 -47.060 1.00 41.28 519 ASP A C 1
ATOM 3805 O O . ASP A 1 519 ? 45.468 -18.831 -47.224 1.00 41.28 519 ASP A O 1
ATOM 3809 N N . THR A 1 520 ? 46.361 -17.147 -46.065 1.00 39.22 520 THR A N 1
ATOM 3810 C CA . THR A 1 520 ? 46.978 -17.999 -45.034 1.00 39.22 520 THR A CA 1
ATOM 3811 C C . THR A 1 520 ? 45.968 -18.630 -44.076 1.00 39.22 520 THR A C 1
ATOM 3813 O O . THR A 1 520 ? 46.316 -19.593 -43.399 1.00 39.22 520 THR A O 1
ATOM 3816 N N . ASN A 1 521 ? 44.733 -18.121 -44.015 1.00 37.56 521 ASN A N 1
ATOM 3817 C CA . ASN A 1 521 ? 43.721 -18.582 -43.061 1.00 37.56 521 ASN A CA 1
ATOM 3818 C C . ASN A 1 521 ? 42.763 -19.644 -43.614 1.00 37.56 521 ASN A C 1
ATOM 3820 O O . ASN A 1 521 ? 42.054 -20.275 -42.838 1.00 37.56 521 ASN A O 1
ATOM 3824 N N . ASN A 1 522 ? 42.765 -19.891 -44.924 1.00 37.69 522 ASN A N 1
ATOM 3825 C CA . ASN A 1 522 ? 42.053 -21.009 -45.531 1.00 37.69 522 ASN A CA 1
ATOM 3826 C C . ASN A 1 522 ? 43.032 -21.748 -46.429 1.00 37.69 522 ASN A C 1
ATOM 3828 O O . ASN A 1 522 ? 43.389 -21.244 -47.491 1.00 37.69 522 ASN A O 1
ATOM 3832 N N . GLY A 1 523 ? 43.479 -22.921 -45.968 1.00 28.66 523 GLY A N 1
ATOM 3833 C CA . GLY A 1 523 ? 44.436 -23.768 -46.673 1.00 28.66 523 GLY A CA 1
ATOM 3834 C C . GLY A 1 523 ? 44.190 -23.785 -48.181 1.00 28.66 523 GLY A C 1
ATOM 3835 O O . GLY A 1 523 ? 43.060 -23.990 -48.624 1.00 28.66 523 GLY A O 1
ATOM 3836 N N . LEU A 1 524 ? 45.275 -23.517 -48.913 1.00 27.88 524 LEU A N 1
ATOM 3837 C CA . LEU A 1 524 ? 45.427 -23.549 -50.368 1.00 27.88 524 LEU A CA 1
ATOM 3838 C C . LEU A 1 524 ? 44.325 -24.358 -51.076 1.00 27.88 524 LEU A C 1
ATOM 3840 O O . LEU A 1 524 ? 44.218 -25.570 -50.875 1.00 27.88 524 LEU A O 1
ATOM 3844 N N . ARG A 1 525 ? 43.551 -23.694 -51.938 1.00 27.25 525 ARG A N 1
ATOM 3845 C CA . ARG A 1 525 ? 42.821 -24.354 -53.023 1.00 27.25 525 ARG A CA 1
ATOM 3846 C C . ARG A 1 525 ? 43.348 -23.899 -54.357 1.00 27.25 525 ARG A C 1
ATOM 3848 O O . ARG A 1 525 ? 43.309 -22.673 -54.602 1.00 27.25 525 ARG A O 1
#

Radius of gyration: 51.47 Å; Cα contacts (8 Å, |Δi|>4): 1107; chains: 1; bounding box: 161×58×134 Å

Solvent-accessible surface area (backbone atoms only — not comparable to full-atom values): 30265 Å² total; per-residue (Å²): 140,83,81,90,80,83,81,79,81,78,81,78,80,81,75,94,68,92,66,78,80,49,73,65,58,58,50,50,50,55,52,51,51,50,54,52,54,58,54,48,53,60,53,50,53,58,51,53,51,51,48,22,51,55,47,30,53,53,51,42,50,51,50,44,30,24,44,55,19,43,78,84,46,57,55,97,91,38,70,70,42,25,37,48,20,24,27,34,42,43,68,55,87,48,76,63,60,40,55,41,64,80,92,52,57,61,55,39,53,44,65,79,74,81,75,54,80,89,70,87,32,47,28,26,52,75,62,62,52,48,85,74,53,62,48,100,85,68,49,56,51,74,47,37,38,50,84,72,43,70,55,47,74,41,50,91,38,63,29,38,31,37,26,46,90,82,66,58,66,55,44,97,90,56,57,40,97,56,40,46,60,35,55,86,54,58,77,66,60,61,29,9,25,43,28,34,40,33,24,26,66,86,68,47,58,45,54,47,50,100,83,46,70,28,32,38,35,44,40,32,26,62,94,91,52,97,55,67,38,77,48,61,22,43,34,39,90,71,4,41,34,60,33,70,76,37,44,21,26,54,26,42,36,36,37,49,52,88,90,46,74,47,76,45,71,43,60,30,37,60,76,33,76,30,77,57,72,44,67,39,94,56,71,75,65,80,59,56,53,38,54,36,48,77,64,44,57,46,66,75,31,44,31,30,34,38,34,39,26,39,62,50,62,75,27,22,69,81,68,40,68,58,70,48,69,44,23,32,44,34,17,46,31,74,50,82,74,29,82,47,81,68,48,74,46,71,58,85,69,94,74,67,76,47,75,47,77,45,71,83,38,49,74,92,38,53,41,18,33,25,36,24,36,24,34,76,87,68,55,66,23,54,72,25,73,69,33,70,38,54,23,55,50,41,58,46,29,45,40,53,50,77,67,75,83,83,73,76,94,58,55,52,42,47,56,47,69,68,28,38,28,37,36,45,40,68,56,82,73,89,80,85,73,97,74,76,95,72,61,41,46,48,35,44,29,50,56,95,56,72,84,54,57,98,71,76,44,95,87,39,65,73,54,82,45,70,95,80,59,72,46,80,46,70,41,91,87,53,58,30,42,37,40,42,47,43,55,58,79,81,96,73,81,89,79,71,85,61,81,51,80,64,82,86,56,67,69,64,75,68,86,89,34,61,43,48,58,41,47,84,88,54,78,84,129

Secondary structure (DSSP, 8-state):
-------------------PPPHHHHHHHHHHHHHHHHHHHHHHHHHHHHHHHHHHHHHHHHHHHHHH--TT-EETTEE---HHHHHHSS--SSGGGGT--TTSPBPEEGGGSS---S-S-EESB---SS---B-TTS-BGGGB-TTS-BPEEETTTTEEEE-TTTT----SSS--TT-EEESSS-----EEEEEEEEE-TTS-B-PPPTT---EEEEEPPPTT-SSPEEEEE---TTSEEEEEEEESEEEEEEEEETTEEEEEEEEEPTTSEEE--EE-SS----PPPPPPPS-EEEE-SSS-EEEEEPPP-SB-TTS-B---EEEEEEEEESSSS--SEEEEEE---SSS-EEEEE----TTPEEEEEEEEEETT--B-PPPPPEEEES---EEEEEEPTT----SS-EEEE---SBSEEEEEE-------SSS---EEEE-B-TTSPPPPSS--TT--EEEE-TT--EEEE-SSS-B-BEEEE--SSS-------EE--SS-SB--BTTB-EEEE-TTS---

pLDDT: mean 71.26, std 22.21, range [25.72, 97.5]

Nearest PDB structures (foldseek):
  1va9-assembly1_A  TM=6.945E-01  e=1.497E-05  Homo sapiens
  4wtx-assembly1_A  TM=7.107E-01  e=1.888E-04  Homo sapiens
  1uen-assembly1_A  TM=6.632E-01  e=4.721E-04  Homo sapiens
  8afp-assembly1_A  TM=4.397E-01  e=2.567E-05  Homo sapiens
  6gvl-assembly1_A  TM=4.008E-01  e=7.151E-05  Homo sapiens